Protein AF-0000000079760187 (afdb_homodimer)

Organism: Clostridium scindens (strain ATCC 35704 / DSM 5676 / VPI 13733 / 19) (NCBI:txid411468)

Foldseek 3Di:
DPDPPLLVVLLVVVVVCDVVCVQPAFRFDPDLVVSCVVSVDDSVSPVVSLVVCVVVQQWDDDPPDGIGGHQPAQAFAPADDDFPCVRLVVSVWHKFKDWDDKDKFFDDPVRCVQQVHDGRQIKIKTWMWMDTNRATWKIKIKIFRCVQPPPVVVDDVRVDTPVCCCCPVSVWAWDDKDKDKDKDWDDDPRCVVNVHDTGQIWIKMWTWTWTDDPNDIGTTMTMIMTGDCSRHHYDYDDDD/DPDPPLLVVLLVVVVVCDVVCVQPAFRFDPDLVVSCVVSVDDSVSPVVSLVVCVVVQQWDDDPPDGIGGHAPAQAFAPADDDFPCVRLVVSVWHKFKDWDDKDKFFDDPVRCVQQVHDHRQIKIKTWMWMDTNRATWKIKIKIFRCVQPPPVVVDDVRPDTPVCCCCPVSVWAWDDKDKDKDKDWDDDPRCVVNVHDTGQIWIKMWTWTWTDDPNDIGTTMTMIMTGDCSRHHYDYDDDD

Secondary structure (DSSP, 8-state):
-----HHHHHHHHHHHHHHTTSS-TTPBPPPHHHHHHHHT--HHHHHHHHHHHHHHTSEE--TTS--EE----EEEESSB---HHHHHHHTT--EEEEEEEEEEEEPPHHHHHHHTPPTT-EEEEEEEEEEETTEEEEEEEEEEEGGGSTTGGGS-TTTS-HHHHHHHTS--EEEEEEEEEEEEE--HHHHHHHT--TT-EEEEEEEEEEEEETTEEEEEEEEEEEE-TTTEEEEEEEE-/-----HHHHHHHHHHHHHHHTSS-TTPBPPPHHHHHHHHT--HHHHHHHHHHHHHHTSEE--TTS--EE----EEEESSB---HHHHHHHTT--EEEEEEEEEEEEPPHHHHHHHTPPTT-EEEEEEEEEEETTEEEEEEEEEEEGGGSTTGGGS-TTTS-HHHHHHHTS--EEEEEEEEEEEEE--HHHHHHHT--TT-EEEEEEEEEEEEETTEEEEEEEEEEEE-TTTEEEEEEEE-

Radius of gyration: 25.14 Å; Cα contacts (8 Å, |Δi|>4): 1011; chains: 2; bounding box: 59×64×70 Å

Structure (mmCIF, N/CA/C/O backbone):
data_AF-0000000079760187-model_v1
#
loop_
_entity.id
_entity.type
_entity.pdbx_description
1 polymer 'Putative HTH-type transcriptional regulator YurK'
#
loop_
_atom_site.group_PDB
_atom_site.id
_atom_site.type_symbol
_atom_site.label_atom_id
_atom_site.label_alt_id
_atom_site.label_comp_id
_atom_site.label_asym_id
_atom_site.label_entity_id
_atom_site.label_seq_id
_atom_site.pdbx_PDB_ins_code
_atom_site.Cartn_x
_atom_site.Cartn_y
_atom_site.Cartn_z
_atom_site.occupancy
_atom_site.B_iso_or_equiv
_atom_site.auth_seq_id
_atom_site.auth_comp_id
_atom_site.auth_asym_id
_atom_site.auth_atom_id
_atom_site.pdbx_PDB_model_num
ATOM 1 N N . MET A 1 1 ? -28.422 26.609 28.531 1 35.66 1 MET A N 1
ATOM 2 C CA . MET A 1 1 ? -27.844 25.422 27.938 1 35.66 1 MET A CA 1
ATOM 3 C C . MET A 1 1 ? -27.562 25.625 26.453 1 35.66 1 MET A C 1
ATOM 5 O O . MET A 1 1 ? -28.453 26 25.688 1 35.66 1 MET A O 1
ATOM 9 N N . LYS A 1 2 ? -26.453 26.109 26.062 1 49.69 2 LYS A N 1
ATOM 10 C CA . LYS A 1 2 ? -26.25 26.641 24.719 1 49.69 2 LYS A CA 1
ATOM 11 C C . LYS A 1 2 ? -26.812 25.703 23.656 1 49.69 2 LYS A C 1
ATOM 13 O O . LYS A 1 2 ? -26.625 24.484 23.75 1 49.69 2 LYS A O 1
ATOM 18 N N . LYS A 1 3 ? -27.656 26.109 22.797 1 60.69 3 LYS A N 1
ATOM 19 C CA . LYS A 1 3 ? -28.5 25.344 21.891 1 60.69 3 LYS A CA 1
ATOM 20 C C . LYS A 1 3 ? -27.656 24.641 20.828 1 60.69 3 LYS A C 1
ATOM 22 O O . LYS A 1 3 ? -26.859 25.266 20.141 1 60.69 3 LYS A O 1
ATOM 27 N N . THR A 1 4 ? -27.359 23.391 20.938 1 66.38 4 THR A N 1
ATOM 28 C CA . THR A 1 4 ? -26.578 22.609 19.969 1 66.38 4 THR A CA 1
ATOM 29 C C . THR A 1 4 ? -27.047 22.875 18.547 1 66.38 4 THR A C 1
ATOM 31 O O . THR A 1 4 ? -28.25 22.828 18.25 1 66.38 4 THR A O 1
ATOM 34 N N . PRO A 1 5 ? -26.219 23.531 17.766 1 77.06 5 PRO A N 1
ATOM 35 C CA . PRO A 1 5 ? -26.625 23.781 16.391 1 77.06 5 PRO A CA 1
ATOM 36 C C . PRO A 1 5 ? -27.328 22.594 15.742 1 77.06 5 PRO A C 1
ATOM 38 O O . PRO A 1 5 ? -27 21.438 16.062 1 77.06 5 PRO A O 1
ATOM 41 N N . LYS A 1 6 ? -28.391 22.922 14.969 1 81.75 6 LYS A N 1
ATOM 42 C CA . LYS A 1 6 ? -29.234 21.906 14.359 1 81.75 6 LYS A CA 1
ATOM 43 C C . LYS A 1 6 ? -28.391 20.875 13.602 1 81.75 6 LYS A C 1
ATOM 45 O O . LYS A 1 6 ? -28.703 19.688 13.625 1 81.75 6 LYS A O 1
ATOM 50 N N . TYR A 1 7 ? -27.328 21.328 12.891 1 85.88 7 TYR A N 1
ATOM 51 C CA . TYR A 1 7 ? -26.516 20.375 12.156 1 85.88 7 TYR A CA 1
ATOM 52 C C . TYR A 1 7 ? -25.828 19.391 13.102 1 85.88 7 TYR A C 1
ATOM 54 O O . TYR A 1 7 ? -25.688 18.203 12.781 1 85.88 7 TYR A O 1
ATOM 62 N N . ALA A 1 8 ? -25.391 19.781 14.188 1 82.69 8 ALA A N 1
ATOM 63 C CA . ALA A 1 8 ? -24.75 18.938 15.188 1 82.69 8 ALA A CA 1
ATOM 64 C C . ALA A 1 8 ? -25.719 17.906 15.758 1 82.69 8 ALA A C 1
ATOM 66 O O . ALA A 1 8 ? -25.328 16.781 16.078 1 82.69 8 ALA A O 1
ATOM 67 N N . GLN A 1 9 ? -26.953 18.344 15.891 1 85.75 9 GLN A N 1
ATOM 68 C CA . GLN A 1 9 ? -27.984 17.406 16.328 1 85.75 9 GLN A CA 1
ATOM 69 C C . GLN A 1 9 ? -28.156 16.266 15.32 1 85.75 9 GLN A C 1
ATOM 71 O O . GLN A 1 9 ? -28.25 15.102 15.703 1 85.75 9 GLN A O 1
ATOM 76 N N . ILE A 1 10 ? -28.281 16.688 14.055 1 88.62 10 ILE A N 1
ATOM 77 C CA . ILE A 1 10 ? -28.406 15.703 12.984 1 88.62 10 ILE A CA 1
ATOM 78 C C . ILE A 1 10 ? -27.203 14.766 13.008 1 88.62 10 ILE A C 1
ATOM 80 O O . ILE A 1 10 ? -27.344 13.547 12.938 1 88.62 10 ILE A O 1
ATOM 84 N N . GLU A 1 11 ? -26.078 15.359 13.086 1 86.38 11 GLU A N 1
ATOM 85 C CA . GLU A 1 11 ? -24.828 14.609 13.156 1 86.38 11 GLU A CA 1
ATOM 86 C C . GLU A 1 11 ? -24.859 13.594 14.297 1 86.38 11 GLU A C 1
ATOM 88 O O . GLU A 1 11 ? -24.562 12.414 14.094 1 86.38 11 GLU A O 1
ATOM 93 N N . ALA A 1 12 ? -25.141 14.031 15.461 1 83.81 12 ALA A N 1
ATOM 94 C CA . ALA A 1 12 ? -25.156 13.195 16.656 1 83.81 12 ALA A CA 1
ATOM 95 C C . ALA A 1 12 ? -26.141 12.039 16.5 1 83.81 12 ALA A C 1
ATOM 97 O O . ALA A 1 12 ? -25.859 10.914 16.906 1 83.81 12 ALA A O 1
ATOM 98 N N . GLU A 1 13 ? -27.25 12.344 16.016 1 86.81 13 GLU A N 1
ATOM 99 C CA . GLU A 1 13 ? -28.266 11.312 15.828 1 86.81 13 GLU A CA 1
ATOM 100 C C . GLU A 1 13 ? -27.812 10.273 14.797 1 86.81 13 GLU A C 1
ATOM 102 O O . GLU A 1 13 ? -28 9.07 15 1 86.81 13 GLU A O 1
ATOM 107 N N . LEU A 1 14 ? -27.266 10.758 13.711 1 87.5 14 LEU A N 1
ATOM 108 C CA . LEU A 1 14 ? -26.797 9.828 12.688 1 87.5 14 LEU A CA 1
ATOM 109 C C . LEU A 1 14 ? -25.641 8.977 13.219 1 87.5 14 LEU A C 1
ATOM 111 O O . LEU A 1 14 ? -25.578 7.777 12.953 1 87.5 14 LEU A O 1
ATOM 115 N N . ILE A 1 15 ? -24.828 9.57 13.992 1 81.25 15 ILE A N 1
ATOM 116 C CA . ILE A 1 15 ? -23.734 8.828 14.617 1 81.25 15 ILE A CA 1
ATOM 117 C C . ILE A 1 15 ? -24.312 7.758 15.547 1 81.25 15 ILE A C 1
ATOM 119 O O . ILE A 1 15 ? -23.859 6.609 15.539 1 81.25 15 ILE A O 1
ATOM 123 N N . ALA A 1 16 ? -25.234 8.133 16.328 1 81.38 16 ALA A N 1
ATOM 124 C CA . ALA A 1 16 ? -25.891 7.188 17.219 1 81.38 16 ALA A CA 1
ATOM 125 C C . ALA A 1 16 ? -26.484 6.02 16.438 1 81.38 16 ALA A C 1
ATOM 127 O O . ALA A 1 16 ? -26.375 4.863 16.859 1 81.38 16 ALA A O 1
ATOM 128 N N . GLN A 1 17 ? -27.094 6.316 15.305 1 84.31 17 GLN A N 1
ATOM 129 C CA . GLN A 1 17 ? -27.672 5.273 14.469 1 84.31 17 GLN A CA 1
ATOM 130 C C . GLN A 1 17 ? -26.594 4.383 13.867 1 84.31 17 GLN A C 1
ATOM 132 O O . GLN A 1 17 ? -26.766 3.166 13.766 1 84.31 17 GLN A O 1
ATOM 137 N N . ILE A 1 18 ? -25.531 5 13.539 1 80.81 18 ILE A N 1
ATOM 138 C CA . ILE A 1 18 ? -24.406 4.25 12.984 1 80.81 18 ILE A CA 1
ATOM 139 C C . ILE A 1 18 ? -23.797 3.361 14.062 1 80.81 18 ILE A C 1
ATOM 141 O O . ILE A 1 18 ? -23.562 2.172 13.844 1 80.81 18 ILE A O 1
ATOM 145 N N . GLU A 1 19 ? -23.641 3.891 15.195 1 70.31 19 GLU A N 1
ATOM 146 C CA . GLU A 1 19 ? -22.984 3.189 16.297 1 70.31 19 GLU A CA 1
ATOM 147 C C . GLU A 1 19 ? -23.875 2.102 16.875 1 70.31 19 GLU A C 1
ATOM 149 O O . GLU A 1 19 ? -23.391 1.066 17.328 1 70.31 19 GLU A O 1
ATOM 154 N N . SER A 1 20 ? -25.109 2.324 16.859 1 71.31 20 SER A N 1
ATOM 155 C CA . SER A 1 20 ? -26.062 1.352 17.375 1 71.31 20 SER A CA 1
ATOM 156 C C . SER A 1 20 ? -26.328 0.252 16.344 1 71.31 20 SER A C 1
ATOM 158 O O . SER A 1 20 ? -26.984 -0.75 16.656 1 71.31 20 SER A O 1
ATOM 160 N N . GLY A 1 21 ? -25.812 0.493 15.102 1 72.25 21 GLY A N 1
ATOM 161 C CA . GLY A 1 21 ? -26.016 -0.49 14.047 1 72.25 21 GLY A CA 1
ATOM 162 C C . GLY A 1 21 ? -27.312 -0.28 13.281 1 72.25 21 GLY A C 1
ATOM 163 O O . GLY A 1 21 ? -27.609 -1.004 12.328 1 72.25 21 GLY A O 1
ATOM 164 N N . LYS A 1 22 ? -28.203 0.601 13.672 1 79.25 22 LYS A N 1
ATOM 165 C CA . LYS A 1 22 ? -29.422 0.916 12.938 1 79.25 22 LYS A CA 1
ATOM 166 C C . LYS A 1 22 ? -29.109 1.333 11.5 1 79.25 22 LYS A C 1
ATOM 168 O O . LYS A 1 22 ? -29.844 0.989 10.57 1 79.25 22 LYS A O 1
ATOM 173 N N . LEU A 1 23 ? -28.062 2.121 11.336 1 80.06 23 LEU A N 1
ATOM 174 C CA . LEU A 1 23 ? -27.438 2.387 10.039 1 80.06 23 LEU A CA 1
ATOM 175 C C . LEU A 1 23 ? -26.172 1.562 9.867 1 80.06 23 LEU A C 1
ATOM 177 O O . LEU A 1 23 ? -25.125 1.916 10.406 1 80.06 23 LEU A O 1
ATOM 181 N N . ALA A 1 24 ? -26.328 0.465 9.234 1 72.19 24 ALA A N 1
ATOM 182 C CA . ALA A 1 24 ? -25.234 -0.491 9.102 1 72.19 24 ALA A CA 1
ATOM 183 C C . ALA A 1 24 ? -24.125 0.061 8.203 1 72.19 24 ALA A C 1
ATOM 185 O O . ALA A 1 24 ? -24.391 0.922 7.355 1 72.19 24 ALA A O 1
ATOM 186 N N . PRO A 1 25 ? -22.891 -0.369 8.539 1 69.69 25 PRO A N 1
ATOM 187 C CA . PRO A 1 25 ? -21.844 -0.004 7.578 1 69.69 25 PRO A CA 1
ATOM 188 C C . PRO A 1 25 ? -22.25 -0.303 6.133 1 69.69 25 PRO A C 1
ATOM 190 O O . PRO A 1 25 ? -22.844 -1.342 5.859 1 69.69 25 PRO A O 1
ATOM 193 N N . GLY A 1 26 ? -22.031 0.671 5.273 1 66.69 26 GLY A N 1
ATOM 194 C CA . GLY A 1 26 ? -22.391 0.523 3.875 1 66.69 26 GLY A CA 1
ATOM 195 C C . GLY A 1 26 ? -23.797 1.035 3.566 1 66.69 26 GLY A C 1
ATOM 196 O O . GLY A 1 26 ? -24.141 1.255 2.404 1 66.69 26 GLY A O 1
ATOM 197 N N . ALA A 1 27 ? -24.578 1.217 4.484 1 75 27 ALA A N 1
ATOM 198 C CA . ALA A 1 27 ? -25.969 1.667 4.285 1 75 27 ALA A CA 1
ATOM 199 C C . ALA A 1 27 ? -26 3.113 3.801 1 75 27 ALA A C 1
ATOM 201 O O . ALA A 1 27 ? -25.203 3.943 4.238 1 75 27 ALA A O 1
ATOM 202 N N . GLU A 1 28 ? -26.859 3.305 2.826 1 80.06 28 GLU A N 1
ATOM 203 C CA . GLU A 1 28 ? -27.078 4.684 2.4 1 80.06 28 GLU A CA 1
ATOM 204 C C . GLU A 1 28 ? -27.734 5.504 3.504 1 80.06 28 GLU A C 1
ATOM 206 O O . GLU A 1 28 ? -28.641 5.02 4.188 1 80.06 28 GLU A O 1
ATOM 211 N N . LEU A 1 29 ? -27.141 6.664 3.648 1 85.56 29 LEU A N 1
ATOM 212 C CA . LEU A 1 29 ? -27.844 7.59 4.523 1 85.56 29 LEU A CA 1
ATOM 213 C C . LEU A 1 29 ? -29.203 7.961 3.934 1 85.56 29 LEU A C 1
ATOM 215 O O . LEU A 1 29 ? -29.391 7.906 2.717 1 85.56 29 LEU A O 1
ATOM 219 N N . PRO A 1 30 ? -30.172 8.375 4.836 1 85.12 30 PRO A N 1
ATOM 220 C CA . PRO A 1 30 ? -31.391 9 4.289 1 85.12 30 PRO A CA 1
ATOM 221 C C . PRO A 1 30 ? -31.078 10.141 3.328 1 85.12 30 PRO A C 1
ATOM 223 O O . PRO A 1 30 ? -30.062 10.82 3.471 1 85.12 30 PRO A O 1
ATOM 226 N N . SER A 1 31 ? -31.875 10.188 2.314 1 85 31 SER A N 1
ATOM 227 C CA . SER A 1 31 ? -31.656 11.258 1.34 1 85 31 SER A CA 1
ATOM 228 C C . SER A 1 31 ? -31.641 12.625 2.014 1 85 31 SER A C 1
ATOM 230 O O . SER A 1 31 ? -32.156 12.781 3.117 1 85 31 SER A O 1
ATOM 232 N N . GLU A 1 32 ? -30.906 13.5 1.333 1 86 32 GLU A N 1
ATOM 233 C CA . GLU A 1 32 ? -30.906 14.867 1.849 1 86 32 GLU A CA 1
ATOM 234 C C . GLU A 1 32 ? -32.344 15.367 2.062 1 86 32 GLU A C 1
ATOM 236 O O . GLU A 1 32 ? -32.625 16.031 3.057 1 86 32 GLU A O 1
ATOM 241 N N . SER A 1 33 ? -33.219 15.031 1.069 1 87.81 33 SER A N 1
ATOM 242 C CA . SER A 1 33 ? -34.594 15.43 1.171 1 87.81 33 SER A CA 1
ATOM 243 C C . SER A 1 33 ? -35.281 14.812 2.398 1 87.81 33 SER A C 1
ATOM 245 O O . SER A 1 33 ? -36.031 15.477 3.098 1 87.81 33 SER A O 1
ATOM 247 N N . ASP A 1 34 ? -35 13.578 2.695 1 88.12 34 ASP A N 1
ATOM 248 C CA . ASP A 1 34 ? -35.531 12.898 3.863 1 88.12 34 ASP A CA 1
ATOM 249 C C . ASP A 1 34 ? -35.062 13.562 5.156 1 88.12 34 ASP A C 1
ATOM 251 O O . ASP A 1 34 ? -35.875 13.758 6.082 1 88.12 34 ASP A O 1
ATOM 255 N N . LEU A 1 35 ? -33.812 13.867 5.199 1 89.38 35 LEU A N 1
ATOM 256 C CA . LEU A 1 35 ? -33.219 14.461 6.398 1 89.38 35 LEU A CA 1
ATOM 257 C C . LEU A 1 35 ? -33.781 15.867 6.633 1 89.38 35 LEU A C 1
ATOM 259 O O . LEU A 1 35 ? -34 16.266 7.777 1 89.38 35 LEU A O 1
ATOM 263 N N . ILE A 1 36 ? -33.969 16.531 5.523 1 88.19 36 ILE A N 1
ATOM 264 C CA . ILE A 1 36 ? -34.562 17.875 5.598 1 88.19 36 ILE A CA 1
ATOM 265 C C . ILE A 1 36 ? -35.938 17.781 6.211 1 88.19 36 ILE A C 1
ATOM 267 O O . ILE A 1 36 ? -36.281 18.547 7.105 1 88.19 36 ILE A O 1
ATOM 271 N N . GLU A 1 37 ? -36.719 16.859 5.727 1 88.31 37 GLU A N 1
ATOM 272 C CA . GLU A 1 37 ? -38.094 16.656 6.199 1 88.31 37 GLU A CA 1
ATOM 273 C C . GLU A 1 37 ? -38.125 16.172 7.645 1 88.31 37 GLU A C 1
ATOM 275 O O . GLU A 1 37 ? -38.906 16.656 8.461 1 88.31 37 GLU A O 1
ATOM 280 N N . CYS A 1 38 ? -37.281 15.273 7.992 1 87.25 38 CYS A N 1
ATOM 281 C CA . CYS A 1 38 ? -37.25 14.633 9.297 1 87.25 38 CYS A CA 1
ATOM 282 C C . CYS A 1 38 ? -36.844 15.609 10.391 1 87.25 38 CYS A C 1
ATOM 284 O O . CYS A 1 38 ? -37.375 15.57 11.5 1 87.25 38 CYS A O 1
ATOM 286 N N . TYR A 1 39 ? -35.875 16.453 10.023 1 87.88 39 TYR A N 1
ATOM 287 C CA . TYR A 1 39 ? -35.281 17.297 11.062 1 87.88 39 TYR A CA 1
ATOM 288 C C . TYR A 1 39 ? -35.719 18.75 10.891 1 87.88 39 TYR A C 1
ATOM 290 O O . TYR A 1 39 ? -35.375 19.609 11.711 1 87.88 39 TYR A O 1
ATOM 298 N N . ASP A 1 40 ? -36.5 19 9.82 1 89.81 40 ASP A N 1
ATOM 299 C CA . ASP A 1 40 ? -37.031 20.344 9.547 1 89.81 40 ASP A CA 1
ATOM 300 C C . ASP A 1 40 ? -35.906 21.375 9.5 1 89.81 40 ASP A C 1
ATOM 302 O O . ASP A 1 40 ? -35.906 22.344 10.25 1 89.81 40 ASP A O 1
ATOM 306 N N . VAL A 1 41 ? -34.906 21.047 8.711 1 88.88 41 VAL A N 1
ATOM 307 C CA . VAL A 1 41 ? -33.75 21.922 8.562 1 88.88 41 VAL A CA 1
ATOM 308 C C . VAL A 1 41 ? -33.5 22.203 7.082 1 88.88 41 VAL A C 1
ATOM 310 O O . VAL A 1 41 ? -34.125 21.578 6.211 1 88.88 41 VAL A O 1
ATOM 313 N N . SER A 1 42 ? -32.656 23.219 6.773 1 88.31 42 SER A N 1
ATOM 314 C CA . SER A 1 42 ? -32.312 23.578 5.402 1 88.31 42 SER A CA 1
ATOM 315 C C . SER A 1 42 ? -31.359 22.578 4.785 1 88.31 42 SER A C 1
ATOM 317 O O . SER A 1 42 ? -30.734 21.797 5.496 1 88.31 42 SER A O 1
ATOM 319 N N . ARG A 1 43 ? -31.359 22.625 3.426 1 88.19 43 ARG A N 1
ATOM 320 C CA . ARG A 1 43 ? -30.406 21.797 2.678 1 88.19 43 ARG A CA 1
ATOM 321 C C . ARG A 1 43 ? -28.969 22.094 3.115 1 88.19 43 ARG A C 1
ATOM 323 O O . ARG A 1 43 ? -28.141 21.188 3.221 1 88.19 43 ARG A O 1
ATOM 330 N N . VAL A 1 44 ? -28.734 23.312 3.359 1 83.62 44 VAL A N 1
ATOM 331 C CA . VAL A 1 44 ? -27.391 23.734 3.762 1 83.62 44 VAL A CA 1
ATOM 332 C C . VAL A 1 44 ? -27.031 23.078 5.09 1 83.62 44 VAL A C 1
ATOM 334 O O . VAL A 1 44 ? -25.891 22.609 5.27 1 83.62 44 VAL A O 1
ATOM 337 N N . THR A 1 45 ? -27.891 23.016 6.008 1 84.94 45 THR A N 1
ATOM 338 C CA . THR A 1 45 ? -27.688 22.422 7.324 1 84.94 45 THR A CA 1
ATOM 339 C C . THR A 1 45 ? -27.438 20.922 7.207 1 84.94 45 THR A C 1
ATOM 341 O O . THR A 1 45 ? -26.547 20.391 7.859 1 84.94 45 THR A O 1
ATOM 344 N N . VAL A 1 46 ? -28.266 20.234 6.367 1 87.75 46 VAL A N 1
ATOM 345 C CA . VAL A 1 46 ? -28.109 18.797 6.16 1 87.75 46 VAL A CA 1
ATOM 346 C C . VAL A 1 46 ? -26.75 18.5 5.523 1 87.75 46 VAL A C 1
ATOM 348 O O . VAL A 1 46 ? -26.031 17.594 5.953 1 87.75 46 VAL A O 1
ATOM 351 N N . ARG A 1 47 ? -26.406 19.281 4.578 1 83.62 47 ARG A N 1
ATOM 352 C CA . ARG A 1 47 ? -25.141 19.078 3.891 1 83.62 47 ARG A CA 1
ATOM 353 C C . ARG A 1 47 ? -23.969 19.281 4.84 1 83.62 47 ARG A C 1
ATOM 355 O O . ARG A 1 47 ? -22.969 18.547 4.781 1 83.62 47 ARG A O 1
ATOM 362 N N . ARG A 1 48 ? -24.078 20.25 5.621 1 81.25 48 ARG A N 1
ATOM 363 C CA . ARG A 1 48 ? -23.047 20.469 6.621 1 81.25 48 ARG A CA 1
ATOM 364 C C . ARG A 1 48 ? -22.906 19.281 7.555 1 81.25 48 ARG A C 1
ATOM 366 O O . ARG A 1 48 ? -21.797 18.859 7.879 1 81.25 48 ARG A O 1
ATOM 373 N N . ALA A 1 49 ? -24.016 18.781 8 1 85.44 49 ALA A N 1
ATOM 374 C CA . ALA A 1 49 ? -24.016 17.594 8.867 1 85.44 49 ALA A CA 1
ATOM 375 C C . ALA A 1 49 ? -23.344 16.406 8.172 1 85.44 49 ALA A C 1
ATOM 377 O O . ALA A 1 49 ? -22.516 15.719 8.773 1 85.44 49 ALA A O 1
ATOM 378 N N . ILE A 1 50 ? -23.719 16.219 6.914 1 83.56 50 ILE A N 1
ATOM 379 C CA . ILE A 1 50 ? -23.172 15.094 6.148 1 83.56 50 ILE A CA 1
ATOM 380 C C . ILE A 1 50 ? -21.688 15.312 5.902 1 83.56 50 ILE A C 1
ATOM 382 O O . ILE A 1 50 ? -20.891 14.375 5.992 1 83.56 50 ILE A O 1
ATOM 386 N N . ASP A 1 51 ? -21.344 16.531 5.652 1 77.38 51 ASP A N 1
ATOM 387 C CA . ASP A 1 51 ? -19.938 16.875 5.465 1 77.38 51 ASP A CA 1
ATOM 388 C C . ASP A 1 51 ? -19.141 16.594 6.73 1 77.38 51 ASP A C 1
ATOM 390 O O . ASP A 1 51 ? -18.031 16.062 6.66 1 77.38 51 ASP A O 1
ATOM 394 N N . GLU A 1 52 ? -19.703 16.969 7.797 1 75.38 52 GLU A N 1
ATOM 395 C CA . GLU A 1 52 ? -19.031 16.703 9.07 1 75.38 52 GLU A CA 1
ATOM 396 C C . GLU A 1 52 ? -18.875 15.211 9.328 1 75.38 52 GLU A C 1
ATOM 398 O O . GLU A 1 52 ? -17.828 14.758 9.781 1 75.38 52 GLU A O 1
ATOM 403 N N . LEU A 1 53 ? -19.938 14.43 9.055 1 78.69 53 LEU A N 1
ATOM 404 C CA . LEU A 1 53 ? -19.875 12.977 9.18 1 78.69 53 LEU A CA 1
ATOM 405 C C . LEU A 1 53 ? -18.797 12.391 8.266 1 78.69 53 LEU A C 1
ATOM 407 O O . LEU A 1 53 ? -18.094 11.453 8.648 1 78.69 53 LEU A O 1
ATOM 411 N N . TYR A 1 54 ? -18.734 13.023 7.117 1 73.38 54 TYR A N 1
ATOM 412 C CA . TYR A 1 54 ? -17.719 12.609 6.152 1 73.38 54 TYR A CA 1
ATOM 413 C C . TYR A 1 54 ? -16.312 12.883 6.688 1 73.38 54 TYR A C 1
ATOM 415 O O . TYR A 1 54 ? -15.453 12 6.656 1 73.38 54 TYR A O 1
ATOM 423 N N . HIS A 1 55 ? -16.203 13.984 7.227 1 63.56 55 HIS A N 1
ATOM 424 C CA . HIS A 1 55 ? -14.906 14.398 7.754 1 63.56 55 HIS A CA 1
ATOM 425 C C . HIS A 1 55 ? -14.508 13.547 8.953 1 63.56 55 HIS A C 1
ATOM 427 O O . HIS A 1 55 ? -13.328 13.242 9.141 1 63.56 55 HIS A O 1
ATOM 433 N N . GLN A 1 56 ? -15.492 13.133 9.68 1 62.16 56 GLN A N 1
ATOM 434 C CA . GLN A 1 56 ? -15.258 12.328 10.875 1 62.16 56 GLN A CA 1
ATOM 435 C C . GLN A 1 56 ? -15.117 10.852 10.531 1 62.16 56 GLN A C 1
ATOM 437 O O . GLN A 1 56 ? -14.797 10.031 11.398 1 62.16 56 GLN A O 1
ATOM 442 N N . GLY A 1 57 ? -15.367 10.523 9.344 1 62.62 57 GLY A N 1
ATOM 443 C CA . GLY A 1 57 ? -15.133 9.18 8.852 1 62.62 57 GLY A CA 1
ATOM 444 C C . GLY A 1 57 ? -16.328 8.266 9.016 1 62.62 57 GLY A C 1
ATOM 445 O O . GLY A 1 57 ? -16.219 7.043 8.898 1 62.62 57 GLY A O 1
ATOM 446 N N . TYR A 1 58 ? -17.406 8.773 9.32 1 70.69 58 TYR A N 1
ATOM 447 C CA . TYR A 1 58 ? -18.578 7.953 9.539 1 70.69 58 TYR A CA 1
ATOM 448 C C . TYR A 1 58 ? -19.25 7.586 8.219 1 70.69 58 TYR A C 1
ATOM 450 O O . TYR A 1 58 ? -19.875 6.535 8.102 1 70.69 58 TYR A O 1
ATOM 458 N N . VAL A 1 59 ? -19.156 8.531 7.258 1 75.81 59 VAL A N 1
ATOM 459 C CA . VAL A 1 59 ? -19.859 8.273 5.996 1 75.81 59 VAL A CA 1
ATOM 460 C C . VAL A 1 59 ? -18.906 8.516 4.828 1 75.81 59 VAL A C 1
ATOM 462 O O . VAL A 1 59 ? -17.875 9.18 4.98 1 75.81 59 VAL A O 1
ATOM 465 N N . GLU A 1 60 ? -19.078 7.84 3.742 1 69 60 GLU A N 1
ATOM 466 C CA . GLU A 1 60 ? -18.391 8.078 2.479 1 69 60 GLU A CA 1
ATOM 467 C C . GLU A 1 60 ? -19.312 8.75 1.463 1 69 60 GLU A C 1
ATOM 469 O O . GLU A 1 60 ? -20.516 8.5 1.455 1 69 60 GLU A O 1
ATOM 474 N N . LYS A 1 61 ? -18.625 9.797 0.839 1 66.19 61 LYS A N 1
ATOM 475 C CA . LYS A 1 61 ? -19.375 10.523 -0.176 1 66.19 61 LYS A CA 1
ATOM 476 C C . LYS A 1 61 ? -18.891 10.188 -1.579 1 66.19 61 LYS A C 1
ATOM 478 O O . LYS A 1 61 ? -17.688 9.984 -1.788 1 66.19 61 LYS A O 1
ATOM 483 N N . MET A 1 62 ? -19.719 9.648 -2.422 1 51.25 62 MET A N 1
ATOM 484 C CA . MET A 1 62 ? -19.406 9.492 -3.842 1 51.25 62 MET A CA 1
ATOM 485 C C . MET A 1 62 ? -20.25 10.453 -4.684 1 51.25 62 MET A C 1
ATOM 487 O O . MET A 1 62 ? -21.391 10.758 -4.34 1 51.25 62 MET A O 1
ATOM 491 N N . GLN A 1 63 ? -19.609 11.102 -5.664 1 53.75 63 GLN A N 1
ATOM 492 C CA . GLN A 1 63 ? -20.359 12.023 -6.516 1 53.75 63 GLN A CA 1
ATOM 493 C C . GLN A 1 63 ? -21.609 11.367 -7.086 1 53.75 63 GLN A C 1
ATOM 495 O O . GLN A 1 63 ? -21.531 10.281 -7.664 1 53.75 63 GLN A O 1
ATOM 500 N N . GLY A 1 64 ? -22.766 12.078 -6.957 1 55.5 64 GLY A N 1
ATOM 501 C CA . GLY A 1 64 ? -24.031 11.672 -7.531 1 55.5 64 GLY A CA 1
ATOM 502 C C . GLY A 1 64 ? -24.75 10.625 -6.699 1 55.5 64 GLY A C 1
ATOM 503 O O . GLY A 1 64 ? -25.859 10.203 -7.051 1 55.5 64 GLY A O 1
ATOM 504 N N . LYS A 1 65 ? -24.031 10.102 -5.695 1 59.41 65 LYS A N 1
ATOM 505 C CA . LYS A 1 65 ? -24.719 9.117 -4.871 1 59.41 65 LYS A CA 1
ATOM 506 C C . LYS A 1 65 ? -24.906 9.625 -3.443 1 59.41 65 LYS A C 1
ATOM 508 O O . LYS A 1 65 ? -24.234 10.57 -3.027 1 59.41 65 LYS A O 1
ATOM 513 N N . ARG A 1 66 ? -25.859 8.977 -2.811 1 72.56 66 ARG A N 1
ATOM 514 C CA . ARG A 1 66 ? -26.125 9.234 -1.401 1 72.56 66 ARG A CA 1
ATOM 515 C C . ARG A 1 66 ? -24.922 8.875 -0.538 1 72.56 66 ARG A C 1
ATOM 517 O O . ARG A 1 66 ? -24.188 7.934 -0.852 1 72.56 66 ARG A O 1
ATOM 524 N N . ALA A 1 67 ? -24.656 9.672 0.372 1 76.56 67 ALA A N 1
ATOM 525 C CA . ALA A 1 67 ? -23.609 9.336 1.348 1 76.56 67 ALA A CA 1
ATOM 526 C C . ALA A 1 67 ? -23.906 8 2.027 1 76.56 67 ALA A C 1
ATOM 528 O O . ALA A 1 67 ? -25.062 7.695 2.332 1 76.56 67 ALA A O 1
ATOM 529 N N . CYS A 1 68 ? -22.969 7.156 2.137 1 78.81 68 CYS A N 1
ATOM 530 C CA . CYS A 1 68 ? -23.125 5.859 2.787 1 78.81 68 CYS A CA 1
ATOM 531 C C . CYS A 1 68 ? -22.281 5.77 4.047 1 78.81 68 CYS A C 1
ATOM 533 O O . CYS A 1 68 ? -21.234 6.422 4.148 1 78.81 68 CYS A O 1
ATOM 535 N N . VAL A 1 69 ? -22.906 5.02 5.078 1 74.69 69 VAL A N 1
ATOM 536 C CA . VAL A 1 69 ? -22.156 4.773 6.301 1 74.69 69 VAL A CA 1
ATOM 537 C C . VAL A 1 69 ? -20.859 4.047 5.965 1 74.69 69 VAL A C 1
ATOM 539 O O . VAL A 1 69 ? -20.859 3.045 5.242 1 74.69 69 VAL A O 1
ATOM 542 N N . LYS A 1 70 ? -19.844 4.715 6.418 1 61.72 70 LYS A N 1
ATOM 543 C CA . LYS A 1 70 ? -18.516 4.145 6.145 1 61.72 70 LYS A CA 1
ATOM 544 C C . LYS A 1 70 ? -18.375 2.76 6.766 1 61.72 70 LYS A C 1
ATOM 546 O O . LYS A 1 70 ? -18.797 2.539 7.902 1 61.72 70 LYS A O 1
ATOM 551 N N . GLU A 1 71 ? -18.203 1.852 6.008 1 53.69 71 GLU A N 1
ATOM 552 C CA . GLU A 1 71 ? -17.906 0.527 6.547 1 53.69 71 GLU A CA 1
ATOM 553 C C . GLU A 1 71 ? -16.625 0.542 7.375 1 53.69 71 GLU A C 1
ATOM 555 O O . GLU A 1 71 ? -15.672 1.251 7.043 1 53.69 71 GLU A O 1
ATOM 560 N N . LYS A 1 72 ? -16.828 0.34 8.68 1 47.44 72 LYS A N 1
ATOM 561 C CA . LYS A 1 72 ? -15.625 0.235 9.508 1 47.44 72 LYS A CA 1
ATOM 562 C C . LYS A 1 72 ? -14.531 -0.56 8.797 1 47.44 72 LYS A C 1
ATOM 564 O O . LYS A 1 72 ? -14.766 -1.686 8.352 1 47.44 72 LYS A O 1
ATOM 569 N N . VAL A 1 73 ? -13.797 0.202 8.125 1 47.28 73 VAL A N 1
ATOM 570 C CA . VAL A 1 73 ? -12.688 -0.453 7.441 1 47.28 73 VAL A CA 1
ATOM 571 C C . VAL A 1 73 ? -11.812 -1.191 8.453 1 47.28 73 VAL A C 1
ATOM 573 O O . VAL A 1 73 ? -11.461 -0.638 9.492 1 47.28 73 VAL A O 1
ATOM 576 N N . LYS A 1 74 ? -11.953 -2.473 8.484 1 48.81 74 LYS A N 1
ATOM 577 C CA . LYS A 1 74 ? -11.062 -3.271 9.32 1 48.81 74 LYS A CA 1
ATOM 578 C C . LYS A 1 74 ? -9.617 -3.184 8.828 1 48.81 74 LYS A C 1
ATOM 580 O O . LYS A 1 74 ? -9.375 -3.082 7.625 1 48.81 74 LYS A O 1
ATOM 585 N N . LEU A 1 75 ? -8.68 -2.924 9.742 1 45.78 75 LEU A N 1
ATOM 586 C CA . LEU A 1 75 ? -7.273 -2.672 9.453 1 45.78 75 LEU A CA 1
ATOM 587 C C . LEU A 1 75 ? -6.492 -3.979 9.375 1 45.78 75 LEU A C 1
ATOM 589 O O . LEU A 1 75 ? -6.602 -4.824 10.266 1 45.78 75 LEU A O 1
ATOM 593 N N . GLN A 1 76 ? -5.957 -4.266 8.195 1 52.62 76 GLN A N 1
ATOM 594 C CA . GLN A 1 76 ? -5.02 -5.371 8.039 1 52.62 76 GLN A CA 1
ATOM 595 C C . GLN A 1 76 ? -3.576 -4.887 8.164 1 52.62 76 GLN A C 1
ATOM 597 O O . GLN A 1 76 ? -3.197 -3.883 7.555 1 52.62 76 GLN A O 1
ATOM 602 N N . GLU A 1 77 ? -2.84 -5.547 9.031 1 57.56 77 GLU A N 1
ATOM 603 C CA . GLU A 1 77 ? -1.43 -5.203 9.195 1 57.56 77 GLU A CA 1
ATOM 604 C C . GLU A 1 77 ? -0.6 -5.719 8.023 1 57.56 77 GLU A C 1
ATOM 606 O O . GLU A 1 77 ? -0.645 -6.91 7.699 1 57.56 77 GLU A O 1
ATOM 611 N N . LEU A 1 78 ? 0.102 -4.883 7.336 1 66.94 78 LEU A N 1
ATOM 612 C CA . LEU A 1 78 ? 0.848 -5.215 6.129 1 66.94 78 LEU A CA 1
ATOM 613 C C . LEU A 1 78 ? 2.232 -5.75 6.473 1 66.94 78 LEU A C 1
ATOM 615 O O . LEU A 1 78 ? 2.945 -6.25 5.602 1 66.94 78 LEU A O 1
ATOM 619 N N . THR A 1 79 ? 2.662 -5.883 7.723 1 61.59 79 THR A N 1
ATOM 620 C CA . THR A 1 79 ? 4.051 -6.199 8.031 1 61.59 79 THR A CA 1
ATOM 621 C C . THR A 1 79 ? 4.211 -7.688 8.336 1 61.59 79 THR A C 1
ATOM 623 O O . THR A 1 79 ? 5.332 -8.188 8.438 1 61.59 79 THR A O 1
ATOM 626 N N . SER A 1 80 ? 3.18 -8.406 8.445 1 68.81 80 SER A N 1
ATOM 627 C CA . SER A 1 80 ? 3.27 -9.828 8.781 1 68.81 80 SER A CA 1
ATOM 628 C C . SER A 1 80 ? 2.816 -10.695 7.617 1 68.81 80 SER A C 1
ATOM 630 O O . SER A 1 80 ? 1.887 -10.336 6.891 1 68.81 80 SER A O 1
ATOM 632 N N . VAL A 1 81 ? 3.641 -11.742 7.52 1 71.44 81 VAL A N 1
ATOM 633 C CA . VAL A 1 81 ? 3.197 -12.742 6.551 1 71.44 81 VAL A CA 1
ATOM 634 C C . VAL A 1 81 ? 2.006 -13.516 7.113 1 71.44 81 VAL A C 1
ATOM 636 O O . VAL A 1 81 ? 2.131 -14.203 8.133 1 71.44 81 VAL A O 1
ATOM 639 N N . SER A 1 82 ? 0.917 -13.273 6.578 1 73.88 82 SER A N 1
ATOM 640 C CA . SER A 1 82 ? -0.287 -14 6.965 1 73.88 82 SER A CA 1
ATOM 641 C C . SER A 1 82 ? -1.138 -14.352 5.75 1 73.88 82 SER A C 1
ATOM 643 O O . SER A 1 82 ? -1.004 -13.734 4.691 1 73.88 82 SER A O 1
ATOM 645 N N . SER A 1 83 ? -1.879 -15.438 5.961 1 75.62 83 SER A N 1
ATOM 646 C CA . SER A 1 83 ? -2.844 -15.75 4.914 1 75.62 83 SER A CA 1
ATOM 647 C C . SER A 1 83 ? -4.008 -14.766 4.914 1 75.62 83 SER A C 1
ATOM 649 O O . SER A 1 83 ? -4.246 -14.086 5.91 1 75.62 83 SER A O 1
ATOM 651 N N . TYR A 1 84 ? -4.582 -14.633 3.836 1 78.62 84 TYR A N 1
ATOM 652 C CA . TYR A 1 84 ? -5.762 -13.781 3.754 1 78.62 84 TYR A CA 1
ATOM 653 C C . TYR A 1 84 ? -6.844 -14.25 4.719 1 78.62 84 TYR A C 1
ATOM 655 O O . TYR A 1 84 ? -7.527 -13.43 5.34 1 78.62 84 TYR A O 1
ATOM 663 N N . THR A 1 85 ? -6.859 -15.562 4.832 1 72.88 85 THR A N 1
ATOM 664 C CA . THR A 1 85 ? -7.832 -16.125 5.762 1 72.88 85 THR A CA 1
ATOM 665 C C . THR A 1 85 ? -7.57 -15.641 7.184 1 72.88 85 THR A C 1
ATOM 667 O O . THR A 1 85 ? -8.492 -15.188 7.871 1 72.88 85 THR A O 1
ATOM 670 N N . GLU A 1 86 ? -6.383 -15.773 7.582 1 74.25 86 GLU A N 1
ATOM 671 C CA . GLU A 1 86 ? -5.988 -15.328 8.914 1 74.25 86 GLU A CA 1
ATOM 672 C C . GLU A 1 86 ? -6.312 -13.852 9.117 1 74.25 86 GLU A C 1
ATOM 674 O O . GLU A 1 86 ? -6.793 -13.453 10.188 1 74.25 86 GLU A O 1
ATOM 679 N N . GLU A 1 87 ? -6.086 -13.117 8.141 1 74.56 87 GLU A N 1
ATOM 680 C CA . GLU A 1 87 ? -6.285 -11.672 8.242 1 74.56 87 GLU A CA 1
ATOM 681 C C . GLU A 1 87 ? -7.77 -11.328 8.336 1 74.56 87 GLU A C 1
ATOM 683 O O . GLU A 1 87 ? -8.164 -10.492 9.156 1 74.56 87 GLU A O 1
ATOM 688 N N . ILE A 1 88 ? -8.609 -11.953 7.57 1 77.06 88 ILE A N 1
ATOM 689 C CA . ILE A 1 88 ? -10.047 -11.719 7.57 1 77.06 88 ILE A CA 1
ATOM 690 C C . ILE A 1 88 ? -10.633 -12.094 8.93 1 77.06 88 ILE A C 1
ATOM 692 O O . ILE A 1 88 ? -11.43 -11.336 9.5 1 77.06 88 ILE A O 1
ATOM 696 N N . ILE A 1 89 ? -10.164 -13.195 9.469 1 73.38 89 ILE A N 1
ATOM 697 C CA . ILE A 1 89 ? -10.633 -13.672 10.766 1 73.38 89 ILE A CA 1
ATOM 698 C C . ILE A 1 89 ? -10.188 -12.695 11.859 1 73.38 89 ILE A C 1
ATOM 700 O O . ILE A 1 89 ? -10.977 -12.336 12.734 1 73.38 89 ILE A O 1
ATOM 704 N N . ARG A 1 90 ? -8.961 -12.328 11.828 1 70.69 90 ARG A N 1
ATOM 705 C CA . ARG A 1 90 ? -8.414 -11.391 12.805 1 70.69 90 ARG A CA 1
ATOM 706 C C . ARG A 1 90 ? -9.242 -10.109 12.852 1 70.69 90 ARG A C 1
ATOM 708 O O . ARG A 1 90 ? -9.352 -9.477 13.906 1 70.69 90 ARG A O 1
ATOM 715 N N . GLN A 1 91 ? -9.805 -9.758 11.75 1 72.06 91 GLN A N 1
ATOM 716 C CA . GLN A 1 91 ? -10.602 -8.539 11.664 1 72.06 91 GLN A CA 1
ATOM 717 C C . GLN A 1 91 ? -12.047 -8.797 12.078 1 72.06 91 GLN A C 1
ATOM 719 O O . GLN A 1 91 ? -12.898 -7.906 12 1 72.06 91 GLN A O 1
ATOM 724 N N . GLY A 1 92 ? -12.289 -10.016 12.477 1 73.25 92 GLY A N 1
ATOM 725 C CA . GLY A 1 92 ? -13.594 -10.375 12.992 1 73.25 92 GLY A CA 1
ATOM 726 C C . GLY A 1 92 ? -14.609 -10.68 11.906 1 73.25 92 GLY A C 1
ATOM 727 O O . GLY A 1 92 ? -15.82 -10.578 12.125 1 73.25 92 GLY A O 1
ATOM 728 N N . MET A 1 93 ? -14.156 -10.953 10.758 1 80.94 93 MET A N 1
ATOM 729 C CA . MET A 1 93 ? -15.039 -11.266 9.633 1 80.94 93 MET A CA 1
ATOM 730 C C . MET A 1 93 ? -14.984 -12.75 9.305 1 80.94 93 MET A C 1
ATOM 732 O O . MET A 1 93 ? -14.148 -13.484 9.836 1 80.94 93 MET A O 1
ATOM 736 N N . THR A 1 94 ? -15.945 -13.219 8.469 1 85.62 94 THR A N 1
ATOM 737 C CA . THR A 1 94 ? -15.984 -14.609 8.039 1 85.62 94 THR A CA 1
ATOM 738 C C . THR A 1 94 ? -15.336 -14.766 6.664 1 85.62 94 THR A C 1
ATOM 740 O O . THR A 1 94 ? -15.812 -14.203 5.68 1 85.62 94 THR A O 1
ATOM 743 N N . PRO A 1 95 ? -14.352 -15.516 6.645 1 87.5 95 PRO A N 1
ATOM 744 C CA . PRO A 1 95 ? -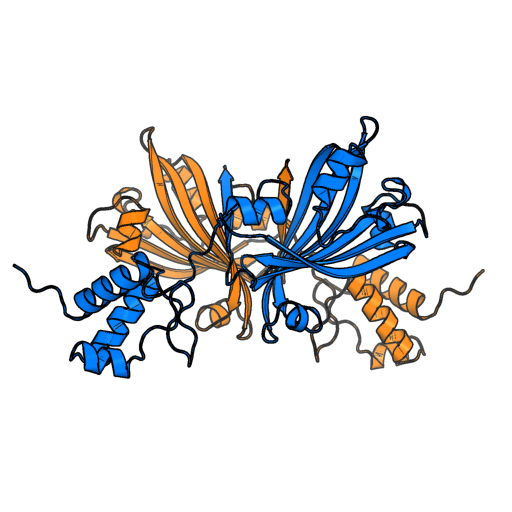13.672 -15.688 5.359 1 87.5 95 PRO A CA 1
ATOM 745 C C . PRO A 1 95 ? -14.328 -16.75 4.48 1 87.5 95 PRO A C 1
ATOM 747 O O . PRO A 1 95 ? -14.914 -17.703 4.992 1 87.5 95 PRO A O 1
ATOM 750 N N . SER A 1 96 ? -14.359 -16.578 3.209 1 91.62 96 SER A N 1
ATOM 751 C CA . SER A 1 96 ? -14.664 -17.578 2.191 1 91.62 96 SER A CA 1
ATOM 752 C C . SER A 1 96 ? -13.844 -17.344 0.926 1 91.62 96 SER A C 1
ATOM 754 O O . SER A 1 96 ? -13.164 -16.328 0.8 1 91.62 96 SER A O 1
ATOM 756 N N . ARG A 1 97 ? -13.828 -18.406 0.106 1 93.88 97 ARG A N 1
ATOM 757 C CA . ARG A 1 97 ? -13 -18.328 -1.095 1 93.88 97 ARG A CA 1
ATOM 758 C C . ARG A 1 97 ? -13.68 -19.016 -2.273 1 93.88 97 ARG A C 1
ATOM 760 O O . ARG A 1 97 ? -14.477 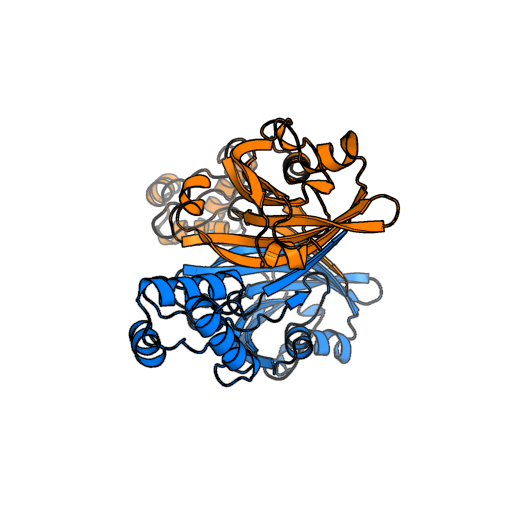-19.938 -2.086 1 93.88 97 ARG A O 1
ATOM 767 N N . GLU A 1 98 ? -13.453 -18.562 -3.396 1 95.44 98 GLU A N 1
ATOM 768 C CA . GLU A 1 98 ? -13.836 -19.203 -4.652 1 95.44 98 GLU A CA 1
ATOM 769 C C . GLU A 1 98 ? -12.625 -19.469 -5.531 1 95.44 98 GLU A C 1
ATOM 771 O O . GLU A 1 98 ? -11.805 -18.578 -5.766 1 95.44 98 GLU A O 1
ATOM 776 N N . LEU A 1 99 ? -12.477 -20.703 -5.922 1 96.69 99 LEU A N 1
ATOM 777 C CA . LEU A 1 99 ? -11.414 -21.078 -6.848 1 96.69 99 LEU A CA 1
ATOM 778 C C . LEU A 1 99 ? -11.82 -20.797 -8.289 1 96.69 99 LEU A C 1
ATOM 780 O O . LEU A 1 99 ? -12.805 -21.359 -8.789 1 96.69 99 LEU A O 1
ATOM 784 N N . LEU A 1 100 ? -11.117 -19.969 -8.953 1 95.56 100 LEU A N 1
ATOM 785 C CA . LEU A 1 100 ? -11.438 -19.578 -10.32 1 95.56 100 LEU A CA 1
ATOM 786 C C . LEU A 1 100 ? -10.742 -20.5 -11.32 1 95.56 100 LEU A C 1
ATOM 788 O O . LEU A 1 100 ? -11.336 -20.875 -12.336 1 95.56 100 LEU A O 1
ATOM 792 N N . SER A 1 101 ? -9.492 -20.719 -11.102 1 95.69 101 SER A N 1
ATOM 793 C CA . SER A 1 101 ? -8.68 -21.578 -11.969 1 95.69 101 SER A CA 1
ATOM 794 C C . SER A 1 101 ? -7.496 -22.156 -11.203 1 95.69 101 SER A C 1
ATOM 796 O O . SER A 1 101 ? -6.992 -21.547 -10.266 1 95.69 101 SER A O 1
ATOM 798 N N . SER A 1 102 ? -7.125 -23.375 -11.586 1 96.94 102 SER A N 1
ATOM 799 C CA . SER A 1 102 ? -5.914 -24 -11.062 1 96.94 102 SER A CA 1
ATOM 800 C C . SER A 1 102 ? -5.422 -25.109 -11.977 1 96.94 102 SER A C 1
ATOM 802 O O . SER A 1 102 ? -6.168 -25.609 -12.828 1 96.94 102 SER A O 1
ATOM 804 N N . GLY A 1 103 ? -4.156 -25.391 -11.82 1 97.12 103 GLY A N 1
ATOM 805 C CA . GLY A 1 103 ? -3.633 -26.5 -12.602 1 97.12 103 GLY A CA 1
ATOM 806 C C . GLY A 1 103 ? -2.117 -26.547 -12.625 1 97.12 103 GLY A C 1
ATOM 807 O O . GLY A 1 103 ? -1.455 -25.766 -11.953 1 97.12 103 GLY A O 1
ATOM 808 N N . LEU A 1 104 ? -1.71 -27.609 -13.336 1 97.75 104 LEU A N 1
ATOM 809 C CA . LEU A 1 104 ? -0.278 -27.766 -13.562 1 97.75 104 LEU A CA 1
ATOM 810 C C . LEU A 1 104 ? 0.117 -27.25 -14.938 1 97.75 104 LEU A C 1
ATOM 812 O O . LEU A 1 104 ? -0.616 -27.438 -15.914 1 97.75 104 LEU A O 1
ATOM 816 N N . ARG A 1 105 ? 1.214 -26.578 -14.938 1 97.19 105 ARG A N 1
ATOM 817 C CA . ARG A 1 105 ? 1.783 -26.094 -16.188 1 97.19 105 ARG A CA 1
ATOM 818 C C . ARG A 1 105 ? 3.293 -25.922 -16.078 1 97.19 105 ARG A C 1
ATOM 820 O O . ARG A 1 105 ? 3.861 -26.078 -14.992 1 97.19 105 ARG A O 1
ATOM 827 N N . VAL A 1 106 ? 3.945 -25.719 -17.234 1 96.94 106 VAL A N 1
ATOM 828 C CA . VAL A 1 106 ? 5.367 -25.391 -17.203 1 96.94 106 VAL A CA 1
ATOM 829 C C . VAL A 1 106 ? 5.555 -23.922 -16.812 1 96.94 106 VAL A C 1
ATOM 831 O O . VAL A 1 106 ? 4.711 -23.078 -17.125 1 96.94 106 VAL A O 1
ATOM 834 N N . CYS A 1 107 ? 6.703 -23.688 -16.172 1 96.06 107 CYS A N 1
ATOM 835 C CA . CYS A 1 107 ? 6.965 -22.328 -15.719 1 96.06 107 CYS A CA 1
ATOM 836 C C . CYS A 1 107 ? 7.359 -21.438 -16.891 1 96.06 107 CYS A C 1
ATOM 838 O O . CYS A 1 107 ? 7.895 -21.906 -17.891 1 96.06 107 CYS A O 1
ATOM 840 N N . THR A 1 108 ? 7.027 -20.172 -16.734 1 92.44 108 THR A N 1
ATOM 841 C CA . THR A 1 108 ? 7.547 -19.172 -17.672 1 92.44 108 THR A CA 1
ATOM 842 C C . THR A 1 108 ? 9.008 -18.859 -17.359 1 92.44 108 THR A C 1
ATOM 844 O O . THR A 1 108 ? 9.539 -19.266 -16.328 1 92.44 108 THR A O 1
ATOM 847 N N . LYS A 1 109 ? 9.648 -18.156 -18.297 1 89.88 109 LYS A N 1
ATOM 848 C CA . LYS A 1 109 ? 11.031 -17.75 -18.078 1 89.88 109 LYS A CA 1
ATOM 849 C C . LYS A 1 109 ? 11.164 -16.906 -16.812 1 89.88 109 LYS A C 1
ATOM 851 O O . LYS A 1 109 ? 12.07 -17.125 -16.016 1 89.88 109 LYS A O 1
ATOM 856 N N . GLU A 1 110 ? 10.258 -16.016 -16.594 1 88.44 110 GLU A N 1
ATOM 857 C CA . GLU A 1 110 ? 10.273 -15.133 -15.438 1 88.44 110 GLU A CA 1
ATOM 858 C C . GLU A 1 110 ? 10.062 -15.914 -14.141 1 88.44 110 GLU A C 1
ATOM 860 O O . GLU A 1 110 ? 10.758 -15.695 -13.156 1 88.44 110 GLU A O 1
ATOM 865 N N . GLU A 1 111 ? 9.156 -16.766 -14.203 1 93.56 111 GLU A N 1
ATOM 866 C CA . GLU A 1 111 ? 8.883 -17.594 -13.039 1 93.56 111 GLU A CA 1
ATOM 867 C C . GLU A 1 111 ? 10.094 -18.453 -12.68 1 93.56 111 GLU A C 1
ATOM 869 O O . GLU A 1 111 ? 10.43 -18.594 -11.5 1 93.56 111 GLU A O 1
ATOM 874 N N . ALA A 1 112 ? 10.719 -19.016 -13.688 1 94.12 112 ALA A N 1
ATOM 875 C CA . ALA A 1 112 ? 11.906 -19.844 -13.461 1 94.12 112 ALA A CA 1
ATOM 876 C C . ALA A 1 112 ? 13.016 -19.047 -12.781 1 94.12 112 ALA A C 1
ATOM 878 O O . ALA A 1 112 ? 13.625 -19.516 -11.82 1 94.12 112 ALA A O 1
ATOM 879 N N . GLU A 1 113 ? 13.227 -17.922 -13.227 1 91.25 113 GLU A N 1
ATOM 880 C CA . GLU A 1 113 ? 14.258 -17.047 -12.68 1 91.25 113 GLU A CA 1
ATOM 881 C C . GLU A 1 113 ? 13.945 -16.672 -11.227 1 91.25 113 GLU A C 1
ATOM 883 O O . GLU A 1 113 ? 14.828 -16.719 -10.367 1 91.25 113 GLU A O 1
ATOM 888 N N . GLN A 1 114 ? 12.719 -16.359 -10.93 1 92.62 114 GLN A N 1
ATOM 889 C CA . GLN A 1 114 ? 12.328 -15.852 -9.617 1 92.62 114 GLN A CA 1
ATOM 890 C C . GLN A 1 114 ? 12.234 -16.984 -8.602 1 92.62 114 GLN A C 1
ATOM 892 O O . GLN A 1 114 ? 12.562 -16.797 -7.426 1 92.62 114 GLN A O 1
ATOM 897 N N . LEU A 1 115 ? 11.844 -18.141 -9.094 1 96.5 115 LEU A N 1
ATOM 898 C CA . LEU A 1 115 ? 11.625 -19.266 -8.18 1 96.5 115 LEU A CA 1
ATOM 899 C C . LEU A 1 115 ? 12.844 -20.172 -8.148 1 96.5 115 LEU A C 1
ATOM 901 O O . LEU A 1 115 ? 12.867 -21.156 -7.398 1 96.5 115 LEU A O 1
ATOM 905 N N . GLY A 1 116 ? 13.82 -19.859 -8.891 1 93.5 116 GLY A N 1
ATOM 906 C CA . GLY A 1 116 ? 15.023 -20.688 -8.938 1 93.5 116 GLY A CA 1
ATOM 907 C C . GLY A 1 116 ? 14.797 -22.031 -9.586 1 93.5 116 GLY A C 1
ATOM 908 O O . GLY A 1 116 ? 15.297 -23.047 -9.102 1 93.5 116 GLY A O 1
ATOM 909 N N . LEU A 1 117 ? 14 -22.031 -10.625 1 95.94 117 LEU A N 1
ATOM 910 C CA . LEU A 1 117 ? 13.664 -23.266 -11.32 1 95.94 117 LEU A CA 1
ATOM 911 C C . LEU A 1 117 ? 14.445 -23.391 -12.625 1 95.94 117 LEU A C 1
ATOM 913 O O . LEU A 1 117 ? 15.016 -22.406 -13.102 1 95.94 117 LEU A O 1
ATOM 917 N N . LYS A 1 118 ? 14.461 -24.641 -13.133 1 94.12 118 LYS A N 1
ATOM 918 C CA . LYS A 1 118 ? 15 -24.875 -14.469 1 94.12 118 LYS A CA 1
ATOM 919 C C . LYS A 1 118 ? 13.953 -24.578 -15.539 1 94.12 118 LYS A C 1
ATOM 921 O O . LYS A 1 118 ? 12.758 -24.531 -15.242 1 94.12 118 LYS A O 1
ATOM 926 N N . LYS A 1 119 ? 14.5 -24.484 -16.719 1 92.56 119 LYS A N 1
ATOM 927 C CA . LYS A 1 119 ? 13.617 -24.266 -17.859 1 92.56 119 LYS A CA 1
ATOM 928 C C . LYS A 1 119 ? 12.562 -25.359 -17.969 1 92.56 119 LYS A C 1
ATOM 930 O O . LYS A 1 119 ? 12.875 -26.547 -17.844 1 92.56 119 LYS A O 1
ATOM 935 N N . ALA A 1 120 ? 11.297 -24.969 -18.062 1 93.12 120 ALA A N 1
ATOM 936 C CA . ALA A 1 120 ? 10.141 -25.828 -18.312 1 93.12 120 ALA A CA 1
ATOM 937 C C . ALA A 1 120 ? 9.844 -26.703 -17.094 1 93.12 120 ALA A C 1
ATOM 939 O O . ALA A 1 120 ? 9.109 -27.688 -17.188 1 93.12 120 ALA A O 1
ATOM 940 N N . ASP A 1 121 ? 10.359 -26.406 -15.961 1 96.75 121 ASP A N 1
ATOM 941 C CA . ASP A 1 121 ? 9.945 -27.094 -14.742 1 96.75 121 ASP A CA 1
ATOM 942 C C . ASP A 1 121 ? 8.453 -26.891 -14.477 1 96.75 121 ASP A C 1
ATOM 944 O O . ASP A 1 121 ? 7.906 -25.828 -14.75 1 96.75 121 ASP A O 1
ATOM 948 N N . PRO A 1 122 ? 7.832 -27.922 -13.93 1 97.94 122 PRO A N 1
ATOM 949 C CA . PRO A 1 122 ? 6.402 -27.797 -13.641 1 97.94 122 PRO A CA 1
ATOM 950 C C . PRO A 1 122 ? 6.125 -26.891 -12.438 1 97.94 122 PRO A C 1
ATOM 952 O O . PRO A 1 122 ? 6.883 -26.906 -11.469 1 97.94 122 PRO A O 1
ATOM 955 N N . VAL A 1 123 ? 5.086 -26.156 -12.531 1 98.44 123 VAL A N 1
ATOM 956 C CA . VAL A 1 123 ? 4.57 -25.344 -11.43 1 98.44 123 VAL A CA 1
ATOM 957 C C . VAL A 1 123 ? 3.076 -25.594 -11.258 1 98.44 123 VAL A C 1
ATOM 959 O O . VAL A 1 123 ? 2.408 -26.062 -12.188 1 98.44 123 VAL A O 1
ATOM 962 N N . PHE A 1 124 ? 2.621 -25.422 -10.055 1 98.56 124 PHE A N 1
ATOM 963 C CA . PHE A 1 124 ? 1.192 -25.359 -9.773 1 98.56 124 PHE A CA 1
ATOM 964 C C . PHE A 1 124 ? 0.711 -23.922 -9.742 1 98.56 124 PHE A C 1
ATOM 966 O O . PHE A 1 124 ? 1.335 -23.062 -9.109 1 98.56 124 PHE A O 1
ATOM 973 N N . PHE A 1 125 ? -0.299 -23.625 -10.492 1 98.25 125 PHE A N 1
ATOM 974 C CA . PHE A 1 125 ? -0.865 -22.281 -10.484 1 98.25 125 PHE A CA 1
ATOM 975 C C . PHE A 1 125 ? -2.295 -22.297 -9.953 1 98.25 125 PHE A C 1
ATOM 977 O O . PHE A 1 125 ? -3 -23.297 -10.094 1 98.25 125 PHE A O 1
ATOM 984 N N . MET A 1 126 ? -2.652 -21.172 -9.32 1 97.38 126 MET A N 1
ATOM 985 C CA . MET A 1 126 ? -3.994 -21.062 -8.758 1 97.38 126 MET A CA 1
ATOM 986 C C . MET A 1 126 ? -4.445 -19.609 -8.719 1 97.38 126 MET A C 1
ATOM 988 O O . MET A 1 126 ? -3.662 -18.719 -8.383 1 97.38 126 MET A O 1
ATOM 992 N N . GLU A 1 127 ? -5.719 -19.391 -9.094 1 96.62 127 GLU A N 1
ATOM 993 C CA . GLU A 1 127 ? -6.391 -18.094 -8.969 1 96.62 127 GLU A CA 1
ATOM 994 C C . GLU A 1 127 ? -7.645 -18.203 -8.102 1 96.62 127 GLU A C 1
ATOM 996 O O . GLU A 1 127 ? -8.469 -19.109 -8.305 1 96.62 127 GLU A O 1
ATOM 1001 N N . ARG A 1 128 ? -7.746 -17.312 -7.223 1 96.56 128 ARG A N 1
ATOM 1002 C CA . ARG A 1 128 ? -8.859 -17.359 -6.281 1 96.56 128 ARG A CA 1
ATOM 1003 C C . ARG A 1 128 ? -9.391 -15.953 -6 1 96.56 128 ARG A C 1
ATOM 1005 O O . ARG A 1 128 ? -8.688 -14.961 -6.199 1 96.56 128 ARG A O 1
ATOM 1012 N N . ILE A 1 129 ? -10.602 -15.977 -5.578 1 96.25 129 ILE A N 1
ATOM 1013 C CA . ILE A 1 129 ? -11.203 -14.781 -5 1 96.25 129 ILE A CA 1
ATOM 1014 C C . ILE A 1 129 ? -11.5 -15.016 -3.521 1 96.25 129 ILE A C 1
ATOM 1016 O O . ILE A 1 129 ? -12.07 -16.047 -3.152 1 96.25 129 ILE A O 1
ATOM 1020 N N . TYR A 1 130 ? -11.086 -14.094 -2.754 1 93.12 130 TYR A N 1
ATOM 1021 C CA . TYR A 1 130 ? -11.398 -14.117 -1.329 1 93.12 130 TYR A CA 1
ATOM 1022 C C . TYR A 1 130 ? -12.586 -13.219 -1.018 1 93.12 130 TYR A C 1
ATOM 1024 O O . TYR A 1 130 ? -12.711 -12.125 -1.58 1 93.12 130 TYR A O 1
ATOM 1032 N N . PHE A 1 131 ? -13.344 -13.742 -0.076 1 91.44 131 PHE A N 1
ATOM 1033 C CA . PHE A 1 131 ? -14.516 -13.008 0.384 1 91.44 131 PHE A CA 1
ATOM 1034 C C . PHE A 1 131 ? -14.445 -12.758 1.886 1 91.44 131 PHE A C 1
ATOM 1036 O O . PHE A 1 131 ? -13.938 -13.594 2.635 1 91.44 131 PHE A O 1
ATOM 1043 N N . ALA A 1 132 ? -14.828 -11.617 2.279 1 86.06 132 ALA A N 1
ATOM 1044 C CA . ALA A 1 132 ? -15.086 -11.297 3.684 1 86.06 132 ALA A CA 1
ATOM 1045 C C . ALA A 1 132 ? -16.562 -10.969 3.91 1 86.06 132 ALA A C 1
ATOM 1047 O O . ALA A 1 132 ? -17.094 -10.023 3.326 1 86.06 132 ALA A O 1
ATOM 1048 N N . ASP A 1 133 ? -17.188 -11.742 4.727 1 84.62 133 ASP A N 1
ATOM 1049 C CA . ASP A 1 133 ? -18.625 -11.586 5 1 84.62 133 ASP A CA 1
ATOM 1050 C C . ASP A 1 133 ? -19.422 -11.578 3.707 1 84.62 133 ASP A C 1
ATOM 1052 O O . ASP A 1 133 ? -20.297 -10.719 3.518 1 84.62 133 ASP A O 1
ATOM 1056 N N . GLY A 1 134 ? -18.984 -12.391 2.789 1 88.25 134 GLY A N 1
ATOM 1057 C CA . GLY A 1 134 ? -19.75 -12.594 1.564 1 88.25 134 GLY A CA 1
ATOM 1058 C C . GLY A 1 134 ? -19.406 -11.586 0.481 1 88.25 134 GLY A C 1
ATOM 1059 O O . GLY A 1 134 ? -19.891 -11.711 -0.65 1 88.25 134 GLY A O 1
ATOM 1060 N N . SER A 1 135 ? -18.656 -10.602 0.763 1 88.94 135 SER A N 1
ATOM 1061 C CA . SER A 1 135 ? -18.266 -9.594 -0.224 1 88.94 135 SER A CA 1
ATOM 1062 C C . SER A 1 135 ? -16.844 -9.852 -0.741 1 88.94 135 SER A C 1
ATOM 1064 O O . SER A 1 135 ? -15.945 -10.148 0.038 1 88.94 135 SER A O 1
ATOM 1066 N N . PRO A 1 136 ? -16.75 -9.703 -2.09 1 93.31 136 PRO A N 1
ATOM 1067 C CA . PRO A 1 136 ? -15.391 -9.898 -2.623 1 93.31 136 PRO A CA 1
ATOM 1068 C C . PRO A 1 136 ? -14.383 -8.914 -2.049 1 93.31 136 PRO A C 1
ATOM 1070 O O . PRO A 1 136 ? -14.703 -7.738 -1.846 1 93.31 136 PRO A O 1
ATOM 1073 N N . LEU A 1 137 ? -13.211 -9.453 -1.819 1 91.06 137 LEU A N 1
ATOM 1074 C CA . LEU A 1 137 ? -12.188 -8.641 -1.17 1 91.06 137 LEU A CA 1
ATOM 1075 C C . LEU A 1 137 ? -10.914 -8.602 -2.004 1 91.06 137 LEU A C 1
ATOM 1077 O O . LEU A 1 137 ? -10.289 -7.551 -2.146 1 91.06 137 LEU A O 1
ATOM 1081 N N . CYS A 1 138 ? -10.586 -9.727 -2.533 1 94 138 CYS A N 1
ATOM 1082 C CA . CYS A 1 138 ? -9.258 -9.828 -3.131 1 94 138 CYS A CA 1
ATOM 1083 C C . CYS A 1 138 ? -9.219 -10.922 -4.191 1 94 138 CYS A C 1
ATOM 1085 O O . CYS A 1 138 ? -9.758 -12.008 -3.99 1 94 138 CYS A O 1
ATOM 1087 N N . PHE A 1 139 ? -8.672 -10.617 -5.324 1 95.44 139 PHE A N 1
ATOM 1088 C CA . PHE A 1 139 ? -8.273 -11.602 -6.324 1 95.44 139 PHE A CA 1
ATOM 1089 C C . PHE A 1 139 ? -6.812 -11.992 -6.148 1 95.44 139 PHE A C 1
ATOM 1091 O O . PHE A 1 139 ? -5.941 -11.133 -6.06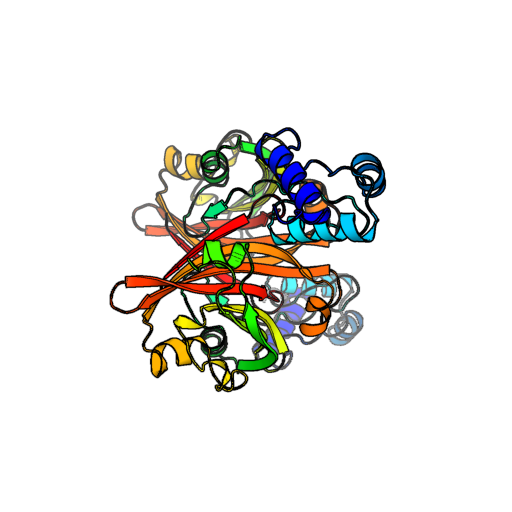2 1 95.44 139 PHE A O 1
ATOM 1098 N N . THR A 1 140 ? -6.527 -13.289 -6.105 1 95.56 140 THR A N 1
ATOM 1099 C CA . THR A 1 140 ? -5.156 -13.742 -5.922 1 95.56 140 THR A CA 1
ATOM 1100 C C . THR A 1 140 ? -4.75 -14.703 -7.035 1 95.56 140 THR A C 1
ATOM 1102 O O . THR A 1 140 ? -5.566 -15.508 -7.496 1 95.56 140 THR A O 1
ATOM 1105 N N . SER A 1 141 ? -3.572 -14.523 -7.445 1 96.12 141 SER A N 1
ATOM 1106 C CA . SER A 1 141 ? -2.9 -15.477 -8.32 1 96.12 141 SER A CA 1
ATOM 1107 C C . SER A 1 141 ? -1.599 -15.977 -7.703 1 96.12 141 SER A C 1
ATOM 1109 O O . SER A 1 141 ? -0.783 -15.18 -7.234 1 96.12 141 SER A O 1
ATOM 1111 N N . THR A 1 142 ? -1.419 -17.266 -7.734 1 97.12 142 THR A N 1
ATOM 1112 C CA . THR A 1 142 ? -0.226 -17.828 -7.109 1 97.12 142 THR A CA 1
ATOM 1113 C C . THR A 1 142 ? 0.399 -18.906 -7.996 1 97.12 142 THR A C 1
ATOM 1115 O O . THR A 1 142 ? -0.31 -19.609 -8.711 1 97.12 142 THR A O 1
ATOM 1118 N N . VAL A 1 143 ? 1.675 -18.969 -7.91 1 98.19 143 VAL A N 1
ATOM 1119 C CA . VAL A 1 143 ? 2.475 -19.984 -8.586 1 98.19 143 VAL A CA 1
ATOM 1120 C C . VAL A 1 143 ? 3.426 -20.641 -7.586 1 98.19 143 VAL A C 1
ATOM 1122 O O . VAL A 1 143 ? 4.148 -19.953 -6.859 1 98.19 143 VAL A O 1
ATOM 1125 N N . LEU A 1 144 ? 3.377 -21.953 -7.559 1 98.44 144 LEU A N 1
ATOM 1126 C CA . LEU A 1 144 ? 4.211 -22.719 -6.648 1 98.44 144 LEU A CA 1
ATOM 1127 C C . LEU A 1 144 ? 5.098 -23.703 -7.418 1 98.44 144 LEU A C 1
ATOM 1129 O O . LEU A 1 144 ? 4.645 -24.328 -8.375 1 98.44 144 LEU A O 1
ATOM 1133 N N . PRO A 1 145 ? 6.359 -23.797 -6.949 1 98.25 145 PRO A N 1
ATOM 1134 C CA . PRO A 1 145 ? 7.168 -24.875 -7.531 1 98.25 145 PRO A CA 1
ATOM 1135 C C . PRO A 1 145 ? 6.602 -26.266 -7.246 1 98.25 145 PRO A C 1
ATOM 1137 O O . PRO A 1 145 ? 6.562 -26.688 -6.09 1 98.25 145 PRO A O 1
ATOM 1140 N N . TYR A 1 146 ? 6.336 -26.969 -8.32 1 97.88 146 TYR A N 1
ATOM 1141 C CA . TYR A 1 146 ? 5.664 -28.25 -8.117 1 97.88 146 TYR A CA 1
ATOM 1142 C C . TYR A 1 146 ? 6.59 -29.234 -7.43 1 97.88 146 TYR A C 1
ATOM 1144 O O . TYR A 1 146 ? 6.133 -30.094 -6.66 1 97.88 146 TYR A O 1
ATOM 1152 N N . GLN A 1 147 ? 7.832 -29.203 -7.652 1 95.81 147 GLN A N 1
ATOM 1153 C CA . GLN A 1 147 ? 8.797 -30.125 -7.066 1 95.81 147 GLN A CA 1
ATOM 1154 C C . GLN A 1 147 ? 8.781 -30.047 -5.543 1 95.81 147 GLN A C 1
ATOM 1156 O O . GLN A 1 147 ? 9.023 -31.031 -4.863 1 95.81 147 GLN A O 1
ATOM 1161 N N . LEU A 1 148 ? 8.438 -28.906 -4.996 1 95.94 148 LEU A N 1
ATOM 1162 C CA . LEU A 1 148 ? 8.391 -28.734 -3.547 1 95.94 148 LEU A CA 1
ATOM 1163 C C . LEU A 1 148 ? 7.062 -29.219 -2.979 1 95.94 148 LEU A C 1
ATOM 1165 O O . LEU A 1 148 ? 6.973 -29.547 -1.793 1 95.94 148 LEU A O 1
ATOM 1169 N N . PHE A 1 149 ? 6.062 -29.203 -3.832 1 97.44 149 PHE A N 1
ATOM 1170 C CA . PHE A 1 149 ? 4.715 -29.438 -3.34 1 97.44 149 PHE A CA 1
ATOM 1171 C C . PHE A 1 149 ? 3.988 -30.453 -4.223 1 97.44 149 PHE A C 1
ATOM 1173 O O . PHE A 1 149 ? 2.924 -30.156 -4.766 1 97.44 149 PHE A O 1
ATOM 1180 N N . ARG A 1 150 ? 4.516 -31.594 -4.277 1 96.75 150 ARG A N 1
ATOM 1181 C CA . ARG A 1 150 ? 3.936 -32.656 -5.102 1 96.75 150 ARG A CA 1
ATOM 1182 C C . ARG A 1 150 ? 2.535 -33.031 -4.621 1 96.75 150 ARG A C 1
ATOM 1184 O O . ARG A 1 150 ? 2.291 -33.094 -3.416 1 96.75 150 ARG A O 1
ATOM 1191 N N . GLU A 1 151 ? 1.616 -33.125 -5.59 1 97.31 151 GLU A N 1
ATOM 1192 C CA . GLU A 1 151 ? 0.237 -33.562 -5.352 1 97.31 151 GLU A CA 1
ATOM 1193 C C . GLU A 1 151 ? -0.565 -32.438 -4.684 1 97.31 151 GLU A C 1
ATOM 1195 O O . GLU A 1 151 ? -1.646 -32.688 -4.145 1 97.31 151 GLU A O 1
ATOM 1200 N N . ILE A 1 152 ? -0.083 -31.266 -4.695 1 97.44 152 ILE A N 1
ATOM 1201 C CA . ILE A 1 152 ? -0.761 -30.141 -4.066 1 97.44 152 ILE A CA 1
ATOM 1202 C C . ILE A 1 152 ? -2.119 -29.922 -4.727 1 97.44 152 ILE A C 1
ATOM 1204 O O . ILE A 1 152 ? -3.055 -29.422 -4.09 1 97.44 152 ILE A O 1
ATOM 1208 N N . GLU A 1 153 ? -2.244 -30.281 -5.992 1 96.06 153 GLU A N 1
ATOM 1209 C CA . GLU A 1 153 ? -3.473 -30.078 -6.754 1 96.06 153 GLU A CA 1
ATOM 1210 C C . GLU A 1 153 ? -4.613 -30.922 -6.188 1 96.06 153 GLU A C 1
ATOM 1212 O O . GLU A 1 153 ? -5.777 -30.703 -6.523 1 96.06 153 GLU A O 1
ATOM 1217 N N . THR A 1 154 ? -4.363 -31.844 -5.367 1 96.19 154 THR A N 1
ATOM 1218 C CA . THR A 1 154 ? -5.371 -32.719 -4.812 1 96.19 154 THR A CA 1
ATOM 1219 C C . THR A 1 154 ? -6.102 -32.062 -3.646 1 96.19 154 THR A C 1
ATOM 1221 O O . THR A 1 154 ? -7.156 -32.531 -3.217 1 96.19 154 THR A O 1
ATOM 1224 N N . TYR A 1 155 ? -5.609 -31.047 -3.15 1 95.69 155 TYR A N 1
ATOM 1225 C CA . TYR A 1 155 ? -6.242 -30.359 -2.031 1 95.69 155 TYR A CA 1
ATOM 1226 C C . TYR A 1 155 ? -7.34 -29.422 -2.52 1 95.69 155 TYR A C 1
ATOM 1228 O O . TYR A 1 155 ? -7.25 -28.875 -3.617 1 95.69 155 TYR A O 1
ATOM 1236 N N . ASP A 1 156 ? -8.359 -29.234 -1.651 1 95.12 156 ASP A N 1
ATOM 1237 C CA . ASP A 1 156 ? -9.453 -28.312 -1.935 1 95.12 156 ASP A CA 1
ATOM 1238 C C . ASP A 1 156 ? -9.141 -26.906 -1.424 1 95.12 156 ASP A C 1
ATOM 1240 O O . ASP A 1 156 ? -9.344 -26.609 -0.244 1 95.12 156 ASP A O 1
ATOM 1244 N N . PHE A 1 157 ? -8.766 -26.078 -2.309 1 93.81 157 PHE A N 1
ATOM 1245 C CA . PHE A 1 157 ? -8.305 -24.75 -1.907 1 93.81 157 PHE A CA 1
ATOM 1246 C C . PHE A 1 157 ? -9.469 -23.766 -1.826 1 93.81 157 PHE A C 1
ATOM 1248 O O . PHE A 1 157 ? -9.273 -22.578 -1.572 1 93.81 157 PHE A O 1
ATOM 1255 N N . GLU A 1 158 ? -10.68 -24.203 -2.014 1 91.94 158 GLU A N 1
ATOM 1256 C CA . GLU A 1 158 ? -11.852 -23.406 -1.652 1 91.94 158 GLU A CA 1
ATOM 1257 C C . GLU A 1 158 ? -12.133 -23.5 -0.155 1 91.94 158 GLU A C 1
ATOM 1259 O O . GLU A 1 158 ? -12.766 -22.594 0.415 1 91.94 158 GLU A O 1
ATOM 1264 N N . GLN A 1 159 ? -11.594 -24.547 0.377 1 88.19 159 GLN A N 1
ATOM 1265 C CA . GLN A 1 159 ? -11.922 -24.781 1.777 1 88.19 159 GLN A CA 1
ATOM 1266 C C . GLN A 1 159 ? -10.68 -24.688 2.656 1 88.19 159 GLN A C 1
ATOM 1268 O O . GLN A 1 159 ? -10.781 -24.578 3.879 1 88.19 159 GLN A O 1
ATOM 1273 N N . ASN A 1 160 ? -9.547 -24.703 2.035 1 87.5 160 ASN A N 1
ATOM 1274 C CA . ASN A 1 160 ? -8.32 -24.719 2.826 1 87.5 160 ASN A CA 1
ATOM 1275 C C . ASN A 1 160 ? -7.434 -23.531 2.504 1 87.5 160 ASN A C 1
ATOM 1277 O O . ASN A 1 160 ? -7.402 -23.062 1.364 1 87.5 160 ASN A O 1
ATOM 1281 N N . SER A 1 161 ? -6.738 -23.141 3.559 1 88.12 161 SER A N 1
ATOM 1282 C CA . SER A 1 161 ? -5.711 -22.125 3.416 1 88.12 161 SER A CA 1
ATOM 1283 C C . SER A 1 161 ? -4.441 -22.688 2.785 1 88.12 161 SER A C 1
ATOM 1285 O O . SER A 1 161 ? -3.949 -23.734 3.207 1 88.12 161 SER A O 1
ATOM 1287 N N . LEU A 1 162 ? -3.986 -22 1.775 1 93.31 162 LEU A N 1
ATOM 1288 C CA . LEU A 1 162 ? -2.742 -22.438 1.147 1 93.31 162 LEU A CA 1
ATOM 1289 C C . LEU A 1 162 ? -1.618 -22.531 2.174 1 93.31 162 LEU A C 1
ATOM 1291 O O . LEU A 1 162 ? -0.93 -23.547 2.262 1 93.31 162 LEU A O 1
ATOM 1295 N N . TYR A 1 163 ? -1.503 -21.516 2.967 1 91.75 163 TYR A N 1
ATOM 1296 C CA . TYR A 1 163 ? -0.394 -21.453 3.914 1 91.75 163 TYR A CA 1
ATOM 1297 C C . TYR A 1 163 ? -0.534 -22.516 4.988 1 91.75 163 TYR A C 1
ATOM 1299 O O . TYR A 1 163 ? 0.461 -23.094 5.434 1 91.75 163 TYR A O 1
ATOM 1307 N N . GLN A 1 164 ? -1.695 -22.797 5.375 1 87.69 164 GLN A N 1
ATOM 1308 C CA . GLN A 1 164 ? -1.909 -23.891 6.332 1 87.69 164 GLN A CA 1
ATOM 1309 C C . GLN A 1 164 ? -1.46 -25.219 5.758 1 87.69 164 GLN A C 1
ATOM 1311 O O . GLN A 1 164 ? -0.807 -26.016 6.445 1 87.69 164 GLN A O 1
ATOM 1316 N N . ILE A 1 165 ? -1.823 -25.484 4.547 1 94.19 165 ILE A N 1
ATOM 1317 C CA . ILE A 1 165 ? -1.453 -26.734 3.889 1 94.19 165 ILE A CA 1
ATOM 1318 C C . ILE A 1 165 ? 0.065 -26.812 3.742 1 94.19 165 ILE A C 1
ATOM 1320 O O . ILE A 1 165 ? 0.671 -27.844 4.031 1 94.19 165 ILE A O 1
ATOM 1324 N N . LEU A 1 166 ? 0.713 -25.672 3.312 1 94.88 166 LEU A N 1
ATOM 1325 C CA . LEU A 1 166 ? 2.162 -25.672 3.141 1 94.88 166 LEU A CA 1
ATOM 1326 C C . LEU A 1 166 ? 2.867 -25.969 4.457 1 94.88 166 LEU A C 1
ATOM 1328 O O . LEU A 1 166 ? 3.828 -26.75 4.484 1 94.88 166 LEU A O 1
ATOM 1332 N N . GLU A 1 167 ? 2.359 -25.422 5.492 1 90.81 167 GLU A N 1
ATOM 1333 C CA . GLU A 1 167 ? 3.006 -25.562 6.793 1 90.81 167 GLU A CA 1
ATOM 1334 C C . GLU A 1 167 ? 2.68 -26.922 7.422 1 90.81 167 GLU A C 1
ATOM 1336 O O . GLU A 1 167 ? 3.568 -27.594 7.941 1 90.81 167 GLU A O 1
ATOM 1341 N N . GLU A 1 168 ? 1.495 -27.375 7.336 1 91.12 168 GLU A N 1
ATOM 1342 C CA . GLU A 1 168 ? 1.044 -28.547 8.078 1 91.12 168 GLU A CA 1
ATOM 1343 C C . GLU A 1 168 ? 1.299 -29.828 7.297 1 91.12 168 GLU A C 1
ATOM 1345 O O . GLU A 1 168 ? 1.636 -30.875 7.883 1 91.12 168 GLU A O 1
ATOM 1350 N N . ARG A 1 169 ? 1.139 -29.812 6.023 1 94 169 ARG A N 1
ATOM 1351 C CA . ARG A 1 169 ? 1.221 -31.031 5.223 1 94 169 ARG A CA 1
ATOM 1352 C C . ARG A 1 169 ? 2.59 -31.156 4.566 1 94 169 ARG A C 1
ATOM 1354 O O . ARG A 1 169 ? 3.117 -32.281 4.441 1 94 169 ARG A O 1
ATOM 1361 N N . TYR A 1 170 ? 3.15 -30.062 4.207 1 95.88 170 TYR A N 1
ATOM 1362 C CA . TYR A 1 170 ? 4.438 -30.125 3.525 1 95.88 170 TYR A CA 1
ATOM 1363 C C . TYR A 1 170 ? 5.57 -29.703 4.461 1 95.88 170 TYR A C 1
ATOM 1365 O O . TYR A 1 170 ? 6.742 -29.734 4.078 1 95.88 170 TYR A O 1
ATOM 1373 N N . HIS A 1 171 ? 5.223 -29.234 5.613 1 93.19 171 HIS A N 1
ATOM 1374 C CA . HIS A 1 171 ? 6.164 -28.922 6.684 1 93.19 171 HIS A CA 1
ATOM 1375 C C . HIS A 1 171 ? 7.133 -27.828 6.266 1 93.19 171 HIS A C 1
ATOM 1377 O O . HIS A 1 171 ? 8.336 -27.922 6.527 1 93.19 171 HIS A O 1
ATOM 1383 N N . ILE A 1 172 ? 6.598 -26.875 5.555 1 94.19 172 ILE A N 1
ATOM 1384 C CA . ILE A 1 172 ? 7.359 -25.688 5.215 1 94.19 172 ILE A CA 1
ATOM 1385 C C . ILE A 1 172 ? 7.199 -24.641 6.316 1 94.19 172 ILE A C 1
ATOM 1387 O O . ILE A 1 172 ? 6.086 -24.391 6.789 1 94.19 172 ILE A O 1
ATOM 1391 N N . GLN A 1 173 ? 8.297 -24.141 6.793 1 89.81 173 GLN A N 1
ATOM 1392 C CA . GLN A 1 173 ? 8.242 -22.953 7.648 1 89.81 173 GLN A CA 1
ATOM 1393 C C . GLN A 1 173 ? 8.289 -21.672 6.82 1 89.81 173 GLN A C 1
ATOM 1395 O O . GLN A 1 173 ? 9.352 -21.297 6.324 1 89.81 173 GLN A O 1
ATOM 1400 N N . ILE A 1 174 ? 7.207 -21.047 6.66 1 91.69 174 ILE A N 1
ATOM 1401 C CA . ILE A 1 174 ? 7.168 -19.797 5.918 1 91.69 174 ILE A CA 1
ATOM 1402 C C . ILE A 1 174 ? 7.934 -18.719 6.684 1 91.69 174 ILE A C 1
ATOM 1404 O O . ILE A 1 174 ? 7.766 -18.578 7.898 1 91.69 174 ILE A O 1
ATOM 1408 N N . THR A 1 175 ? 8.773 -17.953 6.016 1 84.25 175 THR A N 1
ATOM 1409 C CA . THR A 1 175 ? 9.672 -17.031 6.715 1 84.25 175 THR A CA 1
ATOM 1410 C C . THR A 1 175 ? 9.414 -15.594 6.285 1 84.25 175 THR A C 1
ATOM 1412 O O . THR A 1 175 ? 8.844 -14.805 7.043 1 84.25 175 THR A O 1
ATOM 1415 N N . THR A 1 176 ? 9.664 -15.359 5.027 1 84 176 THR A N 1
ATOM 1416 C CA . THR A 1 176 ? 9.672 -13.977 4.586 1 84 176 THR A CA 1
ATOM 1417 C C . THR A 1 176 ? 8.93 -13.82 3.262 1 84 176 THR A C 1
ATOM 1419 O O . THR A 1 176 ? 8.859 -14.766 2.471 1 84 176 THR A O 1
ATOM 1422 N N . THR A 1 177 ? 8.32 -12.719 3.098 1 89.12 177 THR A N 1
ATOM 1423 C CA . THR A 1 177 ? 7.746 -12.297 1.825 1 89.12 177 THR A CA 1
ATOM 1424 C C . THR A 1 177 ? 8.312 -10.945 1.396 1 89.12 177 THR A C 1
ATOM 1426 O O . THR A 1 177 ? 8.344 -10.008 2.191 1 89.12 177 THR A O 1
ATOM 1429 N N . SER A 1 178 ? 8.852 -10.922 0.276 1 86.88 178 SER A N 1
ATOM 1430 C CA . SER A 1 178 ? 9.242 -9.664 -0.36 1 86.88 178 SER A CA 1
ATOM 1431 C C . SER A 1 178 ? 8.227 -9.234 -1.405 1 86.88 178 SER A C 1
ATOM 1433 O O . SER A 1 178 ? 7.914 -9.984 -2.33 1 86.88 178 SER A O 1
ATOM 1435 N N . LEU A 1 179 ? 7.68 -8.031 -1.214 1 88.06 179 LEU A N 1
ATOM 1436 C CA . LEU A 1 179 ? 6.621 -7.648 -2.145 1 88.06 179 LEU A CA 1
ATOM 1437 C C . LEU A 1 179 ? 6.695 -6.16 -2.471 1 88.06 179 LEU A C 1
ATOM 1439 O O . LEU A 1 179 ? 7.406 -5.406 -1.8 1 88.06 179 LEU A O 1
ATOM 1443 N N . LYS A 1 180 ? 6.078 -5.836 -3.521 1 87.38 180 LYS A N 1
ATOM 1444 C CA . LYS A 1 180 ? 5.875 -4.453 -3.951 1 87.38 180 LYS A CA 1
ATOM 1445 C C . LYS A 1 180 ? 4.387 -4.109 -4.012 1 87.38 180 LYS A C 1
ATOM 1447 O O . LYS A 1 180 ? 3.553 -4.992 -4.227 1 87.38 180 LYS A O 1
ATOM 1452 N N . LEU A 1 181 ? 4.117 -2.803 -3.809 1 90.12 181 LEU A N 1
ATOM 1453 C CA . LEU A 1 181 ? 2.742 -2.32 -3.783 1 90.12 181 LEU A CA 1
ATOM 1454 C C . LEU A 1 181 ? 2.557 -1.153 -4.746 1 90.12 181 LEU A C 1
ATOM 1456 O O . LEU A 1 181 ? 3.439 -0.302 -4.875 1 90.12 181 LEU A O 1
ATOM 1460 N N . LYS A 1 182 ? 1.438 -1.175 -5.328 1 91.25 182 LYS A N 1
ATOM 1461 C CA . LYS A 1 182 ? 1.029 -0.025 -6.133 1 91.25 182 LYS A CA 1
ATOM 1462 C C . LYS A 1 182 ? -0.488 0.031 -6.281 1 91.25 182 LYS A C 1
ATOM 1464 O O . LYS A 1 182 ? -1.179 -0.958 -6.023 1 91.25 182 LYS A O 1
ATOM 1469 N N . ALA A 1 183 ? -0.902 1.238 -6.602 1 93.81 183 ALA A N 1
ATOM 1470 C CA . ALA A 1 183 ? -2.312 1.395 -6.945 1 93.81 183 ALA A CA 1
ATOM 1471 C C . ALA A 1 183 ? -2.545 1.149 -8.43 1 93.81 183 ALA A C 1
ATOM 1473 O O . ALA A 1 183 ? -1.77 1.612 -9.273 1 93.81 183 ALA A O 1
ATOM 1474 N N . VAL A 1 184 ? -3.596 0.378 -8.703 1 92.88 184 VAL A N 1
ATOM 1475 C CA . VAL A 1 184 ? -3.939 0.091 -10.094 1 92.88 184 VAL A CA 1
ATOM 1476 C 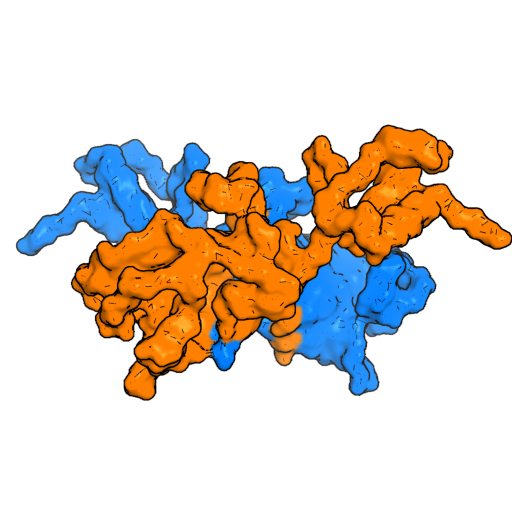C . VAL A 1 184 ? -5.449 0.22 -10.289 1 92.88 184 VAL A C 1
ATOM 1478 O O . VAL A 1 184 ? -6.203 0.268 -9.312 1 92.88 184 VAL A O 1
ATOM 1481 N N . SER A 1 185 ? -5.855 0.278 -11.586 1 91.62 185 SER A N 1
ATOM 1482 C CA . SER A 1 185 ? -7.273 0.258 -11.922 1 91.62 185 SER A CA 1
ATOM 1483 C C . SER A 1 185 ? -7.754 -1.161 -12.211 1 91.62 185 SER A C 1
ATOM 1485 O O . SER A 1 185 ? -7.051 -1.943 -12.852 1 91.62 185 SER A O 1
ATOM 1487 N N . ALA A 1 186 ? -9 -1.383 -11.68 1 91.75 186 ALA A N 1
ATOM 1488 C CA . ALA A 1 186 ? -9.625 -2.65 -12.039 1 91.75 186 ALA A CA 1
ATOM 1489 C C . ALA A 1 186 ? -9.914 -2.715 -13.539 1 91.75 186 ALA A C 1
ATOM 1491 O O . ALA A 1 186 ? -10.359 -1.733 -14.133 1 91.75 186 ALA A O 1
ATOM 1492 N N . TYR A 1 187 ? -9.617 -3.906 -14.055 1 85.38 187 TYR A N 1
ATOM 1493 C CA . TYR A 1 187 ? -9.875 -4.059 -15.484 1 85.38 187 TYR A CA 1
ATOM 1494 C C . TYR A 1 187 ? -10.148 -5.516 -15.836 1 85.38 187 TYR A C 1
ATOM 1496 O O . TYR A 1 187 ? -9.75 -6.422 -15.102 1 85.38 187 TYR A O 1
ATOM 1504 N N . GLY A 1 188 ? -10.914 -5.688 -16.891 1 90.5 188 GLY A N 1
ATOM 1505 C CA . GLY A 1 188 ? -11.133 -7.008 -17.453 1 90.5 188 GLY A CA 1
ATOM 1506 C C . GLY A 1 188 ? -11.68 -8.008 -16.453 1 90.5 188 GLY A C 1
ATOM 1507 O O . GLY A 1 188 ? -12.68 -7.73 -15.789 1 90.5 188 GLY A O 1
ATOM 1508 N N . ASN A 1 189 ? -10.961 -9.133 -16.422 1 88.62 189 ASN A N 1
ATOM 1509 C CA . ASN A 1 189 ? -11.422 -10.234 -15.578 1 88.62 189 ASN A CA 1
ATOM 1510 C C . ASN A 1 189 ? -11.344 -9.883 -14.094 1 88.62 189 ASN A C 1
ATOM 1512 O O . ASN A 1 189 ? -12.141 -10.367 -13.289 1 88.62 189 ASN A O 1
ATOM 1516 N N . ILE A 1 190 ? -10.477 -9 -13.805 1 91.94 190 ILE A N 1
ATOM 1517 C CA . ILE A 1 190 ? -10.312 -8.609 -12.406 1 91.94 190 ILE A CA 1
ATOM 1518 C C . ILE A 1 190 ? -11.547 -7.84 -11.945 1 91.94 190 ILE A C 1
ATOM 1520 O O . ILE A 1 190 ? -12.102 -8.125 -10.883 1 91.94 190 ILE A O 1
ATOM 1524 N N . SER A 1 191 ? -11.977 -6.902 -12.75 1 93.38 191 SER A N 1
ATOM 1525 C CA . SER A 1 191 ? -13.164 -6.121 -12.406 1 93.38 191 SER A CA 1
ATOM 1526 C C . SER A 1 191 ? -14.391 -7.016 -12.273 1 93.38 191 SER A C 1
ATOM 1528 O O . SER A 1 191 ? -15.188 -6.855 -11.352 1 93.38 191 SER A O 1
ATOM 1530 N N . LYS A 1 192 ? -14.531 -7.938 -13.164 1 92.88 192 LYS A N 1
ATOM 1531 C CA . LYS A 1 192 ? -15.664 -8.859 -13.164 1 92.88 192 LYS A CA 1
ATOM 1532 C C . LYS A 1 192 ? -15.633 -9.766 -11.93 1 92.88 192 LYS A C 1
ATOM 1534 O O . LYS A 1 192 ? -16.641 -9.93 -11.25 1 92.88 192 LYS A O 1
ATOM 1539 N N . SER A 1 193 ? -14.484 -10.289 -11.648 1 92.62 193 SER A N 1
ATOM 1540 C CA . SER A 1 193 ? -14.32 -11.227 -10.547 1 92.62 193 SER A CA 1
ATOM 1541 C C . SER A 1 193 ? -14.586 -10.547 -9.203 1 92.62 193 SER A C 1
ATOM 1543 O O . SER A 1 193 ? -15.148 -11.156 -8.297 1 92.62 193 SER A O 1
ATOM 1545 N N . LEU A 1 194 ? -14.203 -9.312 -9.094 1 94.19 194 LEU A N 1
ATOM 1546 C CA . LEU A 1 194 ? -14.375 -8.57 -7.848 1 94.19 194 LEU A CA 1
ATOM 1547 C C . LEU A 1 194 ? -15.727 -7.875 -7.809 1 94.19 194 LEU A C 1
ATOM 1549 O O . LEU A 1 194 ? -16.078 -7.242 -6.812 1 94.19 194 LEU A O 1
ATOM 1553 N N . ASN A 1 195 ? -16.438 -7.965 -8.883 1 92.88 195 ASN A N 1
ATOM 1554 C CA . ASN A 1 195 ? -17.766 -7.363 -9.008 1 92.88 195 ASN A CA 1
ATOM 1555 C C . ASN A 1 195 ? -17.719 -5.855 -8.789 1 92.88 195 ASN A C 1
ATOM 1557 O O . ASN A 1 195 ? -18.469 -5.316 -7.973 1 92.88 195 ASN A O 1
ATOM 1561 N N . VAL A 1 196 ? -16.828 -5.242 -9.445 1 92.44 196 VAL A N 1
ATOM 1562 C CA . VAL A 1 196 ? -16.688 -3.791 -9.383 1 92.44 196 VAL A CA 1
ATOM 1563 C C . VAL A 1 196 ? -16.656 -3.211 -10.797 1 92.44 196 VAL A C 1
ATOM 1565 O O . VAL A 1 196 ? -16.453 -3.941 -11.766 1 92.44 196 VAL A O 1
ATOM 1568 N N . GLU A 1 197 ? -16.922 -1.898 -10.875 1 91.06 197 GLU A N 1
ATOM 1569 C CA . GLU A 1 197 ? -16.859 -1.211 -12.164 1 91.06 197 GLU A CA 1
ATOM 1570 C C . GLU A 1 197 ? -15.414 -1.144 -12.664 1 91.06 197 GLU A C 1
ATOM 1572 O O . GLU A 1 197 ? -14.469 -1.156 -11.875 1 91.06 197 GLU A O 1
ATOM 1577 N N . GLU A 1 198 ? -15.344 -1.022 -13.938 1 90.62 198 GLU A N 1
ATOM 1578 C CA . GLU A 1 198 ? -14.031 -0.762 -14.523 1 90.62 198 GLU A CA 1
ATOM 1579 C C . GLU A 1 198 ? -13.43 0.529 -13.984 1 90.62 198 GLU A C 1
ATOM 1581 O O . GLU A 1 198 ? -14.156 1.484 -13.688 1 90.62 198 GLU A O 1
ATOM 1586 N N . ASP A 1 199 ? -12.117 0.477 -13.711 1 88.81 199 ASP A N 1
ATOM 1587 C CA . ASP A 1 199 ? -11.328 1.631 -13.305 1 88.81 199 ASP A CA 1
ATOM 1588 C C . ASP A 1 199 ? -11.445 1.871 -11.797 1 88.81 199 ASP A C 1
ATOM 1590 O O . ASP A 1 199 ? -10.859 2.82 -11.266 1 88.81 199 ASP A O 1
ATOM 1594 N N . THR A 1 200 ? -12.188 0.992 -11.117 1 91.94 200 THR A N 1
ATOM 1595 C CA . THR A 1 200 ? -12.141 1.035 -9.664 1 91.94 200 THR A CA 1
ATOM 1596 C C . THR A 1 200 ? -10.711 0.892 -9.156 1 91.94 200 THR A C 1
ATOM 1598 O O . THR A 1 200 ? -9.969 0.021 -9.617 1 91.94 200 THR A O 1
ATOM 1601 N N . PRO A 1 201 ? -10.32 1.784 -8.297 1 93.81 201 PRO A N 1
ATOM 1602 C CA . PRO A 1 201 ? -8.953 1.662 -7.785 1 93.81 201 PRO A CA 1
ATOM 1603 C C . PRO A 1 201 ? -8.758 0.41 -6.934 1 93.81 201 PRO A C 1
ATOM 1605 O O . PRO A 1 201 ? -9.617 0.074 -6.113 1 93.81 201 PRO A O 1
ATOM 1608 N N . LEU A 1 202 ? -7.648 -0.244 -7.152 1 94.75 202 LEU A N 1
ATOM 1609 C CA . LEU A 1 202 ? -7.25 -1.436 -6.41 1 94.75 202 LEU A CA 1
ATOM 1610 C C . LEU A 1 202 ? -5.824 -1.298 -5.883 1 94.75 202 LEU A C 1
ATOM 1612 O O . LEU A 1 202 ? -4.984 -0.657 -6.516 1 94.75 202 LEU A O 1
ATOM 1616 N N . LEU A 1 203 ? -5.59 -1.875 -4.773 1 93.94 203 LEU A N 1
ATOM 1617 C CA . LEU A 1 203 ? -4.215 -2.072 -4.316 1 93.94 203 LEU A CA 1
ATOM 1618 C C . LEU A 1 203 ? -3.641 -3.369 -4.879 1 93.94 203 LEU A C 1
ATOM 1620 O O . LEU A 1 203 ? -4.199 -4.445 -4.66 1 93.94 203 LEU A O 1
ATOM 1624 N N . TYR A 1 204 ? -2.643 -3.164 -5.613 1 94 204 TYR A N 1
ATOM 1625 C CA . TYR A 1 204 ? -1.984 -4.305 -6.242 1 94 204 TYR A CA 1
ATOM 1626 C C . TYR A 1 204 ? -0.673 -4.633 -5.539 1 94 204 TYR A C 1
ATOM 1628 O O . TYR A 1 204 ? 0.11 -3.734 -5.223 1 94 204 TYR A O 1
ATOM 1636 N N . SER A 1 205 ? -0.493 -5.902 -5.25 1 92.19 205 SER A N 1
ATOM 1637 C CA . SER A 1 205 ? 0.792 -6.359 -4.73 1 92.19 205 SER A CA 1
ATOM 1638 C C . SER A 1 205 ? 1.278 -7.598 -5.469 1 92.19 205 SER A C 1
ATOM 1640 O O . SER A 1 205 ? 0.478 -8.461 -5.84 1 92.19 205 SER A O 1
ATOM 1642 N N . ASP A 1 206 ? 2.496 -7.672 -5.695 1 93.06 206 ASP A N 1
ATOM 1643 C CA . ASP A 1 206 ? 3.131 -8.891 -6.195 1 93.06 206 ASP A CA 1
ATOM 1644 C C . ASP A 1 206 ? 4.469 -9.133 -5.5 1 93.06 206 ASP A C 1
ATOM 1646 O O . ASP A 1 206 ? 5.105 -8.195 -5.016 1 93.06 206 ASP A O 1
ATOM 1650 N N . GLY A 1 207 ? 4.754 -10.367 -5.348 1 93.75 207 GLY A N 1
ATOM 1651 C CA . GLY A 1 207 ? 5.98 -10.648 -4.617 1 93.75 207 GLY A CA 1
ATOM 1652 C C . GLY A 1 207 ? 6.297 -12.133 -4.535 1 93.75 207 GLY A C 1
ATOM 1653 O O . GLY A 1 207 ? 5.703 -12.945 -5.246 1 93.75 207 GLY A O 1
ATOM 1654 N N . ILE A 1 208 ? 7.348 -12.352 -3.75 1 93.94 208 ILE A N 1
ATOM 1655 C CA . ILE A 1 208 ? 7.875 -13.695 -3.561 1 93.94 208 ILE A CA 1
ATOM 1656 C C . ILE A 1 208 ? 7.883 -14.047 -2.074 1 93.94 208 ILE A C 1
ATOM 1658 O O . ILE A 1 208 ? 8.32 -13.242 -1.245 1 93.94 208 ILE A O 1
ATOM 1662 N N . THR A 1 209 ? 7.312 -15.203 -1.807 1 94.56 209 THR A N 1
ATOM 1663 C CA . THR A 1 209 ? 7.363 -15.727 -0.447 1 94.56 209 THR A CA 1
ATOM 1664 C C . THR A 1 209 ? 8.422 -16.812 -0.328 1 94.56 209 THR A C 1
ATOM 1666 O O . THR A 1 209 ? 8.57 -17.641 -1.226 1 94.56 209 THR A O 1
ATOM 1669 N N . TYR A 1 210 ? 9.109 -16.781 0.794 1 92.25 210 TYR A N 1
ATOM 1670 C CA . TYR A 1 210 ? 10.164 -17.75 1.067 1 92.25 210 TYR A CA 1
ATOM 1671 C C . TYR A 1 210 ? 9.781 -18.641 2.24 1 92.25 210 TYR A C 1
ATOM 1673 O O . TYR A 1 210 ? 8.969 -18.266 3.084 1 92.25 210 TYR A O 1
ATOM 1681 N N . GLY A 1 211 ? 10.344 -19.812 2.217 1 91.44 211 GLY A N 1
ATOM 1682 C CA . GLY A 1 211 ? 10.188 -20.766 3.299 1 91.44 211 GLY A CA 1
ATOM 1683 C C . GLY A 1 211 ? 11.391 -21.672 3.471 1 91.44 211 GLY A C 1
ATOM 1684 O O . GLY A 1 211 ? 12.266 -21.719 2.604 1 91.44 211 GLY A O 1
ATOM 1685 N N . ILE A 1 212 ? 11.422 -22.281 4.652 1 88.12 212 ILE A N 1
ATOM 1686 C CA . ILE A 1 212 ? 12.523 -23.188 4.957 1 88.12 212 ILE A CA 1
ATOM 1687 C C . ILE A 1 212 ? 12.148 -24.609 4.566 1 88.12 212 ILE A C 1
ATOM 1689 O O . ILE A 1 212 ? 11.109 -25.125 4.996 1 88.12 212 ILE A O 1
ATOM 1693 N N . GLN A 1 213 ? 12.906 -25.109 3.666 1 86.81 213 GLN A N 1
ATOM 1694 C CA . GLN A 1 213 ? 12.852 -26.531 3.32 1 86.81 213 GLN A CA 1
ATOM 1695 C C . GLN A 1 213 ? 14.211 -27.188 3.492 1 86.81 213 GLN A C 1
ATOM 1697 O O . GLN A 1 213 ? 15.203 -26.75 2.908 1 86.81 213 GLN A O 1
ATOM 1702 N N . LYS A 1 214 ? 14.258 -28.281 4.254 1 86.19 214 LYS A N 1
ATOM 1703 C CA . LYS A 1 214 ? 15.508 -28.984 4.535 1 86.19 214 LYS A CA 1
ATOM 1704 C C . LYS A 1 214 ? 16.594 -28.016 4.98 1 86.19 214 LYS A C 1
ATOM 1706 O O . LYS A 1 214 ? 17.688 -28 4.414 1 86.19 214 LYS A O 1
ATOM 1711 N N . ASP A 1 215 ? 16.297 -27.094 5.824 1 81.94 215 ASP A N 1
ATOM 1712 C CA . ASP A 1 215 ? 17.172 -26.156 6.531 1 81.94 215 ASP A CA 1
ATOM 1713 C C . ASP A 1 215 ? 17.703 -25.078 5.594 1 81.94 215 ASP A C 1
ATOM 1715 O O . ASP A 1 215 ? 18.703 -24.422 5.895 1 81.94 215 ASP A O 1
ATOM 1719 N N . GLN A 1 216 ? 17.141 -25.031 4.477 1 88.19 216 GLN A N 1
ATOM 1720 C CA . GLN A 1 216 ? 17.5 -23.969 3.539 1 88.19 216 GLN A CA 1
ATOM 1721 C C . GLN A 1 216 ? 16.281 -23.094 3.203 1 88.19 216 GLN A C 1
ATOM 1723 O O . GLN A 1 216 ? 15.18 -23.609 3.039 1 88.19 216 GLN A O 1
ATOM 1728 N N . GLU A 1 217 ? 16.562 -21.844 3.143 1 91.31 217 GLU A N 1
ATOM 1729 C CA . GLU A 1 217 ? 15.484 -20.953 2.717 1 91.31 217 GLU A CA 1
ATOM 1730 C C . GLU A 1 217 ? 15.367 -20.922 1.196 1 91.31 217 GLU A C 1
ATOM 1732 O O . GLU A 1 217 ? 16.359 -20.688 0.5 1 91.31 217 GLU A O 1
ATOM 1737 N N . VAL A 1 218 ? 14.219 -21.188 0.702 1 92.75 218 VAL A N 1
ATOM 1738 C CA . VAL A 1 218 ? 14.008 -21.219 -0.74 1 92.75 218 VAL A CA 1
ATOM 1739 C C . VAL A 1 218 ? 12.734 -20.453 -1.097 1 92.75 218 VAL A C 1
ATOM 1741 O O . VAL A 1 218 ? 11.836 -20.312 -0.266 1 92.75 218 VAL A O 1
ATOM 1744 N N . PRO A 1 219 ? 12.695 -19.938 -2.322 1 96.5 219 PRO A N 1
ATOM 1745 C CA . PRO A 1 219 ? 11.422 -19.359 -2.76 1 96.5 219 PRO A CA 1
ATOM 1746 C C . PRO A 1 219 ? 10.32 -20.406 -2.914 1 96.5 219 PRO A C 1
ATOM 1748 O O . PRO A 1 219 ? 10.547 -21.453 -3.521 1 96.5 219 PRO A O 1
ATOM 1751 N N . ILE A 1 220 ? 9.18 -20.109 -2.432 1 96.94 220 ILE A N 1
ATOM 1752 C CA . ILE A 1 220 ? 8.164 -21.156 -2.428 1 96.94 220 ILE A CA 1
ATOM 1753 C C . ILE A 1 220 ? 6.918 -20.672 -3.17 1 96.94 220 ILE A C 1
ATOM 1755 O O . ILE A 1 220 ? 6.055 -21.469 -3.535 1 96.94 220 ILE A O 1
ATOM 1759 N N . GLU A 1 221 ? 6.762 -19.406 -3.348 1 97.5 221 GLU A N 1
ATOM 1760 C CA . GLU A 1 221 ? 5.535 -18.875 -3.932 1 97.5 221 GLU A CA 1
ATOM 1761 C C . GLU A 1 221 ? 5.793 -17.562 -4.652 1 97.5 221 GLU A C 1
ATOM 1763 O O . GLU A 1 221 ? 6.461 -16.672 -4.113 1 97.5 221 GLU A O 1
ATOM 1768 N N . LEU A 1 222 ? 5.324 -17.484 -5.82 1 97.44 222 LEU A N 1
ATOM 1769 C CA . LEU A 1 222 ? 5.098 -16.203 -6.492 1 97.44 222 LEU A CA 1
ATOM 1770 C C . LEU A 1 222 ? 3.621 -15.836 -6.473 1 97.44 222 LEU A C 1
ATOM 1772 O O . LEU A 1 222 ? 2.758 -16.688 -6.699 1 97.44 222 LEU A O 1
ATOM 1776 N N . PHE A 1 223 ? 3.396 -14.547 -6.172 1 95.75 223 PHE A N 1
ATOM 1777 C CA . PHE A 1 223 ? 1.98 -14.211 -6.086 1 95.75 223 PHE A CA 1
ATOM 1778 C C . PHE A 1 223 ? 1.72 -12.828 -6.668 1 95.75 223 PHE A C 1
ATOM 1780 O O . PHE A 1 223 ? 2.643 -12.016 -6.801 1 95.75 223 PHE A O 1
ATOM 1787 N N . GLN A 1 224 ? 0.495 -12.648 -7.066 1 95.12 224 GLN A N 1
ATOM 1788 C CA . GLN A 1 224 ? -0.117 -11.367 -7.414 1 95.12 224 GLN A CA 1
ATOM 1789 C C . GLN A 1 224 ? -1.479 -11.211 -6.746 1 95.12 224 GLN A C 1
ATOM 1791 O O . GLN A 1 224 ? -2.307 -12.117 -6.785 1 95.12 224 GLN A O 1
ATOM 1796 N N . ASN A 1 225 ? -1.619 -10.047 -6.137 1 94.12 225 ASN A N 1
ATOM 1797 C CA . ASN A 1 225 ? -2.877 -9.781 -5.445 1 94.12 225 ASN A CA 1
ATOM 1798 C C . ASN A 1 225 ? -3.482 -8.445 -5.871 1 94.12 225 ASN A C 1
ATOM 1800 O O . ASN A 1 225 ? -2.764 -7.465 -6.047 1 94.12 225 ASN A O 1
ATOM 1804 N N . TYR A 1 226 ? -4.781 -8.484 -6.086 1 94.5 226 TYR A N 1
ATOM 1805 C CA . TYR A 1 226 ? -5.582 -7.289 -6.301 1 94.5 226 TYR A CA 1
ATOM 1806 C C . TYR A 1 226 ? -6.602 -7.109 -5.18 1 94.5 226 TYR A C 1
ATOM 1808 O O . TYR A 1 226 ? -7.562 -7.875 -5.078 1 94.5 226 TYR A O 1
ATOM 1816 N N . TYR A 1 227 ? -6.434 -6.02 -4.457 1 92.12 227 TYR A N 1
ATOM 1817 C CA . TYR A 1 227 ? -7.262 -5.816 -3.275 1 92.12 227 TYR A CA 1
ATOM 1818 C C . TYR A 1 227 ? -8.25 -4.676 -3.488 1 92.12 227 TYR A C 1
ATOM 1820 O O . TYR A 1 227 ? -7.875 -3.611 -3.992 1 92.12 227 TYR A O 1
ATOM 1828 N N . LEU A 1 228 ? -9.422 -5.031 -3.051 1 90.75 228 LEU A N 1
ATOM 1829 C CA . LEU A 1 228 ? -10.406 -3.961 -2.926 1 90.75 228 LEU A CA 1
ATOM 1830 C C . LEU A 1 228 ? -10.258 -3.24 -1.59 1 90.75 228 LEU A C 1
ATOM 1832 O O . LEU A 1 228 ? -10.641 -3.77 -0.546 1 90.75 228 LEU A O 1
ATOM 1836 N N . THR A 1 229 ? -9.719 -1.996 -1.655 1 86.81 229 THR A N 1
ATOM 1837 C CA . THR A 1 229 ? -9.391 -1.332 -0.397 1 86.81 229 THR A CA 1
ATOM 1838 C C . THR A 1 229 ? -10.477 -0.324 -0.023 1 86.81 229 THR A C 1
ATOM 1840 O O . THR A 1 229 ? -10.32 0.438 0.933 1 86.81 229 THR A O 1
ATOM 1843 N N . SER A 1 230 ? -11.461 -0.298 -0.829 1 79.06 230 SER A N 1
ATOM 1844 C CA . SER A 1 230 ? -12.602 0.536 -0.456 1 79.06 230 SER A CA 1
ATOM 1845 C C . SER A 1 230 ? -13.305 -0.01 0.782 1 79.06 230 SER A C 1
ATOM 1847 O O . SER A 1 230 ? -13.953 0.739 1.516 1 79.06 230 SER A O 1
ATOM 1849 N N . ARG A 1 231 ? -13.086 -1.316 1.035 1 68.56 231 ARG A N 1
ATOM 1850 C CA . ARG A 1 231 ? -13.766 -1.972 2.145 1 68.56 231 ARG A CA 1
ATOM 1851 C C . ARG A 1 231 ? -12.781 -2.373 3.236 1 68.56 231 ARG A C 1
ATOM 1853 O O . ARG A 1 231 ? -13.172 -2.592 4.387 1 68.56 231 ARG A O 1
ATOM 1860 N N . PHE A 1 232 ? -11.586 -2.447 2.803 1 72.44 232 PHE A N 1
ATOM 1861 C CA . PHE A 1 232 ? -10.516 -2.879 3.697 1 72.44 232 PHE A CA 1
ATOM 1862 C C . PHE A 1 232 ? -9.25 -2.055 3.471 1 72.44 232 PHE A C 1
ATOM 1864 O O . PHE A 1 232 ? -8.797 -1.907 2.336 1 72.44 232 PHE A O 1
ATOM 1871 N N . GLU A 1 233 ? -8.836 -1.539 4.621 1 79.5 233 GLU A N 1
ATOM 1872 C CA . GLU A 1 233 ? -7.586 -0.798 4.516 1 79.5 233 GLU A CA 1
ATOM 1873 C C . GLU A 1 233 ? -6.438 -1.561 5.168 1 79.5 233 GLU A C 1
ATOM 1875 O O . GLU A 1 233 ? -6.66 -2.41 6.035 1 79.5 233 GLU A O 1
ATOM 1880 N N . TYR A 1 234 ? -5.348 -1.229 4.629 1 81.88 234 TYR A N 1
ATOM 1881 C CA . TYR A 1 234 ? -4.156 -1.841 5.207 1 81.88 234 TYR A CA 1
ATOM 1882 C C . TYR A 1 234 ? -3.496 -0.908 6.215 1 81.88 234 TYR A C 1
ATOM 1884 O O . TYR A 1 234 ? -3.449 0.307 6.004 1 81.88 234 TYR A O 1
ATOM 1892 N N . SER A 1 235 ? -3.098 -1.515 7.285 1 81.12 235 SER A N 1
ATOM 1893 C CA . SER A 1 235 ? -2.416 -0.718 8.297 1 81.12 235 SER A CA 1
ATOM 1894 C C . SER A 1 235 ? -0.952 -1.121 8.43 1 81.12 235 SER A C 1
ATOM 1896 O O . SER A 1 235 ? -0.593 -2.271 8.164 1 81.12 235 SER A O 1
ATOM 1898 N N . LEU A 1 236 ? -0.205 -0.095 8.82 1 78.88 236 LEU A N 1
ATOM 1899 C CA . LEU A 1 236 ? 1.23 -0.31 8.969 1 78.88 236 LEU A CA 1
ATOM 1900 C C . LEU A 1 236 ? 1.806 0.584 10.062 1 78.88 236 LEU A C 1
ATOM 1902 O O . LEU A 1 236 ? 1.368 1.725 10.227 1 78.88 236 LEU A O 1
ATOM 1906 N N . ILE A 1 237 ? 2.703 -0.056 10.82 1 74.38 237 ILE A N 1
ATOM 1907 C CA . ILE A 1 237 ? 3.516 0.723 11.742 1 74.38 237 ILE A CA 1
ATOM 1908 C C . ILE A 1 237 ? 4.945 0.832 11.219 1 74.38 237 ILE A C 1
ATOM 1910 O O . ILE A 1 237 ? 5.574 -0.18 10.898 1 74.38 237 ILE A O 1
ATOM 1914 N N . GLN A 1 238 ? 5.301 2.045 10.984 1 74.25 238 GLN A N 1
ATOM 1915 C CA . GLN A 1 238 ? 6.68 2.309 10.578 1 74.25 238 GLN A CA 1
ATOM 1916 C C . GLN A 1 238 ? 7.523 2.77 11.758 1 74.25 238 GLN A C 1
ATOM 1918 O O . GLN A 1 238 ? 7.023 3.441 12.664 1 74.25 238 GLN A O 1
ATOM 1923 N N . ARG A 1 239 ? 8.719 2.283 11.766 1 71 239 ARG A N 1
ATOM 1924 C CA . ARG A 1 239 ? 9.648 2.672 12.82 1 71 239 ARG A CA 1
ATOM 1925 C C . ARG A 1 239 ? 10.898 3.32 12.242 1 71 239 ARG A C 1
ATOM 1927 O O . ARG A 1 239 ? 11.375 2.924 11.172 1 71 239 ARG A O 1
ATOM 1934 N N . ARG A 1 240 ? 11.398 4.426 12.875 1 73.88 240 ARG A N 1
ATOM 1935 C CA . ARG A 1 240 ? 12.578 5.152 12.414 1 73.88 240 ARG A CA 1
ATOM 1936 C C . ARG A 1 240 ? 13.852 4.457 12.867 1 73.88 240 ARG A C 1
ATOM 1938 O O . ARG A 1 240 ? 13.945 4.004 14.008 1 73.88 240 ARG A O 1
ATOM 1945 N N . MET B 1 1 ? 20.172 -24.953 -36.031 1 36.03 1 MET B N 1
ATOM 1946 C CA . MET B 1 1 ? 20.047 -23.906 -35.031 1 36.03 1 MET B CA 1
ATOM 1947 C C . MET B 1 1 ? 18.594 -23.469 -34.875 1 36.03 1 MET B C 1
ATOM 1949 O O . MET B 1 1 ? 17.953 -23.078 -35.844 1 36.03 1 MET B O 1
ATOM 1953 N N . LYS B 1 2 ? 17.797 -24.047 -34.062 1 50.25 2 LYS B N 1
ATOM 1954 C CA . LYS B 1 2 ? 16.344 -23.891 -34.125 1 50.25 2 LYS B CA 1
ATOM 1955 C C . LYS B 1 2 ? 15.945 -22.422 -34.219 1 50.25 2 LYS B C 1
ATOM 1957 O O . LYS B 1 2 ? 16.5 -21.562 -33.531 1 50.25 2 LYS B O 1
ATOM 1962 N N . LYS B 1 3 ? 15.203 -22.031 -35.188 1 61 3 LYS B N 1
ATOM 1963 C CA . LYS B 1 3 ? 14.93 -20.672 -35.656 1 61 3 LYS B CA 1
ATOM 1964 C C . LYS B 1 3 ? 14.133 -19.891 -34.625 1 61 3 LYS B C 1
ATOM 1966 O O . LYS B 1 3 ? 13.078 -20.344 -34.156 1 61 3 LYS B O 1
ATOM 1971 N N . THR B 1 4 ? 14.711 -19.078 -33.844 1 66.94 4 THR B N 1
ATOM 1972 C CA . THR B 1 4 ? 14.047 -18.266 -32.812 1 66.94 4 THR B CA 1
ATOM 1973 C C . THR B 1 4 ? 12.789 -17.625 -33.406 1 66.94 4 THR B C 1
ATOM 1975 O O . THR B 1 4 ? 12.828 -17.016 -34.469 1 66.94 4 THR B O 1
ATOM 1978 N N . PRO B 1 5 ? 11.664 -18.031 -32.906 1 77.5 5 PRO B N 1
ATOM 1979 C CA . PRO B 1 5 ? 10.438 -17.406 -33.438 1 77.5 5 PRO B CA 1
ATOM 1980 C C . PRO B 1 5 ? 10.562 -15.891 -33.562 1 77.5 5 PRO B C 1
ATOM 1982 O O . PRO B 1 5 ? 11.273 -15.25 -32.812 1 77.5 5 PRO B O 1
ATOM 1985 N N . LYS B 1 6 ? 10 -15.422 -34.688 1 82.31 6 LYS B N 1
ATOM 1986 C CA . LYS B 1 6 ? 10.102 -14.008 -35.031 1 82.31 6 LYS B CA 1
ATOM 1987 C C . LYS B 1 6 ? 9.711 -13.109 -33.875 1 82.31 6 LYS B C 1
ATOM 1989 O O . LYS B 1 6 ? 10.32 -12.062 -33.656 1 82.31 6 LYS B O 1
ATOM 1994 N N . TYR B 1 7 ? 8.672 -13.492 -33.125 1 86.38 7 TYR B N 1
ATOM 1995 C CA . TYR B 1 7 ? 8.258 -12.656 -32 1 86.38 7 TYR B CA 1
ATOM 1996 C C . TYR B 1 7 ? 9.359 -12.562 -30.953 1 86.38 7 TYR B C 1
ATOM 1998 O O . TYR B 1 7 ? 9.562 -11.516 -30.344 1 86.38 7 TYR B O 1
ATOM 2006 N N . ALA B 1 8 ? 10.039 -13.547 -30.719 1 83.31 8 ALA B N 1
ATOM 2007 C CA . ALA B 1 8 ? 11.133 -13.586 -29.734 1 83.31 8 ALA B CA 1
ATOM 2008 C C . ALA B 1 8 ? 12.297 -12.711 -30.188 1 83.31 8 ALA B C 1
ATOM 2010 O O . ALA B 1 8 ? 12.977 -12.102 -29.344 1 83.31 8 ALA B O 1
ATOM 2011 N N . GLN B 1 9 ? 12.5 -12.688 -31.469 1 86.38 9 GLN B N 1
ATOM 2012 C CA . GLN B 1 9 ? 13.523 -11.797 -32 1 86.38 9 GLN B CA 1
ATOM 2013 C C . GLN B 1 9 ? 13.18 -10.336 -31.734 1 86.38 9 GLN B C 1
ATOM 2015 O O . GLN B 1 9 ? 14.047 -9.555 -31.328 1 86.38 9 GLN B O 1
ATOM 2020 N N . ILE B 1 10 ? 11.922 -10.016 -32.062 1 89.19 10 ILE B N 1
ATOM 2021 C CA . ILE B 1 10 ? 11.445 -8.664 -31.781 1 89.19 10 ILE B CA 1
ATOM 2022 C C . ILE B 1 10 ? 11.609 -8.344 -30.297 1 89.19 10 ILE B C 1
ATOM 2024 O O . ILE B 1 10 ? 12.117 -7.281 -29.938 1 89.19 10 ILE B O 1
ATOM 2028 N N . GLU B 1 11 ? 11.195 -9.258 -29.516 1 86.94 11 GLU B N 1
ATOM 2029 C CA . GLU B 1 11 ? 11.305 -9.117 -28.078 1 86.94 11 GLU B CA 1
ATOM 2030 C C . GLU B 1 11 ? 12.75 -8.859 -27.656 1 86.94 11 GLU B C 1
ATOM 2032 O O . GLU B 1 11 ? 13.023 -7.918 -26.906 1 86.94 11 GLU B O 1
ATOM 2037 N N . ALA B 1 12 ? 13.625 -9.656 -28.047 1 84.06 12 ALA B N 1
ATOM 2038 C CA . ALA B 1 12 ? 15.039 -9.57 -27.688 1 84.06 12 ALA B CA 1
ATOM 2039 C C . ALA B 1 12 ? 15.633 -8.234 -28.109 1 84.06 12 ALA B C 1
ATOM 2041 O O . ALA B 1 12 ? 16.406 -7.625 -27.359 1 84.06 12 ALA B O 1
ATOM 2042 N N . GLU B 1 13 ? 15.312 -7.848 -29.234 1 87.56 13 GLU B N 1
ATOM 2043 C CA . GLU B 1 13 ? 15.828 -6.578 -29.75 1 87.56 13 GLU B CA 1
ATOM 2044 C C . GLU B 1 13 ? 15.289 -5.402 -28.938 1 87.56 13 GLU B C 1
ATOM 2046 O O . GLU B 1 13 ? 16.031 -4.484 -28.594 1 87.56 13 GLU B O 1
ATOM 2051 N N . LEU B 1 14 ? 14.016 -5.457 -28.656 1 88.12 14 LEU B N 1
ATOM 2052 C CA . LEU B 1 14 ? 13.43 -4.379 -27.875 1 88.12 14 LEU B CA 1
ATOM 2053 C C . LEU B 1 14 ? 14 -4.359 -26.469 1 88.12 14 LEU B C 1
ATOM 2055 O O . LEU B 1 14 ? 14.289 -3.289 -25.922 1 88.12 14 LEU B O 1
ATOM 2059 N N . ILE B 1 15 ? 14.242 -5.484 -25.938 1 82.56 15 ILE B N 1
ATOM 2060 C CA . ILE B 1 15 ? 14.867 -5.578 -24.625 1 82.56 15 ILE B CA 1
ATOM 2061 C C . ILE B 1 15 ? 16.266 -4.984 -24.672 1 82.56 15 ILE B C 1
ATOM 2063 O O . ILE B 1 15 ? 16.656 -4.223 -23.781 1 82.56 15 ILE B O 1
ATOM 2067 N N . ALA B 1 16 ? 16.984 -5.348 -25.656 1 82.06 16 ALA B N 1
ATOM 2068 C CA . ALA B 1 16 ? 18.328 -4.805 -25.828 1 82.06 16 ALA B CA 1
ATOM 2069 C C . ALA B 1 16 ? 18.297 -3.279 -25.906 1 82.06 16 ALA B C 1
ATOM 2071 O O . ALA B 1 16 ? 19.156 -2.604 -25.328 1 82.06 16 ALA B O 1
ATOM 2072 N N . GLN B 1 17 ? 17.312 -2.744 -26.609 1 84.81 17 GLN B N 1
ATOM 2073 C CA . GLN B 1 17 ? 17.172 -1.297 -26.719 1 84.81 17 GLN B CA 1
ATOM 2074 C C . GLN B 1 17 ? 16.797 -0.669 -25.391 1 84.81 17 GLN B C 1
ATOM 2076 O O . GLN B 1 17 ? 17.281 0.413 -25.047 1 84.81 17 GLN B O 1
ATOM 2081 N N . ILE B 1 18 ? 16.016 -1.387 -24.672 1 81.56 18 ILE B N 1
ATOM 2082 C CA . ILE B 1 18 ? 15.602 -0.907 -23.359 1 81.56 18 ILE B CA 1
ATOM 2083 C C . ILE B 1 18 ? 16.797 -0.941 -22.406 1 81.56 18 ILE B C 1
ATOM 2085 O O . ILE B 1 18 ? 17.062 0.039 -21.703 1 81.56 18 ILE B O 1
ATOM 2089 N N . GLU B 1 19 ? 17.5 -1.962 -22.469 1 71.62 19 GLU B N 1
ATOM 2090 C CA . GLU B 1 19 ? 18.609 -2.17 -21.547 1 71.62 19 GLU B CA 1
ATOM 2091 C C . GLU B 1 19 ? 19.797 -1.269 -21.906 1 71.62 19 GLU B C 1
ATOM 2093 O O . GLU B 1 19 ? 20.547 -0.84 -21.016 1 71.62 19 GLU B O 1
ATOM 2098 N N . SER B 1 20 ? 19.938 -1.013 -23.125 1 72.12 20 SER B N 1
ATOM 2099 C CA . SER B 1 20 ? 21.031 -0.15 -23.578 1 72.12 20 SER B CA 1
ATOM 2100 C C . SER B 1 20 ? 20.688 1.322 -23.391 1 72.12 20 SER B C 1
ATOM 2102 O O . SER B 1 20 ? 21.531 2.193 -23.547 1 72.12 20 SER B O 1
ATOM 2104 N N . GLY B 1 21 ? 19.391 1.555 -23.047 1 73.12 21 GLY B N 1
ATOM 2105 C CA . GLY B 1 21 ? 18.953 2.928 -22.859 1 73.12 21 GLY B CA 1
ATOM 2106 C C . GLY B 1 21 ? 18.484 3.594 -24.141 1 73.12 21 GLY B C 1
ATOM 2107 O O . GLY B 1 21 ? 18.031 4.738 -24.125 1 73.12 21 GLY B O 1
ATOM 2108 N N . LYS B 1 22 ? 18.656 3.006 -25.281 1 79.56 22 LYS B N 1
ATOM 2109 C CA . LYS B 1 22 ? 18.156 3.547 -26.547 1 79.56 22 LYS B CA 1
ATOM 2110 C C . LYS B 1 22 ? 16.656 3.805 -26.469 1 79.56 22 LYS B C 1
ATOM 2112 O O . LYS B 1 22 ? 16.156 4.793 -27.016 1 79.56 22 LYS B O 1
ATOM 2117 N N . LEU B 1 23 ? 15.93 2.891 -25.844 1 80.38 23 LEU B N 1
ATOM 2118 C CA . LEU B 1 23 ? 14.547 3.094 -25.422 1 80.38 23 LEU B CA 1
ATOM 2119 C C . LEU B 1 23 ? 14.469 3.393 -23.922 1 80.38 23 LEU B C 1
ATOM 2121 O O . LEU B 1 23 ? 14.539 2.479 -23.109 1 80.38 23 LEU B O 1
ATOM 2125 N N . ALA B 1 24 ? 14.422 4.637 -23.641 1 72.81 24 ALA B N 1
ATOM 2126 C CA . ALA B 1 24 ? 14.469 5.078 -22.25 1 72.81 24 ALA B CA 1
ATOM 2127 C C . ALA B 1 24 ? 13.195 4.699 -21.5 1 72.81 24 ALA B C 1
ATOM 2129 O O . ALA B 1 24 ? 12.141 4.512 -22.125 1 72.81 24 ALA B O 1
ATOM 2130 N N . PRO B 1 25 ? 13.398 4.453 -20.188 1 71 25 PRO B N 1
ATOM 2131 C CA . PRO B 1 25 ? 12.164 4.27 -19.422 1 71 25 PRO B CA 1
ATOM 2132 C C . PRO B 1 25 ? 11.125 5.352 -19.703 1 71 25 PRO B C 1
ATOM 2134 O O . PRO B 1 25 ? 11.477 6.527 -19.844 1 71 25 PRO B O 1
ATOM 2137 N N . GLY B 1 26 ? 9.906 4.906 -19.953 1 67.69 26 GLY B N 1
ATOM 2138 C CA . GLY B 1 26 ? 8.836 5.836 -20.281 1 67.69 26 GLY B CA 1
ATOM 2139 C C . GLY B 1 26 ? 8.664 6.062 -21.766 1 67.69 26 GLY B C 1
ATOM 2140 O O . GLY B 1 26 ? 7.629 6.566 -22.203 1 67.69 26 GLY B O 1
ATOM 2141 N N . ALA B 1 27 ? 9.57 5.742 -22.547 1 75.75 27 ALA B N 1
ATOM 2142 C CA . ALA B 1 27 ? 9.508 5.957 -23.984 1 75.75 27 ALA B CA 1
ATOM 2143 C C . ALA B 1 27 ? 8.461 5.055 -24.641 1 75.75 27 ALA B C 1
ATOM 2145 O O . ALA B 1 27 ? 8.305 3.896 -24.25 1 75.75 27 ALA B O 1
ATOM 2146 N N . GLU B 1 28 ? 7.73 5.68 -25.531 1 80.56 28 GLU B N 1
ATOM 2147 C CA . GLU B 1 28 ? 6.805 4.859 -26.312 1 80.56 28 GLU B CA 1
ATOM 2148 C C . GLU B 1 28 ? 7.559 3.893 -27.234 1 80.56 28 GLU B C 1
ATOM 2150 O O . GLU B 1 28 ? 8.57 4.258 -27.828 1 80.56 28 GLU B O 1
ATOM 2155 N N . LEU B 1 29 ? 7.027 2.686 -27.156 1 85.88 29 LEU B N 1
ATOM 2156 C CA . LEU B 1 29 ? 7.547 1.761 -28.156 1 85.88 29 LEU B CA 1
ATOM 2157 C C . LEU B 1 29 ? 7.176 2.223 -29.562 1 85.88 29 LEU B C 1
ATOM 2159 O O . LEU B 1 29 ? 6.188 2.936 -29.75 1 85.88 29 LEU B O 1
ATOM 2163 N N . PRO B 1 30 ? 7.988 1.784 -30.609 1 85.38 30 PRO B N 1
ATOM 2164 C CA . PRO B 1 30 ? 7.52 1.978 -31.969 1 85.38 30 PRO B CA 1
ATOM 2165 C C . PRO B 1 30 ? 6.113 1.428 -32.188 1 85.38 30 PRO B C 1
ATOM 2167 O O . PRO B 1 30 ? 5.711 0.462 -31.547 1 85.38 30 PRO B O 1
ATOM 2170 N N . SER B 1 31 ? 5.387 2.146 -32.969 1 85.25 31 SER B N 1
ATOM 2171 C CA . SER B 1 31 ? 4.023 1.701 -33.25 1 85.25 31 SER B CA 1
ATOM 2172 C C . SER B 1 31 ? 4.008 0.271 -33.781 1 85.25 31 SER B C 1
ATOM 2174 O O . SER B 1 31 ? 5.016 -0.216 -34.312 1 85.25 31 SER B O 1
ATOM 2176 N N . GLU B 1 32 ? 2.848 -0.348 -33.5 1 86.06 32 GLU B N 1
ATOM 2177 C CA . GLU B 1 32 ? 2.701 -1.688 -34.062 1 86.06 32 GLU B CA 1
ATOM 2178 C C . GLU B 1 32 ? 2.99 -1.696 -35.562 1 86.06 32 GLU B C 1
ATOM 2180 O O . GLU B 1 32 ? 3.625 -2.621 -36.062 1 86.06 32 GLU B O 1
ATOM 2185 N N . SER B 1 33 ? 2.48 -0.63 -36.25 1 88.06 33 SER B N 1
ATOM 2186 C CA . SER B 1 33 ? 2.707 -0.511 -37.688 1 88.06 33 SER B CA 1
ATOM 2187 C C . SER B 1 33 ? 4.195 -0.391 -38 1 88.06 33 SER B C 1
ATOM 2189 O O . SER B 1 33 ? 4.684 -0.999 -38.938 1 88.06 33 SER B O 1
ATOM 2191 N N . ASP B 1 34 ? 4.918 0.36 -37.219 1 88.56 34 ASP B N 1
ATOM 2192 C CA . ASP B 1 34 ? 6.355 0.521 -37.406 1 88.56 34 ASP B CA 1
ATOM 2193 C C . ASP B 1 34 ? 7.086 -0.808 -37.219 1 88.56 34 ASP B C 1
ATOM 2195 O O . ASP B 1 34 ? 7.98 -1.146 -38 1 88.56 34 ASP B O 1
ATOM 2199 N N . LEU B 1 35 ? 6.695 -1.514 -36.188 1 89.69 35 LEU B N 1
ATOM 2200 C CA . LEU B 1 35 ? 7.348 -2.779 -35.875 1 89.69 35 LEU B CA 1
ATOM 2201 C C . LEU B 1 35 ? 7.059 -3.824 -36.938 1 89.69 35 LEU B C 1
ATOM 2203 O O . LEU B 1 35 ? 7.934 -4.621 -37.281 1 89.69 35 LEU B O 1
ATOM 2207 N N . ILE B 1 36 ? 5.852 -3.766 -37.438 1 88.44 36 ILE B N 1
ATOM 2208 C CA . ILE B 1 36 ? 5.465 -4.656 -38.531 1 88.44 36 ILE B CA 1
ATOM 2209 C C . ILE B 1 36 ? 6.352 -4.398 -39.75 1 88.44 36 ILE B C 1
ATOM 2211 O O . ILE B 1 36 ? 6.863 -5.336 -40.344 1 88.44 36 ILE B O 1
ATOM 2215 N N . GLU B 1 37 ? 6.512 -3.154 -40.062 1 88.75 37 GLU B N 1
ATOM 2216 C CA . GLU B 1 37 ? 7.312 -2.754 -41.219 1 88.75 37 GLU B CA 1
ATOM 2217 C C . GLU B 1 37 ? 8.789 -3.064 -41 1 88.75 37 GLU B C 1
ATOM 2219 O O . GLU B 1 37 ? 9.461 -3.578 -41.906 1 88.75 37 GLU B O 1
ATOM 2224 N N . CYS B 1 38 ? 9.281 -2.805 -39.844 1 87.62 38 CYS B N 1
ATOM 2225 C CA . CYS B 1 38 ? 10.695 -2.936 -39.531 1 87.62 38 CYS B CA 1
ATOM 2226 C C . CYS B 1 38 ? 11.117 -4.398 -39.531 1 87.62 38 CYS B C 1
ATOM 2228 O O . CYS B 1 38 ? 12.219 -4.738 -39.969 1 87.62 38 CYS B O 1
ATOM 2230 N N . TYR B 1 39 ? 10.211 -5.234 -39 1 88.25 39 TYR B N 1
ATOM 2231 C CA . TYR B 1 39 ? 10.609 -6.621 -38.781 1 88.25 39 TYR B CA 1
ATOM 2232 C C . TYR B 1 39 ? 9.93 -7.543 -39.812 1 88.25 39 TYR B C 1
ATOM 2234 O O . TYR B 1 39 ? 10.188 -8.75 -39.812 1 88.25 39 TYR B O 1
ATOM 2242 N N . ASP B 1 40 ? 9.062 -6.969 -40.625 1 90.06 40 ASP B N 1
ATOM 2243 C CA . ASP B 1 40 ? 8.352 -7.723 -41.656 1 90.06 40 ASP B CA 1
ATOM 2244 C C . ASP B 1 40 ? 7.605 -8.906 -41.062 1 90.06 40 ASP B C 1
ATOM 2246 O O . ASP B 1 40 ? 7.836 -10.055 -41.438 1 90.06 40 ASP B O 1
ATOM 2250 N N . VAL B 1 41 ? 6.836 -8.594 -40.062 1 89.38 41 VAL B N 1
ATOM 2251 C CA . VAL B 1 41 ? 6.062 -9.625 -39.375 1 89.38 41 VAL B CA 1
ATOM 2252 C C . VAL B 1 41 ? 4.598 -9.203 -39.281 1 89.38 41 VAL B C 1
ATOM 2254 O O . VAL B 1 41 ? 4.254 -8.062 -39.625 1 89.38 41 VAL B O 1
ATOM 2257 N N . SER B 1 42 ? 3.709 -10.156 -38.938 1 88.31 42 SER B N 1
ATOM 2258 C CA . SER B 1 42 ? 2.279 -9.891 -38.812 1 88.31 42 SER B CA 1
ATOM 2259 C C . SER B 1 42 ? 1.969 -9.125 -37.562 1 88.31 42 SER B C 1
ATOM 2261 O O . SER B 1 42 ? 2.795 -9.062 -36.625 1 88.31 42 SER B O 1
ATOM 2263 N N . ARG B 1 43 ? 0.76 -8.5 -37.594 1 88 43 ARG B N 1
ATOM 2264 C CA . ARG B 1 43 ? 0.255 -7.812 -36.406 1 88 43 ARG B CA 1
ATOM 2265 C C . ARG B 1 43 ? 0.19 -8.758 -35.188 1 88 43 ARG B C 1
ATOM 2267 O O . ARG B 1 43 ? 0.501 -8.359 -34.062 1 88 43 ARG B O 1
ATOM 2274 N N . VAL B 1 44 ? -0.172 -9.922 -35.5 1 83.81 44 VAL B N 1
ATOM 2275 C CA . VAL B 1 44 ? -0.306 -10.922 -34.438 1 83.81 44 VAL B CA 1
ATOM 2276 C C . VAL B 1 44 ? 1.056 -11.18 -33.781 1 83.81 44 VAL B C 1
ATOM 2278 O O . VAL B 1 44 ? 1.162 -11.297 -32.562 1 83.81 44 VAL B O 1
ATOM 2281 N N . THR B 1 45 ? 2.07 -11.273 -34.531 1 86.12 45 THR B N 1
ATOM 2282 C CA . THR B 1 45 ? 3.434 -11.516 -34.094 1 86.12 45 THR B CA 1
ATOM 2283 C C . THR B 1 45 ? 3.934 -10.352 -33.219 1 86.12 45 THR B C 1
ATOM 2285 O O . THR B 1 45 ? 4.535 -10.555 -32.188 1 86.12 45 THR B O 1
ATOM 2288 N N . VAL B 1 46 ? 3.68 -9.109 -33.688 1 88.38 46 VAL B N 1
ATOM 2289 C CA . VAL B 1 46 ? 4.094 -7.914 -32.969 1 88.38 46 VAL B CA 1
ATOM 2290 C C . VAL B 1 46 ? 3.367 -7.844 -31.625 1 88.38 46 VAL B C 1
ATOM 2292 O O . VAL B 1 46 ? 3.982 -7.582 -30.594 1 88.38 46 VAL B O 1
ATOM 2295 N N . ARG B 1 47 ? 2.137 -8.133 -31.656 1 83.62 47 ARG B N 1
ATOM 2296 C CA . ARG B 1 47 ? 1.342 -8.07 -30.438 1 83.62 47 ARG B CA 1
ATOM 2297 C C . ARG B 1 47 ? 1.817 -9.109 -29.422 1 83.62 47 ARG B C 1
ATOM 2299 O O . ARG B 1 47 ? 1.865 -8.836 -28.234 1 83.62 47 ARG B O 1
ATOM 2306 N N . ARG B 1 48 ? 2.094 -10.203 -29.922 1 81.5 48 ARG B N 1
ATOM 2307 C CA . ARG B 1 48 ? 2.633 -11.242 -29.047 1 81.5 48 ARG B CA 1
ATOM 2308 C C . ARG B 1 48 ? 3.939 -10.789 -28.406 1 81.5 48 ARG B C 1
ATOM 2310 O O . ARG B 1 48 ? 4.156 -11 -27.203 1 81.5 48 ARG B O 1
ATOM 2317 N N . ALA B 1 49 ? 4.801 -10.227 -29.188 1 86.56 49 ALA B N 1
ATOM 2318 C CA . ALA B 1 49 ? 6.066 -9.711 -28.672 1 86.56 49 ALA B CA 1
ATOM 2319 C C . ALA B 1 49 ? 5.836 -8.656 -27.594 1 86.56 49 ALA B C 1
ATOM 2321 O O . ALA B 1 49 ? 6.477 -8.688 -26.531 1 86.56 49 ALA B O 1
ATOM 2322 N N . ILE B 1 50 ? 4.906 -7.773 -27.875 1 84 50 ILE B N 1
ATOM 2323 C CA . ILE B 1 50 ? 4.609 -6.691 -26.938 1 84 50 ILE B CA 1
ATOM 2324 C C . ILE B 1 50 ? 3.963 -7.262 -25.688 1 84 50 ILE B C 1
ATOM 2326 O O . ILE B 1 50 ? 4.273 -6.836 -24.562 1 84 50 ILE B O 1
ATOM 2330 N N . ASP B 1 51 ? 3.148 -8.227 -25.891 1 77.62 51 ASP B N 1
ATOM 2331 C CA . ASP B 1 51 ? 2.516 -8.906 -24.766 1 77.62 51 ASP B CA 1
ATOM 2332 C C . ASP B 1 51 ? 3.557 -9.578 -23.859 1 77.62 51 ASP B C 1
ATOM 2334 O O . ASP B 1 51 ? 3.473 -9.508 -22.641 1 77.62 51 ASP B O 1
ATOM 2338 N N . GLU B 1 52 ? 4.449 -10.172 -24.5 1 75.44 52 GLU B N 1
ATOM 2339 C CA . GLU B 1 52 ? 5.52 -10.828 -23.75 1 75.44 52 GLU B CA 1
ATOM 2340 C C . GLU B 1 52 ? 6.359 -9.812 -22.984 1 75.44 52 GLU B C 1
ATOM 2342 O O . GLU B 1 52 ? 6.711 -10.039 -21.828 1 75.44 52 GLU B O 1
ATOM 2347 N N . LEU B 1 53 ? 6.711 -8.703 -23.625 1 79.56 53 LEU B N 1
ATOM 2348 C CA . LEU B 1 53 ? 7.434 -7.621 -22.969 1 79.56 53 LEU B CA 1
ATOM 2349 C C . LEU B 1 53 ? 6.648 -7.086 -21.766 1 79.56 53 LEU B C 1
ATOM 2351 O O . LEU B 1 53 ? 7.23 -6.762 -20.734 1 79.56 53 LEU B O 1
ATOM 2355 N N . TYR B 1 54 ? 5.367 -7.066 -22 1 73.38 54 TYR B N 1
ATOM 2356 C CA . TYR B 1 54 ? 4.477 -6.621 -20.922 1 73.38 54 TYR B CA 1
ATOM 2357 C C . TYR B 1 54 ? 4.516 -7.586 -19.75 1 73.38 54 TYR B C 1
ATOM 2359 O O . TYR B 1 54 ? 4.676 -7.164 -18.5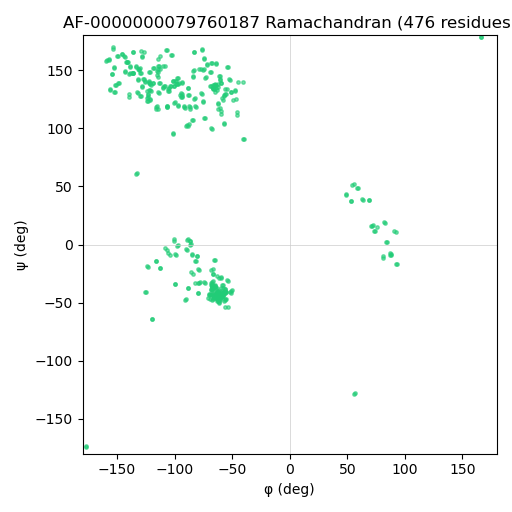94 1 73.38 54 TYR B O 1
ATOM 2367 N N . HIS B 1 55 ? 4.457 -8.742 -20.109 1 63.31 55 HIS B N 1
ATOM 2368 C CA . HIS B 1 55 ? 4.445 -9.781 -19.078 1 63.31 55 HIS B CA 1
ATOM 2369 C C . HIS B 1 55 ? 5.773 -9.82 -18.328 1 63.31 55 HIS B C 1
ATOM 2371 O O . HIS B 1 55 ? 5.801 -10.078 -17.125 1 63.31 55 HIS B O 1
ATOM 2377 N N . GLN B 1 56 ? 6.812 -9.484 -19.047 1 62.72 56 GLN B N 1
ATOM 2378 C CA . GLN B 1 56 ? 8.148 -9.508 -18.453 1 62.72 56 GLN B CA 1
ATOM 2379 C C . GLN B 1 56 ? 8.453 -8.211 -17.719 1 62.72 56 GLN B C 1
ATOM 2381 O O . GLN B 1 56 ? 9.492 -8.094 -17.062 1 62.72 56 GLN B O 1
ATOM 2386 N N . GLY B 1 57 ? 7.637 -7.289 -17.875 1 62.66 57 GLY B N 1
ATOM 2387 C CA . GLY B 1 57 ? 7.738 -6.055 -17.109 1 62.66 57 GLY B CA 1
ATOM 2388 C C . GLY B 1 57 ? 8.555 -4.984 -17.812 1 62.66 57 GLY B C 1
ATOM 2389 O O . GLY B 1 57 ? 8.961 -4 -17.188 1 62.66 57 GLY B O 1
ATOM 2390 N N . TYR B 1 58 ? 8.859 -5.184 -18.984 1 71.56 58 TYR B N 1
ATOM 2391 C CA . TYR B 1 58 ? 9.68 -4.219 -19.703 1 71.56 58 TYR B CA 1
ATOM 2392 C C . TYR B 1 58 ? 8.844 -3.043 -20.188 1 71.56 58 TYR B C 1
ATOM 2394 O O . TYR B 1 58 ? 9.352 -1.927 -20.328 1 71.56 58 TYR B O 1
ATOM 2402 N N . VAL B 1 59 ? 7.566 -3.369 -20.516 1 75.81 59 VAL B N 1
ATOM 2403 C CA . VAL B 1 59 ? 6.742 -2.303 -21.078 1 75.81 59 VAL B CA 1
ATOM 2404 C C . VAL B 1 59 ? 5.398 -2.254 -20.359 1 75.81 59 VAL B C 1
ATOM 2406 O O . VAL B 1 59 ? 5.008 -3.219 -19.703 1 75.81 59 VAL B O 1
ATOM 2409 N N . GLU B 1 60 ? 4.785 -1.134 -20.281 1 69.56 60 GLU B N 1
ATOM 2410 C CA . GLU B 1 60 ? 3.422 -0.947 -19.797 1 69.56 60 GLU B CA 1
ATOM 2411 C C . GLU B 1 60 ? 2.455 -0.664 -20.938 1 69.56 60 GLU B C 1
ATOM 2413 O O . GLU B 1 60 ? 2.832 -0.043 -21.938 1 69.56 60 GLU B O 1
ATOM 2418 N N . LYS B 1 61 ? 1.306 -1.431 -20.797 1 66.19 61 LYS B N 1
ATOM 2419 C CA . LYS B 1 61 ? 0.279 -1.261 -21.828 1 66.19 61 LYS B CA 1
ATOM 2420 C C . LYS B 1 61 ? -0.912 -0.474 -21.281 1 66.19 61 LYS B C 1
ATOM 2422 O O . LYS B 1 61 ? -1.281 -0.619 -20.109 1 66.19 61 LYS B O 1
ATOM 2427 N N . MET B 1 62 ? -1.209 0.655 -21.844 1 50.56 62 MET B N 1
ATOM 2428 C CA . MET B 1 62 ? -2.451 1.364 -21.547 1 50.56 62 MET B CA 1
ATOM 2429 C C . MET B 1 62 ? -3.406 1.294 -22.734 1 50.56 62 MET B C 1
ATOM 2431 O O . MET B 1 62 ? -2.973 1.277 -23.891 1 50.56 62 MET B O 1
ATOM 2435 N N . GLN B 1 63 ? -4.691 1.027 -22.469 1 53.34 63 GLN B N 1
ATOM 2436 C CA . GLN B 1 63 ? -5.66 0.957 -23.562 1 53.34 63 GLN B CA 1
ATOM 2437 C C . GLN B 1 63 ? -5.586 2.199 -24.453 1 53.34 63 GLN B C 1
ATOM 2439 O O . GLN B 1 63 ? -5.652 3.326 -23.953 1 53.34 63 GLN B O 1
ATOM 2444 N N . GLY B 1 64 ? -5.516 1.966 -25.797 1 55.5 64 GLY B N 1
ATOM 2445 C CA . GLY B 1 64 ? -5.555 3.014 -26.797 1 55.5 64 GLY B CA 1
ATOM 2446 C C . GLY B 1 64 ? -4.223 3.707 -27 1 55.5 64 GLY B C 1
ATOM 2447 O O . GLY B 1 64 ? -4.102 4.609 -27.828 1 55.5 64 GLY B O 1
ATOM 2448 N N . LYS B 1 65 ? -3.291 3.408 -26.062 1 59.47 65 LYS B N 1
ATOM 2449 C CA . LYS B 1 65 ? -1.987 4.039 -26.266 1 59.47 65 LYS B CA 1
ATOM 2450 C C . LYS B 1 65 ? -0.917 3 -26.594 1 59.47 65 LYS B C 1
ATOM 2452 O O . LYS B 1 65 ? -1.115 1.805 -26.359 1 59.47 65 LYS B O 1
ATOM 2457 N N . ARG B 1 66 ? 0.151 3.537 -27.141 1 73.19 66 ARG B N 1
ATOM 2458 C CA . ARG B 1 66 ? 1.33 2.732 -27.453 1 73.19 66 ARG B CA 1
ATOM 2459 C C . ARG B 1 66 ? 1.964 2.184 -26.172 1 73.19 66 ARG B C 1
ATOM 2461 O O . ARG B 1 66 ? 1.932 2.836 -25.125 1 73.19 66 ARG B O 1
ATOM 2468 N N . ALA B 1 67 ? 2.33 1.012 -26.234 1 76.94 67 ALA B N 1
ATOM 2469 C CA . ALA B 1 67 ? 3.09 0.439 -25.125 1 76.94 67 ALA B CA 1
ATOM 2470 C C . ALA B 1 67 ? 4.328 1.276 -24.812 1 76.94 67 ALA B C 1
ATOM 2472 O O . ALA B 1 67 ? 4.988 1.777 -25.734 1 76.94 67 ALA B O 1
ATOM 2473 N N . CYS B 1 68 ? 4.586 1.571 -23.594 1 79.5 68 CYS B N 1
ATOM 2474 C CA . CYS B 1 68 ? 5.746 2.352 -23.188 1 79.5 68 CYS B CA 1
ATOM 2475 C C . CYS B 1 68 ? 6.691 1.512 -22.328 1 79.5 68 CYS B C 1
ATOM 2477 O O . CYS B 1 68 ? 6.262 0.574 -21.656 1 79.5 68 CYS B O 1
ATOM 2479 N N . VAL B 1 69 ? 8.062 1.864 -22.547 1 75.19 69 VAL B N 1
ATOM 2480 C CA . VAL B 1 69 ? 9.07 1.202 -21.719 1 75.19 69 VAL B CA 1
ATOM 2481 C C . VAL B 1 69 ? 8.797 1.496 -20.234 1 75.19 69 VAL B C 1
ATOM 2483 O O . VAL B 1 69 ? 8.594 2.65 -19.859 1 75.19 69 VAL B O 1
ATOM 2486 N N . LYS B 1 70 ? 8.719 0.403 -19.562 1 62.59 70 LYS B N 1
ATOM 2487 C CA . LYS B 1 70 ? 8.422 0.53 -18.141 1 62.59 70 LYS B CA 1
ATOM 2488 C C . LYS B 1 70 ? 9.523 1.297 -17.406 1 62.59 70 LYS B C 1
ATOM 2490 O O . LYS B 1 70 ? 10.711 1.07 -17.656 1 62.59 70 LYS B O 1
ATOM 2495 N N . GLU B 1 71 ? 9.219 2.35 -16.891 1 55.19 71 GLU B N 1
ATOM 2496 C CA . GLU B 1 71 ? 10.18 3.057 -16.047 1 55.19 71 GLU B CA 1
ATOM 2497 C C . GLU B 1 71 ? 10.602 2.201 -14.852 1 55.19 71 GLU B C 1
ATOM 2499 O O . GLU B 1 71 ? 9.797 1.443 -14.305 1 55.19 71 GLU B O 1
ATOM 2504 N N . LYS B 1 72 ? 11.891 1.851 -14.867 1 48.81 72 LYS B N 1
ATOM 2505 C CA . LYS B 1 72 ? 12.367 1.125 -13.695 1 48.81 72 LYS B CA 1
ATOM 2506 C C . LYS B 1 72 ? 11.781 1.707 -12.406 1 48.81 72 LYS B C 1
ATOM 2508 O O . LYS B 1 72 ? 11.898 2.908 -12.156 1 48.81 72 LYS B O 1
ATOM 2513 N N . VAL B 1 73 ? 10.719 1.152 -12.094 1 48.66 73 VAL B N 1
ATOM 2514 C CA . VAL B 1 73 ? 10.07 1.597 -10.867 1 48.66 73 VAL B CA 1
ATOM 2515 C C . VAL B 1 73 ? 11.023 1.438 -9.688 1 48.66 73 VAL B C 1
ATOM 2517 O O . VAL B 1 73 ? 11.656 0.389 -9.523 1 48.66 73 VAL B O 1
ATOM 2520 N N . LYS B 1 74 ? 11.547 2.566 -9.258 1 51.84 74 LYS B N 1
ATOM 2521 C CA . LYS B 1 74 ? 12.359 2.533 -8.047 1 51.84 74 LYS B CA 1
ATOM 2522 C C . LYS B 1 74 ? 11.531 2.131 -6.832 1 51.84 74 LYS B C 1
ATOM 2524 O O . LYS B 1 74 ? 10.344 2.445 -6.754 1 51.84 74 LYS B O 1
ATOM 2529 N N . LEU B 1 75 ? 12.055 1.237 -6.004 1 47.31 75 LEU B N 1
ATOM 2530 C CA . LEU B 1 75 ? 11.359 0.633 -4.871 1 47.31 75 LEU B CA 1
ATOM 2531 C C . LEU B 1 75 ? 11.586 1.444 -3.6 1 47.31 75 LEU B C 1
ATOM 2533 O O . LEU B 1 75 ? 12.727 1.789 -3.271 1 47.31 75 LEU B O 1
ATOM 2537 N N . GLN B 1 76 ? 10.5 1.981 -3.055 1 55.28 76 GLN B N 1
ATOM 2538 C CA . GLN B 1 76 ? 10.547 2.613 -1.74 1 55.28 76 GLN B CA 1
ATOM 2539 C C . GLN B 1 76 ? 10.125 1.639 -0.645 1 55.28 76 GLN B C 1
ATOM 2541 O O . GLN B 1 76 ? 9.125 0.939 -0.784 1 55.28 76 GLN B O 1
ATOM 2546 N N . GLU B 1 77 ? 10.953 1.546 0.363 1 59.66 77 GLU B N 1
ATOM 2547 C CA . GLU B 1 77 ? 10.625 0.68 1.49 1 59.66 77 GLU B CA 1
ATOM 2548 C C . GLU B 1 77 ? 9.562 1.313 2.379 1 59.66 77 GLU B C 1
ATOM 2550 O O . GLU B 1 77 ? 9.719 2.449 2.834 1 59.66 77 GLU B O 1
ATOM 2555 N N . LEU B 1 78 ? 8.461 0.655 2.609 1 67.69 78 LEU B N 1
ATOM 2556 C CA . LEU B 1 78 ? 7.312 1.182 3.332 1 67.69 78 LEU B CA 1
ATOM 2557 C C . LEU B 1 78 ? 7.465 0.965 4.836 1 67.69 78 LEU B C 1
ATOM 2559 O O . LEU B 1 78 ? 6.691 1.508 5.625 1 67.69 78 LEU B O 1
ATOM 2563 N N . THR B 1 79 ? 8.531 0.355 5.375 1 62.25 79 THR B N 1
ATOM 2564 C CA . THR B 1 79 ? 8.578 -0.025 6.781 1 62.25 79 THR B CA 1
ATOM 2565 C C . THR B 1 79 ? 9.352 1.006 7.594 1 62.25 79 THR B C 1
ATOM 2567 O O . THR B 1 79 ? 9.344 0.97 8.828 1 62.25 79 THR B O 1
ATOM 2570 N N . SER B 1 80 ? 9.977 1.924 6.984 1 68.94 80 SER B N 1
ATOM 2571 C CA . SER B 1 80 ? 10.781 2.906 7.703 1 68.94 80 SER B CA 1
ATOM 2572 C C . SER B 1 80 ? 10.164 4.301 7.605 1 68.94 80 SER B C 1
ATOM 2574 O O . SER B 1 80 ? 9.617 4.668 6.566 1 68.94 80 SER B O 1
ATOM 2576 N N . VAL B 1 81 ? 10.266 4.891 8.797 1 71.75 81 VAL B N 1
ATOM 2577 C CA . VAL B 1 81 ? 9.875 6.293 8.773 1 71.75 81 VAL B CA 1
ATOM 2578 C C . VAL B 1 81 ? 10.961 7.125 8.094 1 71.75 81 VAL B C 1
ATOM 2580 O O . VAL B 1 81 ? 12.086 7.203 8.586 1 71.75 81 VAL B O 1
ATOM 2583 N N . SER B 1 82 ? 10.664 7.559 6.969 1 73.75 82 SER B N 1
ATOM 2584 C CA . SER B 1 82 ? 11.578 8.43 6.238 1 73.75 82 SER B CA 1
ATOM 2585 C C . SER B 1 82 ? 10.836 9.562 5.547 1 73.75 82 SER B C 1
ATOM 2587 O O . SER B 1 82 ? 9.625 9.469 5.309 1 73.75 82 SER B O 1
ATOM 2589 N N . SER B 1 83 ? 11.602 10.633 5.391 1 75.62 83 SER B N 1
ATOM 2590 C CA . SER B 1 83 ? 11.023 11.703 4.598 1 75.62 83 SER B CA 1
ATOM 2591 C C . SER B 1 83 ? 10.961 11.336 3.119 1 75.62 83 SER B C 1
ATOM 2593 O O . SER B 1 83 ? 11.664 10.43 2.674 1 75.62 83 SER B O 1
ATOM 2595 N N . TYR B 1 84 ? 10.102 11.93 2.467 1 78.81 84 TYR B N 1
ATOM 2596 C CA . TYR B 1 84 ? 10.016 11.711 1.026 1 78.81 84 TYR B CA 1
ATOM 2597 C C . TYR B 1 84 ? 11.328 12.07 0.341 1 78.81 84 TYR B C 1
ATOM 2599 O O . TYR B 1 84 ? 11.766 11.391 -0.586 1 78.81 84 TYR B O 1
ATOM 2607 N N . THR B 1 85 ? 11.914 13.094 0.916 1 73.12 85 THR B N 1
ATOM 2608 C CA . THR B 1 85 ? 13.203 13.516 0.366 1 73.12 85 THR B CA 1
ATOM 2609 C C . THR B 1 85 ? 14.234 12.398 0.486 1 73.12 85 THR B C 1
ATOM 2611 O O . THR B 1 85 ? 14.914 12.07 -0.487 1 73.12 85 THR B O 1
ATOM 2614 N N . GLU B 1 86 ? 14.32 11.875 1.636 1 74.94 86 GLU B N 1
ATOM 2615 C CA . GLU B 1 86 ? 15.258 10.781 1.883 1 74.94 86 GLU B CA 1
ATOM 2616 C C . GLU B 1 86 ? 14.984 9.609 0.95 1 74.94 86 GLU B C 1
ATOM 2618 O O . GLU B 1 86 ? 15.922 9 0.423 1 74.94 86 GLU B O 1
ATOM 2623 N N . GLU B 1 87 ? 13.781 9.344 0.761 1 75 87 GLU B N 1
ATOM 2624 C CA . GLU B 1 87 ? 13.391 8.195 -0.05 1 75 87 GLU B CA 1
ATOM 2625 C C . GLU B 1 87 ? 13.734 8.422 -1.521 1 75 87 GLU B C 1
ATOM 2627 O O . GLU B 1 87 ? 14.266 7.523 -2.184 1 75 87 GLU B O 1
ATOM 2632 N N . ILE B 1 88 ? 13.484 9.594 -2.053 1 77.25 88 ILE B N 1
ATOM 2633 C CA . ILE B 1 88 ? 13.758 9.938 -3.445 1 77.25 88 ILE B CA 1
ATOM 2634 C C . ILE B 1 88 ? 15.258 9.867 -3.707 1 77.25 88 ILE B C 1
ATOM 2636 O O . ILE B 1 88 ? 15.695 9.297 -4.711 1 77.25 88 ILE B O 1
ATOM 2640 N N . ILE B 1 89 ? 16.031 10.359 -2.75 1 73.88 89 ILE B N 1
ATOM 2641 C CA . ILE B 1 89 ? 17.484 10.352 -2.867 1 73.88 89 ILE B CA 1
ATOM 2642 C C . ILE B 1 89 ? 18 8.914 -2.832 1 73.88 89 ILE B C 1
ATOM 2644 O O . ILE B 1 89 ? 18.859 8.539 -3.635 1 73.88 89 ILE B O 1
ATOM 2648 N N . ARG B 1 90 ? 17.531 8.156 -1.909 1 71.44 90 ARG B N 1
ATOM 2649 C CA . ARG B 1 90 ? 17.922 6.762 -1.766 1 71.44 90 ARG B CA 1
ATOM 2650 C C . ARG B 1 90 ? 17.703 5.996 -3.066 1 71.44 90 ARG B C 1
ATOM 2652 O O . ARG B 1 90 ? 18.453 5.062 -3.373 1 71.44 90 ARG B O 1
ATOM 2659 N N . GLN B 1 91 ? 16.719 6.414 -3.801 1 72.94 91 GLN B N 1
ATOM 2660 C CA . GLN B 1 91 ? 16.406 5.75 -5.062 1 72.94 91 GLN B CA 1
ATOM 2661 C C . GLN B 1 91 ? 17.234 6.32 -6.207 1 72.94 91 GLN B C 1
ATOM 2663 O O . GLN B 1 91 ? 17.047 5.941 -7.367 1 72.94 91 GLN B O 1
ATOM 2668 N N . GLY B 1 92 ? 18.094 7.23 -5.855 1 73.62 92 GLY B N 1
ATOM 2669 C CA . GLY B 1 92 ? 19.016 7.777 -6.832 1 73.62 92 GLY B CA 1
ATOM 2670 C C . GLY B 1 92 ? 18.406 8.883 -7.676 1 73.62 92 GLY B C 1
ATOM 2671 O O . GLY B 1 92 ? 18.875 9.156 -8.781 1 73.62 92 GLY B O 1
ATOM 2672 N N . MET B 1 93 ? 17.359 9.445 -7.23 1 81.31 93 MET B N 1
ATOM 2673 C CA . MET B 1 93 ? 16.688 10.523 -7.957 1 81.31 93 MET B CA 1
ATOM 2674 C C . MET B 1 93 ? 16.922 11.867 -7.273 1 81.31 93 MET B C 1
ATOM 2676 O O . MET B 1 93 ? 17.453 11.922 -6.164 1 81.31 93 MET B O 1
ATOM 2680 N N . THR B 1 94 ? 16.578 12.961 -7.992 1 85.62 94 THR B N 1
ATOM 2681 C CA . THR B 1 94 ? 16.703 14.305 -7.438 1 85.62 94 THR B CA 1
ATOM 2682 C C . THR B 1 94 ? 15.367 14.789 -6.887 1 85.62 94 THR B C 1
ATOM 2684 O O . THR B 1 94 ? 14.398 14.938 -7.637 1 85.62 94 THR B O 1
ATOM 2687 N N . PRO B 1 95 ? 15.375 15.055 -5.676 1 87.81 95 PRO B N 1
ATOM 2688 C CA . PRO B 1 95 ? 14.109 15.5 -5.082 1 87.81 95 PRO B CA 1
ATOM 2689 C C . PRO B 1 95 ? 13.875 17 -5.266 1 87.81 95 PRO B C 1
ATOM 2691 O O . PRO B 1 95 ? 14.828 17.781 -5.32 1 87.81 95 PRO B O 1
ATOM 2694 N N . SER B 1 96 ? 12.68 17.422 -5.453 1 91.75 96 SER B N 1
ATOM 2695 C CA . SER B 1 96 ? 12.211 18.797 -5.355 1 91.75 96 SER B CA 1
ATOM 2696 C C . SER B 1 96 ? 10.781 18.859 -4.816 1 91.75 96 SER B C 1
ATOM 2698 O O . SER B 1 96 ? 10.125 17.828 -4.668 1 91.75 96 SER B O 1
ATOM 2700 N N . ARG B 1 97 ? 10.438 20.078 -4.402 1 94 97 ARG B N 1
ATOM 2701 C CA . ARG B 1 97 ? 9.125 20.234 -3.787 1 94 97 ARG B CA 1
ATOM 2702 C C . ARG B 1 97 ? 8.492 21.562 -4.172 1 94 97 ARG B C 1
ATOM 2704 O O . ARG B 1 97 ? 9.195 22.531 -4.465 1 94 97 ARG B O 1
ATOM 2711 N N . GLU B 1 98 ? 7.262 21.609 -4.238 1 95.44 98 GLU B N 1
ATOM 2712 C CA . GLU B 1 98 ? 6.465 22.812 -4.391 1 95.44 98 GLU B CA 1
ATOM 2713 C C . GLU B 1 98 ? 5.477 22.984 -3.238 1 95.44 98 GLU B C 1
ATOM 2715 O O . GLU B 1 98 ? 4.734 22.047 -2.916 1 95.44 98 GLU B O 1
ATOM 2720 N N . LEU B 1 99 ? 5.547 24.094 -2.602 1 96.69 99 LEU B N 1
ATOM 2721 C CA . LEU B 1 99 ? 4.594 24.422 -1.547 1 96.69 99 LEU B CA 1
ATOM 2722 C C . LEU B 1 99 ? 3.295 24.953 -2.137 1 96.69 99 LEU B C 1
ATOM 2724 O O . LEU B 1 99 ? 3.293 26 -2.797 1 96.69 99 LEU B O 1
ATOM 2728 N N . LEU B 1 100 ? 2.225 24.297 -1.922 1 95.75 100 LEU B N 1
ATOM 2729 C CA . LEU B 1 100 ? 0.933 24.703 -2.475 1 95.75 100 LEU B CA 1
ATOM 2730 C C . LEU B 1 100 ? 0.198 25.641 -1.519 1 95.75 100 LEU B C 1
ATOM 2732 O O . LEU B 1 100 ? -0.424 26.609 -1.951 1 95.75 100 LEU B O 1
ATOM 2736 N N . SER B 1 101 ? 0.157 25.281 -0.28 1 95.75 101 SER B N 1
ATOM 2737 C CA . SER B 1 101 ? -0.507 26.047 0.762 1 95.75 101 SER B CA 1
ATOM 2738 C C . SER B 1 101 ? 0.093 25.766 2.135 1 95.75 101 SER B C 1
ATOM 2740 O O . SER B 1 101 ? 0.579 24.656 2.385 1 95.75 101 SER B O 1
ATOM 2742 N N . SER B 1 102 ? 0.111 26.781 2.977 1 97.06 102 SER B N 1
ATOM 2743 C CA . SER B 1 102 ? 0.512 26.609 4.371 1 97.06 102 SER B CA 1
ATOM 2744 C C . SER B 1 102 ? -0.021 27.75 5.242 1 97.06 102 SER B C 1
ATOM 2746 O O . SER B 1 102 ? -0.416 28.797 4.73 1 97.06 102 SER B O 1
ATOM 2748 N N . GLY B 1 103 ? -0.091 27.438 6.504 1 97.12 103 GLY B N 1
ATOM 2749 C CA . GLY B 1 103 ? -0.511 28.5 7.406 1 97.12 103 GLY B CA 1
ATOM 2750 C C . GLY B 1 103 ? -0.89 27.984 8.781 1 97.12 103 GLY B C 1
ATOM 2751 O O . GLY B 1 103 ? -0.739 26.797 9.078 1 97.12 103 GLY B O 1
ATOM 2752 N N . LEU B 1 104 ? -1.239 29.016 9.57 1 97.81 104 LEU B N 1
ATOM 2753 C CA . LEU B 1 104 ? -1.739 28.719 10.906 1 97.81 104 LEU B CA 1
ATOM 2754 C C . LEU B 1 104 ? -3.264 28.75 10.938 1 97.81 104 LEU B C 1
ATOM 2756 O O . LEU B 1 104 ? -3.885 29.594 10.289 1 97.81 104 LEU B O 1
ATOM 2760 N N . ARG B 1 105 ? -3.797 27.797 11.625 1 97.25 105 ARG B N 1
ATOM 2761 C CA . ARG B 1 105 ? -5.238 27.75 11.844 1 97.25 105 ARG B CA 1
ATOM 2762 C C . ARG B 1 105 ? -5.574 27 13.125 1 97.25 105 ARG B C 1
ATOM 2764 O O . ARG B 1 105 ? -4.684 26.438 13.781 1 97.25 105 ARG B O 1
ATOM 2771 N N . VAL B 1 106 ? -6.836 27.078 13.539 1 97.12 106 VAL B N 1
ATOM 2772 C CA . VAL B 1 106 ? -7.273 26.281 14.672 1 97.12 106 VAL B CA 1
ATOM 2773 C C . VAL B 1 106 ? -7.516 24.844 14.227 1 97.12 106 VAL B C 1
ATOM 2775 O O . VAL B 1 106 ? -7.895 24.594 13.078 1 97.12 106 VAL B O 1
ATOM 2778 N N . CYS B 1 107 ? -7.312 23.938 15.195 1 96.25 107 CYS B N 1
ATOM 2779 C CA . CYS B 1 107 ? -7.48 22.531 14.859 1 96.25 107 CYS B CA 1
ATOM 2780 C C . CYS B 1 107 ? -8.953 22.172 14.734 1 96.25 107 CYS B C 1
ATOM 2782 O O . CYS B 1 107 ? -9.805 22.797 15.359 1 96.25 107 CYS B O 1
ATOM 2784 N N . THR B 1 108 ? -9.219 21.188 13.906 1 93.38 108 THR B N 1
ATOM 2785 C CA . THR B 1 108 ? -10.539 20.578 13.867 1 93.38 108 THR B CA 1
ATOM 2786 C C . THR B 1 108 ? -10.742 19.656 15.062 1 93.38 108 THR B C 1
ATOM 2788 O O . THR B 1 108 ? -9.789 19.344 15.781 1 93.38 108 THR B O 1
ATOM 2791 N N . LYS B 1 109 ? -11.992 19.266 15.266 1 90.69 109 LYS B N 1
ATOM 2792 C CA . LYS B 1 109 ? -12.297 18.312 16.344 1 90.69 109 LYS B CA 1
ATOM 2793 C C . LYS B 1 109 ? -11.5 17.016 16.172 1 90.69 109 LYS B C 1
ATOM 2795 O O . LYS B 1 109 ? -10.922 16.516 17.141 1 90.69 109 LYS B O 1
ATOM 2800 N N . GLU B 1 110 ? -11.422 16.531 14.969 1 89.81 110 GLU B N 1
ATOM 2801 C CA . GLU B 1 110 ? -10.703 15.297 14.672 1 89.81 110 GLU B CA 1
ATOM 2802 C C . GLU B 1 110 ? -9.211 15.453 14.914 1 89.81 110 GLU B C 1
ATOM 2804 O O . GLU B 1 110 ? -8.578 14.578 15.508 1 89.81 110 GLU B O 1
ATOM 2809 N N . GLU B 1 111 ? -8.727 16.5 14.484 1 93.88 111 GLU B N 1
ATOM 2810 C CA . GLU B 1 111 ? -7.305 16.781 14.68 1 93.88 111 GLU B CA 1
ATOM 2811 C C . GLU B 1 111 ? -6.969 16.875 16.172 1 93.88 111 GLU B C 1
ATOM 2813 O O . GLU B 1 111 ? -5.941 16.359 16.609 1 93.88 111 GLU B O 1
ATOM 2818 N N . ALA B 1 112 ? -7.816 17.547 16.922 1 94.19 112 ALA B N 1
ATOM 2819 C CA . ALA B 1 112 ? -7.602 17.688 18.359 1 94.19 112 ALA B CA 1
ATOM 2820 C C . ALA B 1 112 ? -7.562 16.328 19.031 1 94.19 112 ALA B C 1
ATOM 2822 O O . ALA B 1 112 ? -6.68 16.062 19.859 1 94.19 112 ALA B O 1
ATOM 2823 N N . GLU B 1 113 ? -8.438 15.508 18.688 1 91.75 113 GLU B N 1
ATOM 2824 C CA . GLU B 1 113 ? -8.523 14.172 19.266 1 91.75 113 GLU B CA 1
ATOM 2825 C C . GLU B 1 113 ? -7.285 13.344 18.922 1 91.75 113 GLU B C 1
ATOM 2827 O O . GLU B 1 113 ? -6.715 12.688 19.797 1 91.75 113 GLU B O 1
ATOM 2832 N N . GLN B 1 114 ? -6.824 13.422 17.703 1 92.88 114 GLN B N 1
ATOM 2833 C CA . GLN B 1 114 ? -5.738 12.578 17.234 1 92.88 114 GLN B CA 1
ATOM 2834 C C . GLN B 1 114 ? -4.383 13.086 17.719 1 92.88 114 GLN B C 1
ATOM 2836 O O . GLN B 1 114 ? -3.482 12.297 18 1 92.88 114 GLN B O 1
ATOM 2841 N N . LEU B 1 115 ? -4.309 14.383 17.828 1 96.5 115 LEU B N 1
ATOM 2842 C CA . LEU B 1 115 ? -3.029 14.984 18.188 1 96.5 115 LEU B CA 1
ATOM 2843 C C . LEU B 1 115 ? -2.967 15.273 19.688 1 96.5 115 LEU B C 1
ATOM 2845 O O . LEU B 1 115 ? -1.939 15.734 20.188 1 96.5 115 LEU B O 1
ATOM 2849 N N . GLY B 1 116 ? -3.998 14.977 20.391 1 93.75 116 GLY B N 1
ATOM 2850 C CA . GLY B 1 116 ? -4.035 15.227 21.812 1 93.75 116 GLY B CA 1
ATOM 2851 C C . GLY B 1 116 ? -4.066 16.703 22.172 1 93.75 116 GLY B C 1
ATOM 2852 O O . GLY B 1 116 ? -3.387 17.141 23.094 1 93.75 116 GLY B O 1
ATOM 2853 N N . LEU B 1 117 ? -4.797 17.453 21.375 1 95.88 117 LEU B N 1
ATOM 2854 C CA . LEU B 1 117 ? -4.879 18.906 21.578 1 95.88 117 LEU B CA 1
ATOM 2855 C C . LEU B 1 117 ? -6.195 19.281 22.25 1 95.88 117 LEU B C 1
ATOM 2857 O O . LEU B 1 117 ? -7.125 18.469 22.297 1 95.88 117 LEU B O 1
ATOM 2861 N N . LYS B 1 118 ? -6.188 20.516 22.781 1 94.06 118 LYS B N 1
ATOM 2862 C CA . LYS B 1 118 ? -7.434 21.094 23.281 1 94.06 118 LYS B CA 1
ATOM 2863 C C . LYS B 1 118 ? -8.242 21.719 22.141 1 94.06 118 LYS B C 1
ATOM 2865 O O . LYS B 1 118 ? -7.699 21.969 21.062 1 94.06 118 LYS B O 1
ATOM 2870 N N . LYS B 1 119 ? -9.461 21.953 22.516 1 92.75 119 LYS B N 1
ATOM 2871 C CA . LYS B 1 119 ? -10.344 22.594 21.531 1 92.75 119 LYS B CA 1
ATOM 2872 C C . LYS B 1 119 ? -9.773 23.922 21.062 1 92.75 119 LYS B C 1
ATOM 2874 O O . LYS B 1 119 ? -9.312 24.734 21.875 1 92.75 119 LYS B O 1
ATOM 2879 N N . ALA B 1 120 ? -9.688 24.109 19.75 1 93.38 120 ALA B N 1
ATOM 2880 C CA . ALA B 1 120 ? -9.305 25.359 19.094 1 93.38 120 ALA B CA 1
ATOM 2881 C C . ALA B 1 120 ? -7.816 25.641 19.281 1 93.38 120 ALA B C 1
ATOM 2883 O O . ALA B 1 120 ? -7.363 26.766 19.062 1 93.38 120 ALA B O 1
ATOM 2884 N N . ASP B 1 121 ? -7.035 24.703 19.672 1 96.81 121 ASP B N 1
ATOM 2885 C CA . ASP B 1 121 ? -5.586 24.891 19.688 1 96.81 121 ASP B CA 1
ATOM 2886 C C . ASP B 1 121 ? -5.055 25.172 18.281 1 96.81 121 ASP B C 1
ATOM 2888 O O . ASP B 1 121 ? -5.559 24.625 17.297 1 96.81 121 ASP B O 1
ATOM 2892 N N . PRO B 1 122 ? -4.035 26.016 18.219 1 97.94 122 PRO B N 1
ATOM 2893 C CA . PRO B 1 122 ? -3.473 26.312 16.891 1 97.94 122 PRO B CA 1
ATOM 2894 C C . PRO B 1 122 ? -2.66 25.141 16.328 1 97.94 122 PRO B C 1
ATOM 2896 O O . PRO B 1 122 ? -1.975 24.438 17.078 1 97.94 122 PRO B O 1
ATOM 2899 N N . VAL B 1 123 ? -2.734 24.969 15.055 1 98.5 123 VAL B N 1
ATOM 2900 C CA . VAL B 1 123 ? -1.922 24.016 14.312 1 98.5 123 VAL B CA 1
ATOM 2901 C C . VAL B 1 123 ? -1.305 24.688 13.094 1 98.5 123 VAL B C 1
ATOM 2903 O O . VAL B 1 123 ? -1.807 25.719 12.625 1 98.5 123 VAL B O 1
ATOM 2906 N N . PHE B 1 124 ? -0.199 24.234 12.688 1 98.56 124 PHE B N 1
ATOM 2907 C CA . PHE B 1 124 ? 0.384 24.578 11.391 1 98.56 124 PHE B CA 1
ATOM 2908 C C . PHE B 1 124 ? -0.004 23.547 10.336 1 98.56 124 PHE B C 1
ATOM 2910 O O . PHE B 1 124 ? 0.099 22.344 10.562 1 98.56 124 PHE B O 1
ATOM 2917 N N . PHE B 1 125 ? -0.545 23.984 9.258 1 98.19 125 PHE B N 1
ATOM 2918 C CA . PHE B 1 125 ? -0.883 23.094 8.164 1 98.19 125 PHE B CA 1
ATOM 2919 C C . PHE B 1 125 ? -0.04 23.406 6.934 1 98.19 125 PHE B C 1
ATOM 2921 O O . PHE B 1 125 ? 0.384 24.547 6.734 1 98.19 125 PHE B O 1
ATOM 2928 N N . MET B 1 126 ? 0.229 22.344 6.168 1 97.38 126 MET B N 1
ATOM 2929 C CA . MET B 1 126 ? 1.03 22.5 4.957 1 97.38 126 MET B CA 1
ATOM 2930 C C . MET B 1 126 ? 0.643 21.453 3.912 1 97.38 126 MET B C 1
ATOM 2932 O O . MET B 1 126 ? 0.423 20.297 4.242 1 97.38 126 MET B O 1
ATOM 2936 N N . GLU B 1 127 ? 0.532 21.906 2.643 1 96.75 127 GLU B N 1
ATOM 2937 C CA . GLU B 1 127 ? 0.335 21.047 1.48 1 96.75 127 GLU B CA 1
ATOM 2938 C C . GLU B 1 127 ? 1.464 21.219 0.467 1 96.75 127 GLU B C 1
ATOM 2940 O O . GLU B 1 127 ? 1.822 22.344 0.118 1 96.75 127 GLU B O 1
ATOM 2945 N N . ARG B 1 128 ? 1.96 20.125 0.049 1 96.56 128 ARG B N 1
ATOM 2946 C CA . ARG B 1 128 ? 3.094 20.156 -0.868 1 96.56 128 ARG B CA 1
ATOM 2947 C C . ARG B 1 128 ? 2.967 19.078 -1.942 1 96.56 128 ARG B C 1
ATOM 2949 O O . ARG B 1 128 ? 2.25 18.094 -1.759 1 96.56 128 ARG B O 1
ATOM 2956 N N . ILE B 1 129 ? 3.646 19.375 -2.99 1 96.31 129 ILE B N 1
ATOM 2957 C CA . ILE B 1 129 ? 3.877 18.359 -4.016 1 96.31 129 ILE B CA 1
ATOM 2958 C C . ILE B 1 129 ? 5.363 18.016 -4.078 1 96.31 129 ILE B C 1
ATOM 2960 O O . ILE B 1 129 ? 6.215 18.906 -4.109 1 96.31 129 ILE B O 1
ATOM 2964 N N . TYR B 1 130 ? 5.617 16.75 -4.047 1 93.19 130 TYR B N 1
ATOM 2965 C CA . TYR B 1 130 ? 6.98 16.266 -4.219 1 93.19 130 TYR B CA 1
ATOM 2966 C C . TYR B 1 130 ? 7.23 15.836 -5.656 1 93.19 130 TYR B C 1
ATOM 2968 O O . TYR B 1 130 ? 6.355 15.234 -6.289 1 93.19 130 TYR B O 1
ATOM 2976 N N . PHE B 1 131 ? 8.445 16.141 -6.035 1 91.5 131 PHE B N 1
ATOM 2977 C CA . PHE B 1 131 ? 8.883 15.766 -7.375 1 91.5 131 PHE B CA 1
ATOM 2978 C C . PHE B 1 131 ? 10.125 14.883 -7.312 1 91.5 131 PHE B C 1
ATOM 2980 O O . PHE B 1 131 ? 10.969 15.047 -6.43 1 91.5 131 PHE B O 1
ATOM 2987 N N . ALA B 1 132 ? 10.172 13.922 -8.148 1 86.12 132 ALA B N 1
ATOM 2988 C CA . ALA B 1 132 ? 11.383 13.148 -8.422 1 86.12 132 ALA B CA 1
ATOM 2989 C C . ALA B 1 132 ? 11.828 13.328 -9.867 1 86.12 132 ALA B C 1
ATOM 2991 O O . ALA B 1 132 ? 11.094 12.992 -10.797 1 86.12 132 ALA B O 1
ATOM 2992 N N . ASP B 1 133 ? 12.992 13.852 -10.023 1 84.62 133 ASP B N 1
ATOM 2993 C CA . ASP B 1 133 ? 13.539 14.141 -11.352 1 84.62 133 ASP B CA 1
ATOM 2994 C C . ASP B 1 133 ? 12.57 14.992 -12.164 1 84.62 133 ASP B C 1
ATOM 2996 O O . ASP B 1 133 ? 12.305 14.703 -13.336 1 84.62 133 ASP B O 1
ATOM 3000 N N . GLY B 1 134 ? 11.938 15.891 -11.477 1 88.31 134 GLY B N 1
ATOM 3001 C CA . GLY B 1 134 ? 11.102 16.875 -12.148 1 88.31 134 GLY B CA 1
ATOM 3002 C C . GLY B 1 134 ? 9.68 16.391 -12.375 1 88.31 134 GLY B C 1
ATOM 3003 O O . GLY B 1 134 ? 8.82 17.156 -12.82 1 88.31 134 GLY B O 1
ATOM 3004 N N . SER B 1 135 ? 9.391 15.172 -12.109 1 88.69 135 SER B N 1
ATOM 3005 C CA . SER B 1 135 ? 8.039 14.633 -12.266 1 88.69 135 SER B CA 1
ATOM 3006 C C . SER B 1 135 ? 7.316 14.547 -10.93 1 88.69 135 SER B C 1
ATOM 3008 O O . SER B 1 135 ? 7.895 14.109 -9.93 1 88.69 135 SER B O 1
ATOM 3010 N N . PRO B 1 136 ? 6.031 14.969 -10.992 1 93.12 136 PRO B N 1
ATOM 3011 C CA . PRO B 1 136 ? 5.285 14.867 -9.734 1 93.12 136 PRO B CA 1
ATOM 3012 C C . PRO B 1 136 ? 5.191 13.43 -9.227 1 93.12 136 PRO B C 1
ATOM 3014 O O . PRO B 1 136 ? 5.035 12.492 -10.016 1 93.12 136 PRO B O 1
ATOM 3017 N N . LEU B 1 137 ? 5.289 13.344 -7.926 1 90.81 137 LEU B N 1
ATOM 3018 C CA . LEU B 1 137 ? 5.32 12.016 -7.32 1 90.81 137 LEU B CA 1
ATOM 3019 C C . LEU B 1 137 ? 4.242 11.883 -6.246 1 90.81 137 LEU B C 1
ATOM 3021 O O . LEU B 1 137 ? 3.578 10.852 -6.156 1 90.81 137 LEU B O 1
ATOM 3025 N N . CYS B 1 138 ? 4.09 12.922 -5.488 1 93.81 138 CYS B N 1
ATOM 3026 C CA . CYS B 1 138 ? 3.26 12.773 -4.301 1 93.81 138 CYS B CA 1
ATOM 3027 C C . CYS B 1 138 ? 2.695 14.117 -3.859 1 93.81 138 CYS B C 1
ATOM 3029 O O . CYS B 1 138 ? 3.41 15.125 -3.85 1 93.81 138 CYS B O 1
ATOM 3031 N N . PHE B 1 139 ? 1.427 14.148 -3.564 1 95.56 139 PHE B N 1
ATOM 3032 C CA . PHE B 1 139 ? 0.793 15.25 -2.848 1 95.56 139 PHE B CA 1
ATOM 3033 C C . PHE B 1 139 ? 0.725 14.953 -1.354 1 95.56 139 PHE B C 1
ATOM 3035 O O . PHE B 1 139 ? 0.273 13.883 -0.948 1 95.56 139 PHE B O 1
ATOM 3042 N N . THR B 1 140 ? 1.16 15.891 -0.544 1 95.44 140 THR B N 1
ATOM 3043 C CA . THR B 1 140 ? 1.149 15.68 0.898 1 95.44 140 THR B CA 1
ATOM 3044 C C . THR B 1 140 ? 0.4 16.797 1.605 1 95.44 140 THR B C 1
ATOM 3046 O O . THR B 1 140 ? 0.478 17.969 1.193 1 95.44 140 THR B O 1
ATOM 3049 N N . SER B 1 141 ? -0.302 16.406 2.566 1 96.12 141 SER B N 1
ATOM 3050 C CA . SER B 1 141 ? -0.911 17.312 3.525 1 96.12 141 SER B CA 1
ATOM 3051 C C . SER B 1 141 ? -0.501 16.969 4.953 1 96.12 141 SER B C 1
ATOM 3053 O O . SER B 1 141 ? -0.576 15.812 5.363 1 96.12 141 SER B O 1
ATOM 3055 N N . THR B 1 142 ? -0.095 17.969 5.676 1 97.19 142 THR B N 1
ATOM 3056 C CA . THR B 1 142 ? 0.371 17.719 7.035 1 97.19 142 THR B CA 1
ATOM 3057 C C . THR B 1 142 ? -0.188 18.75 8 1 97.19 142 THR B C 1
ATOM 3059 O O . THR B 1 142 ? -0.387 19.906 7.633 1 97.19 142 THR B O 1
ATOM 3062 N N . VAL B 1 143 ? -0.406 18.312 9.188 1 98.25 143 VAL B N 1
ATOM 3063 C CA . VAL B 1 143 ? -0.837 19.141 10.305 1 98.25 143 VAL B CA 1
ATOM 3064 C C . VAL B 1 143 ? 0.061 18.891 11.516 1 98.25 143 VAL B C 1
ATOM 3066 O O . VAL B 1 143 ? 0.275 17.734 11.906 1 98.25 143 VAL B O 1
ATOM 3069 N N . LEU B 1 144 ? 0.571 19.953 12.047 1 98.5 144 LEU B N 1
ATOM 3070 C CA . LEU B 1 144 ? 1.467 19.891 13.195 1 98.5 144 LEU B CA 1
ATOM 3071 C C . LEU B 1 144 ? 0.914 20.688 14.367 1 98.5 144 LEU B C 1
ATOM 3073 O O . LEU B 1 144 ? 0.397 21.797 14.172 1 98.5 144 LEU B O 1
ATOM 3077 N N . PRO B 1 145 ? 1.065 20.109 15.57 1 98.25 145 PRO B N 1
ATOM 3078 C CA . PRO B 1 145 ? 0.738 20.938 16.734 1 98.25 145 PRO B CA 1
ATOM 3079 C C . PRO B 1 145 ? 1.646 22.172 16.844 1 98.25 145 PRO B C 1
ATOM 3081 O O . PRO B 1 145 ? 2.848 22.031 17.094 1 98.25 145 PRO B O 1
ATOM 3084 N N . TYR B 1 146 ? 1.01 23.297 16.828 1 97.88 146 TYR B N 1
ATOM 3085 C CA . TYR B 1 146 ? 1.825 24.516 16.812 1 97.88 146 TYR B CA 1
ATOM 3086 C C . TYR B 1 146 ? 2.58 24.688 18.125 1 97.88 146 TYR B C 1
ATOM 3088 O O . TYR B 1 146 ? 3.695 25.219 18.141 1 97.88 146 TYR B O 1
ATOM 3096 N N . GLN B 1 147 ? 2.043 24.297 19.203 1 95.75 147 GLN B N 1
ATOM 3097 C CA . GLN B 1 147 ? 2.666 24.438 20.516 1 95.75 147 GLN B CA 1
ATOM 3098 C C . GLN B 1 147 ? 4.008 23.703 20.578 1 95.75 147 GLN B C 1
ATOM 3100 O O . GLN B 1 147 ? 4.926 24.141 21.281 1 95.75 147 GLN B O 1
ATOM 3105 N N . LEU B 1 148 ? 4.172 22.672 19.812 1 95.88 148 LEU B N 1
ATOM 3106 C CA . LEU B 1 148 ? 5.41 21.906 19.797 1 95.88 148 LEU B CA 1
ATOM 3107 C C . LEU B 1 148 ? 6.43 22.531 18.844 1 95.88 148 LEU B C 1
ATOM 3109 O O . LEU B 1 148 ? 7.633 22.312 18.984 1 95.88 148 LEU B O 1
ATOM 3113 N N . PHE B 1 149 ? 5.914 23.281 17.891 1 97.44 149 PHE B N 1
ATOM 3114 C CA . PHE B 1 149 ? 6.781 23.75 16.812 1 97.44 149 PHE B CA 1
ATOM 3115 C C . PHE B 1 149 ? 6.543 25.234 16.562 1 97.44 149 PHE B C 1
ATOM 3117 O O . PHE B 1 149 ? 6.215 25.625 15.438 1 97.44 149 PHE B O 1
ATOM 3124 N N . ARG B 1 150 ? 6.773 26.016 17.531 1 96.75 150 ARG B N 1
ATOM 3125 C CA . ARG B 1 150 ? 6.57 27.453 17.422 1 96.75 150 ARG B CA 1
ATOM 3126 C C . ARG B 1 150 ? 7.484 28.047 16.359 1 96.75 150 ARG B C 1
ATOM 3128 O O . ARG B 1 150 ? 8.656 27.688 16.266 1 96.75 150 ARG B O 1
ATOM 3135 N N . GLU B 1 151 ? 6.898 28.922 15.531 1 97.31 151 GLU B N 1
ATOM 3136 C CA . GLU B 1 151 ? 7.605 29.656 14.492 1 97.31 151 GLU B CA 1
ATOM 3137 C C . GLU B 1 151 ? 8 28.75 13.328 1 97.31 151 GLU B C 1
ATOM 3139 O O . GLU B 1 151 ? 8.844 29.125 12.508 1 97.31 151 GLU B O 1
ATOM 3144 N N . ILE B 1 152 ? 7.422 27.625 13.227 1 97.5 152 ILE B N 1
ATOM 3145 C CA . ILE B 1 152 ? 7.746 26.672 12.172 1 97.5 152 ILE B CA 1
ATOM 3146 C C . ILE B 1 152 ? 7.406 27.281 10.812 1 97.5 152 ILE B C 1
ATOM 3148 O O . ILE B 1 152 ? 8.031 26.938 9.805 1 97.5 152 ILE B O 1
ATOM 3152 N N . GLU B 1 153 ? 6.449 28.188 10.773 1 96.12 153 GLU B N 1
ATOM 3153 C CA . GLU B 1 153 ? 6 28.812 9.531 1 96.12 153 GLU B CA 1
ATOM 3154 C C . GLU B 1 153 ? 7.102 29.672 8.922 1 96.12 153 GLU B C 1
ATOM 3156 O O . GLU B 1 153 ? 7.012 30.078 7.762 1 96.12 153 GLU B O 1
ATOM 3161 N N . THR B 1 154 ? 8.125 29.969 9.609 1 96.25 154 THR B N 1
ATOM 3162 C CA . THR B 1 154 ? 9.203 30.828 9.141 1 96.25 154 THR B CA 1
ATOM 3163 C C . THR B 1 154 ? 10.188 30.047 8.273 1 96.25 154 THR B C 1
ATOM 3165 O O . THR B 1 154 ? 11.008 30.625 7.566 1 96.25 154 THR B O 1
ATOM 3168 N N . TYR B 1 155 ? 10.117 28.797 8.297 1 95.81 155 TYR B N 1
ATOM 3169 C CA . TYR B 1 155 ? 11.023 27.984 7.5 1 95.81 155 TYR B CA 1
ATOM 3170 C C . TYR B 1 155 ? 10.516 27.828 6.07 1 95.81 155 TYR B C 1
ATOM 3172 O O . TYR B 1 155 ? 9.305 27.828 5.832 1 95.81 155 TYR B O 1
ATOM 3180 N N . ASP B 1 156 ? 11.469 27.688 5.137 1 95.12 156 ASP B N 1
ATOM 3181 C CA . ASP B 1 156 ? 11.156 27.453 3.729 1 95.12 156 ASP B CA 1
ATOM 3182 C C . ASP B 1 156 ? 11.016 25.969 3.426 1 95.12 156 ASP B C 1
ATOM 3184 O O . ASP B 1 156 ? 12.008 25.281 3.199 1 95.12 156 ASP B O 1
ATOM 3188 N N . PHE B 1 157 ? 9.82 25.531 3.32 1 93.88 157 PHE B N 1
ATOM 3189 C CA . PHE B 1 157 ? 9.57 24.109 3.176 1 93.88 157 PHE B CA 1
ATOM 3190 C C . PHE B 1 157 ? 9.578 23.703 1.707 1 93.88 157 PHE B C 1
ATOM 3192 O O . PHE B 1 157 ? 9.312 22.547 1.377 1 93.88 157 PHE B O 1
ATOM 3199 N N . GLU B 1 158 ? 9.867 24.578 0.811 1 92.12 158 GLU B N 1
ATOM 3200 C CA . GLU B 1 158 ? 10.195 24.219 -0.563 1 92.12 158 GLU B CA 1
ATOM 3201 C C . GLU B 1 158 ? 11.641 23.734 -0.676 1 92.12 158 GLU B C 1
ATOM 3203 O O . GLU B 1 158 ? 11.984 22.984 -1.599 1 92.12 158 GLU B O 1
ATOM 3208 N N . GLN B 1 159 ? 12.375 24.156 0.305 1 88.5 159 GLN B N 1
ATOM 3209 C CA . GLN B 1 159 ? 13.805 23.859 0.221 1 88.5 159 GLN B CA 1
ATOM 3210 C C . GLN B 1 159 ? 14.242 22.938 1.348 1 88.5 159 GLN B C 1
ATOM 3212 O O . GLN B 1 159 ? 15.32 22.344 1.288 1 88.5 159 GLN B O 1
ATOM 3217 N N . ASN B 1 160 ? 13.406 22.797 2.332 1 87.81 160 ASN B N 1
ATOM 3218 C CA . ASN B 1 160 ? 13.812 22 3.49 1 87.81 160 ASN B CA 1
ATOM 3219 C C . ASN B 1 160 ? 12.859 20.844 3.74 1 87.81 160 ASN B C 1
ATOM 3221 O O . ASN B 1 160 ? 11.656 20.953 3.492 1 87.81 160 ASN B O 1
ATOM 3225 N N . SER B 1 161 ? 13.484 19.797 4.262 1 88.31 161 SER B N 1
ATOM 3226 C CA . SER B 1 161 ? 12.719 18.641 4.723 1 88.31 161 SER B CA 1
ATOM 3227 C C . SER B 1 161 ? 12.055 18.922 6.066 1 88.31 161 SER B C 1
ATOM 3229 O O . SER B 1 161 ? 12.695 19.422 6.996 1 88.31 161 SER B O 1
ATOM 3231 N N . LEU B 1 162 ? 10.789 18.625 6.109 1 93.44 162 LEU B N 1
ATOM 3232 C CA . LEU B 1 162 ? 10.07 18.797 7.371 1 93.44 162 LEU B CA 1
ATOM 3233 C C . LEU B 1 162 ? 10.742 18.016 8.484 1 93.44 162 LEU B C 1
ATOM 3235 O O . LEU B 1 162 ? 11.023 18.547 9.555 1 93.44 162 LEU B O 1
ATOM 3239 N N . TYR B 1 163 ? 11.039 16.797 8.195 1 92 163 TYR B N 1
ATOM 3240 C CA . TYR B 1 163 ? 11.586 15.914 9.227 1 92 163 TYR B CA 1
ATOM 3241 C C . TYR B 1 163 ? 12.977 16.375 9.648 1 92 163 TYR B C 1
ATOM 3243 O O . TYR B 1 163 ? 13.336 16.281 10.828 1 92 163 TYR B O 1
ATOM 3251 N N . GLN B 1 164 ? 13.727 16.859 8.75 1 88.06 164 GLN B N 1
ATOM 3252 C CA . GLN B 1 164 ? 15.039 17.406 9.102 1 88.06 164 GLN B CA 1
ATOM 3253 C C . GLN B 1 164 ? 14.898 18.594 10.055 1 88.06 164 GLN B C 1
ATOM 3255 O O . GLN B 1 164 ? 15.641 18.688 11.031 1 88.06 164 GLN B O 1
ATOM 3260 N N . ILE B 1 165 ? 14 19.453 9.766 1 94.44 165 ILE B N 1
ATOM 3261 C CA . ILE B 1 165 ? 13.781 20.641 10.609 1 94.44 165 ILE B CA 1
ATOM 3262 C C . ILE B 1 165 ? 13.297 20.203 11.984 1 94.44 165 ILE B C 1
ATOM 3264 O O . ILE B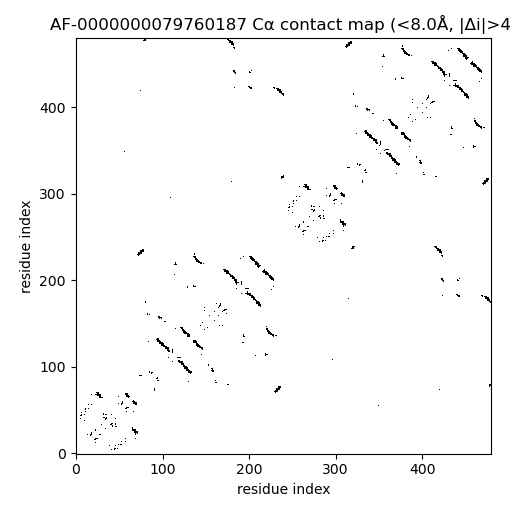 1 165 ? 13.781 20.688 13.008 1 94.44 165 ILE B O 1
ATOM 3268 N N . LEU B 1 166 ? 12.336 19.219 12.039 1 95 166 LEU B N 1
ATOM 3269 C CA . LEU B 1 166 ? 11.812 18.75 13.32 1 95 166 LEU B CA 1
ATOM 3270 C C . LEU B 1 166 ? 12.93 18.172 14.18 1 95 166 LEU B C 1
ATOM 3272 O O . LEU B 1 166 ? 13 18.438 15.383 1 95 166 LEU B O 1
ATOM 3276 N N . GLU B 1 167 ? 13.781 17.453 13.539 1 90.88 167 GLU B N 1
ATOM 3277 C CA . GLU B 1 167 ? 14.844 16.75 14.273 1 90.88 167 GLU B CA 1
ATOM 3278 C C . GLU B 1 167 ? 15.984 17.703 14.617 1 90.88 167 GLU B C 1
ATOM 3280 O O . GLU B 1 167 ? 16.469 17.703 15.75 1 90.88 167 GLU B O 1
ATOM 3285 N N . GLU B 1 168 ? 16.375 18.547 13.75 1 91.19 168 GLU B N 1
ATOM 3286 C CA . GLU B 1 168 ? 17.578 19.359 13.914 1 91.19 168 GLU B CA 1
ATOM 3287 C C . GLU B 1 168 ? 17.297 20.656 14.648 1 91.19 168 GLU B C 1
ATOM 3289 O O . GLU B 1 168 ? 18.109 21.125 15.445 1 91.19 168 GLU B O 1
ATOM 3294 N N . ARG B 1 169 ? 16.172 21.266 14.406 1 94.19 169 ARG B N 1
ATOM 3295 C CA . ARG B 1 169 ? 15.891 22.578 14.961 1 94.19 169 ARG B CA 1
ATOM 3296 C C . ARG B 1 169 ? 15.008 22.469 16.203 1 94.19 169 ARG B C 1
ATOM 3298 O O . ARG B 1 169 ? 15.172 23.234 17.156 1 94.19 169 ARG B O 1
ATOM 3305 N N . TYR B 1 170 ? 14.141 21.531 16.203 1 95.94 170 TYR B N 1
ATOM 3306 C CA . TYR B 1 170 ? 13.234 21.391 17.328 1 95.94 170 TYR B CA 1
ATOM 3307 C C . TYR B 1 170 ? 13.641 20.234 18.234 1 95.94 170 TYR B C 1
ATOM 3309 O O . TYR B 1 170 ? 13.008 19.984 19.266 1 95.94 170 TYR B O 1
ATOM 3317 N N . HIS B 1 171 ? 14.586 19.453 17.797 1 93.19 171 HIS B N 1
ATOM 3318 C CA . HIS B 1 171 ? 15.195 18.391 18.578 1 93.19 171 HIS B CA 1
ATOM 3319 C C . HIS B 1 171 ? 14.172 17.312 18.922 1 93.19 171 HIS B C 1
ATOM 3321 O O . HIS B 1 171 ? 14.141 16.828 20.062 1 93.19 171 HIS B O 1
ATOM 3327 N N . ILE B 1 172 ? 13.32 17.047 17.984 1 94.19 172 ILE B N 1
ATOM 3328 C CA . ILE B 1 172 ? 12.383 15.938 18.109 1 94.19 172 ILE B CA 1
ATOM 3329 C C . ILE B 1 172 ? 13.031 14.656 17.578 1 94.19 172 ILE B C 1
ATOM 3331 O O . ILE B 1 172 ? 13.633 14.656 16.516 1 94.19 172 ILE B O 1
ATOM 3335 N N . GLN B 1 173 ? 12.984 13.617 18.375 1 89.56 173 GLN B N 1
ATOM 3336 C CA . GLN B 1 173 ? 13.328 12.297 17.875 1 89.56 173 GLN B CA 1
ATOM 3337 C C . GLN B 1 173 ? 12.102 11.594 17.297 1 89.56 173 GLN B C 1
ATOM 3339 O O . GLN B 1 173 ? 11.258 11.102 18.047 1 89.56 173 GLN B O 1
ATOM 3344 N N . ILE B 1 174 ? 12 11.555 16.047 1 91.69 174 ILE B N 1
ATOM 3345 C CA . ILE B 1 174 ? 10.883 10.867 15.3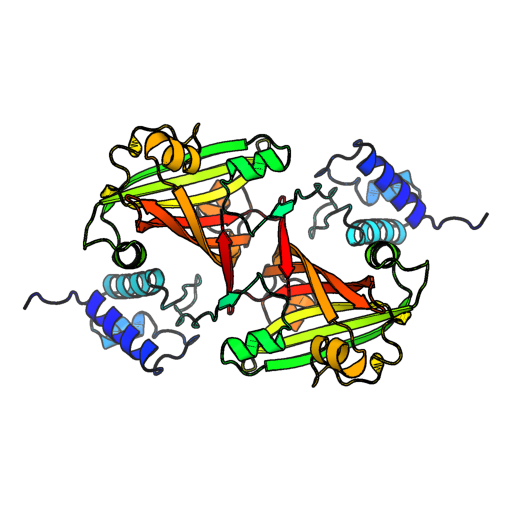98 1 91.69 174 ILE B CA 1
ATOM 3346 C C . ILE B 1 174 ? 10.984 9.367 15.656 1 91.69 174 ILE B C 1
ATOM 3348 O O . ILE B 1 174 ? 12.055 8.781 15.523 1 91.69 174 ILE B O 1
ATOM 3352 N N . THR B 1 175 ? 9.898 8.734 16.031 1 84.06 175 THR B N 1
ATOM 3353 C CA . THR B 1 175 ? 9.969 7.344 16.469 1 84.06 175 THR B CA 1
ATOM 3354 C C . THR B 1 175 ? 9.117 6.445 15.578 1 84.06 175 THR B C 1
ATOM 3356 O O . THR B 1 175 ? 9.648 5.691 14.758 1 84.06 175 THR B O 1
ATOM 3359 N N . THR B 1 176 ? 7.84 6.707 15.617 1 83.94 176 THR B N 1
ATOM 3360 C CA . THR B 1 176 ? 6.93 5.762 14.984 1 83.94 176 THR B CA 1
ATOM 3361 C C . THR B 1 176 ? 5.875 6.492 14.164 1 83.94 176 THR B C 1
ATOM 3363 O O . THR B 1 176 ? 5.531 7.637 14.469 1 83.94 176 THR B O 1
ATOM 3366 N N . THR B 1 177 ? 5.473 5.891 13.125 1 89.12 177 THR B N 1
ATOM 3367 C CA . THR B 1 177 ? 4.32 6.32 12.336 1 89.12 177 THR B CA 1
ATOM 3368 C C . THR B 1 177 ? 3.297 5.191 12.219 1 89.12 177 THR B C 1
ATOM 3370 O O . THR B 1 177 ? 3.65 4.059 11.891 1 89.12 177 THR B O 1
ATOM 3373 N N . SER B 1 178 ? 2.16 5.465 12.617 1 87.06 178 SER B N 1
ATOM 3374 C CA . SER B 1 178 ? 1.029 4.574 12.375 1 87.06 178 SER B CA 1
ATOM 3375 C C . SER B 1 178 ? 0.188 5.055 11.195 1 87.06 178 SER B C 1
ATOM 3377 O O . SER B 1 178 ? -0.288 6.191 11.188 1 87.06 178 SER B O 1
ATOM 3379 N N . LEU B 1 179 ? 0.043 4.184 10.195 1 88.12 179 LEU B N 1
ATOM 3380 C CA . LEU B 1 179 ? -0.667 4.672 9.016 1 88.12 179 LEU B CA 1
ATOM 3381 C C . LEU B 1 179 ? -1.525 3.57 8.406 1 88.12 179 LEU B C 1
ATOM 3383 O O . LEU B 1 179 ? -1.387 2.398 8.766 1 88.12 179 LEU B O 1
ATOM 3387 N N . LYS B 1 180 ? -2.422 3.996 7.629 1 87.44 180 LYS B N 1
ATOM 3388 C CA . LYS B 1 180 ? -3.26 3.127 6.805 1 87.44 180 LYS B CA 1
ATOM 3389 C C . LYS B 1 180 ? -3.068 3.426 5.32 1 87.44 180 LYS B C 1
ATOM 3391 O O . LYS B 1 180 ? -2.74 4.551 4.945 1 87.44 180 LYS B O 1
ATOM 3396 N N . LEU B 1 181 ? -3.287 2.355 4.52 1 90.06 181 LEU B N 1
ATOM 3397 C CA . LEU B 1 181 ? -3.096 2.463 3.078 1 90.06 181 LEU B CA 1
ATOM 3398 C C . LEU B 1 181 ? -4.34 2 2.33 1 90.06 181 LEU B C 1
ATOM 3400 O O . LEU B 1 181 ? -4.992 1.033 2.734 1 90.06 181 LEU B O 1
ATOM 3404 N N . LYS B 1 182 ? -4.57 2.691 1.298 1 91.31 182 LYS B N 1
ATOM 3405 C CA . LYS B 1 182 ? -5.613 2.258 0.372 1 91.31 182 LYS B CA 1
ATOM 3406 C C . LYS B 1 182 ? -5.383 2.832 -1.022 1 91.31 182 LYS B C 1
ATOM 3408 O O . LYS B 1 182 ? -4.613 3.781 -1.19 1 91.31 182 LYS B O 1
ATOM 3413 N N . ALA B 1 183 ? -6.012 2.137 -1.955 1 93.88 183 ALA B N 1
ATOM 3414 C CA . ALA B 1 183 ? -6.02 2.68 -3.311 1 93.88 183 ALA B CA 1
ATOM 3415 C C . ALA B 1 183 ? -7.203 3.623 -3.516 1 93.88 183 ALA B C 1
ATOM 3417 O O . ALA B 1 183 ? -8.32 3.334 -3.078 1 93.88 183 ALA B O 1
ATOM 3418 N N . VAL B 1 184 ? -6.895 4.762 -4.133 1 93.38 184 VAL B N 1
ATOM 3419 C CA . VAL B 1 184 ? -7.945 5.734 -4.414 1 93.38 184 VAL B CA 1
ATOM 3420 C C . VAL B 1 184 ? -7.789 6.27 -5.836 1 93.38 184 VAL B C 1
ATOM 3422 O O . VAL B 1 184 ? -6.75 6.078 -6.465 1 93.38 184 VAL B O 1
ATOM 3425 N N . SER B 1 185 ? -8.875 6.953 -6.312 1 91.94 185 SER B N 1
ATOM 3426 C CA . SER B 1 185 ? -8.82 7.641 -7.598 1 91.94 185 SER B CA 1
ATOM 3427 C C . SER B 1 185 ? -8.43 9.109 -7.422 1 91.94 185 SER B C 1
ATOM 3429 O O . SER B 1 185 ? -8.891 9.773 -6.492 1 91.94 185 SER B O 1
ATOM 3431 N N . ALA B 1 186 ? -7.551 9.516 -8.406 1 92 186 ALA B N 1
ATOM 3432 C CA . ALA B 1 186 ? -7.25 10.945 -8.43 1 92 186 ALA B CA 1
ATOM 3433 C C . ALA B 1 186 ? -8.492 11.766 -8.758 1 92 186 ALA B C 1
ATOM 3435 O O . ALA B 1 186 ? -9.281 11.391 -9.633 1 92 186 ALA B O 1
ATOM 3436 N N . TYR B 1 187 ? -8.602 12.859 -8 1 85.94 187 TYR B N 1
ATOM 3437 C CA . TYR B 1 187 ? -9.758 13.703 -8.258 1 85.94 187 TYR B CA 1
ATOM 3438 C C . TYR B 1 187 ? -9.469 15.156 -7.887 1 85.94 187 TYR B C 1
ATOM 3440 O O . TYR B 1 187 ? -8.578 15.43 -7.078 1 85.94 187 TYR B O 1
ATOM 3448 N N . GLY B 1 188 ? -10.156 16.047 -8.57 1 91.19 188 GLY B N 1
ATOM 3449 C CA . GLY B 1 188 ? -10.125 17.453 -8.227 1 91.19 188 GLY B CA 1
ATOM 3450 C C . GLY B 1 188 ? -8.719 18.031 -8.211 1 91.19 188 GLY B C 1
ATOM 3451 O O . GLY B 1 188 ? -7.973 17.875 -9.18 1 91.19 188 GLY B O 1
ATOM 3452 N N . ASN B 1 189 ? -8.445 18.672 -7.059 1 89.62 189 ASN B N 1
ATOM 3453 C CA . ASN B 1 189 ? -7.176 19.375 -6.918 1 89.62 189 ASN B CA 1
ATOM 3454 C C . ASN B 1 189 ? -6 18.406 -6.902 1 89.62 189 ASN B C 1
ATOM 3456 O O . ASN B 1 189 ? -4.898 18.75 -7.344 1 89.62 189 ASN B O 1
ATOM 3460 N N . ILE B 1 190 ? -6.277 17.234 -6.512 1 92.38 190 ILE B N 1
ATOM 3461 C CA . ILE B 1 190 ? -5.211 16.25 -6.441 1 92.38 190 ILE B CA 1
ATOM 3462 C C . ILE B 1 190 ? -4.773 15.859 -7.852 1 92.38 190 ILE B C 1
ATOM 3464 O O . ILE B 1 190 ? -3.576 15.836 -8.148 1 92.38 190 ILE B O 1
ATOM 3468 N N . SER B 1 191 ? -5.734 15.609 -8.703 1 93.62 191 SER B N 1
ATOM 3469 C CA . SER B 1 191 ? -5.418 15.258 -10.078 1 93.62 191 SER B CA 1
ATOM 3470 C C . SER B 1 191 ? -4.668 16.391 -10.781 1 93.62 191 SER B C 1
ATOM 3472 O O . SER B 1 191 ? -3.693 16.141 -11.492 1 93.62 191 SER B O 1
ATOM 3474 N N . LYS B 1 192 ? -5.086 17.562 -10.562 1 93.19 192 LYS B N 1
ATOM 3475 C CA . LYS B 1 192 ? -4.457 18.734 -11.172 1 93.19 192 LYS B CA 1
ATOM 3476 C C . LYS B 1 192 ? -3.033 18.922 -10.656 1 93.19 192 LYS B C 1
ATOM 3478 O O . LYS B 1 192 ? -2.107 19.141 -11.445 1 93.19 192 LYS B O 1
ATOM 3483 N N . SER B 1 193 ? -2.875 18.812 -9.375 1 92.81 193 SER B N 1
ATOM 3484 C CA . SER B 1 193 ? -1.579 19.031 -8.742 1 92.81 193 SER B CA 1
ATOM 3485 C C . SER B 1 193 ? -0.562 17.984 -9.18 1 92.81 193 SER B C 1
ATOM 3487 O O . SER B 1 193 ? 0.619 18.297 -9.352 1 92.81 193 SER B O 1
ATOM 3489 N N . LEU B 1 194 ? -1.022 16.797 -9.383 1 94.19 194 LEU B N 1
ATOM 3490 C CA . LEU B 1 194 ? -0.138 15.703 -9.773 1 94.19 194 LEU B CA 1
ATOM 3491 C C . LEU B 1 194 ? -0.022 15.617 -11.289 1 94.19 194 LEU B C 1
ATOM 3493 O O . LEU B 1 194 ? 0.729 14.789 -11.812 1 94.19 194 LEU B O 1
ATOM 3497 N N . ASN B 1 195 ? -0.761 16.438 -11.969 1 92.62 195 ASN B N 1
ATOM 3498 C CA . ASN B 1 195 ? -0.759 16.484 -13.43 1 92.62 195 ASN B CA 1
ATOM 3499 C C . ASN B 1 195 ? -1.13 15.141 -14.031 1 92.62 195 ASN B C 1
ATOM 3501 O O . ASN B 1 195 ? -0.406 14.617 -14.883 1 92.62 195 ASN B O 1
ATOM 3505 N N . VAL B 1 196 ? -2.17 14.586 -13.547 1 92.25 196 VAL B N 1
ATOM 3506 C CA . VAL B 1 196 ? -2.682 13.32 -14.07 1 92.25 196 VAL B CA 1
ATOM 3507 C C . VAL B 1 196 ? -4.168 13.461 -14.391 1 92.25 196 VAL B C 1
ATOM 3509 O O . VAL B 1 196 ? -4.82 14.406 -13.953 1 92.25 196 VAL B O 1
ATOM 3512 N N . GLU B 1 197 ? -4.652 12.508 -15.211 1 91 197 GLU B N 1
ATOM 3513 C CA . GLU B 1 197 ? -6.078 12.484 -15.539 1 91 197 GLU B CA 1
ATOM 3514 C C . GLU B 1 197 ? -6.918 12.125 -14.312 1 91 197 GLU B C 1
ATOM 3516 O O . GLU B 1 197 ? -6.441 11.438 -13.406 1 91 197 GLU B O 1
ATOM 3521 N N . GLU B 1 198 ? -8.109 12.555 -14.398 1 91.06 198 GLU B N 1
ATOM 3522 C CA . GLU B 1 198 ? -9.062 12.117 -13.383 1 91.06 198 GLU B CA 1
ATOM 3523 C C . GLU B 1 198 ? -9.203 10.594 -13.375 1 91.06 198 GLU B C 1
ATOM 3525 O O . GLU B 1 198 ? -9.109 9.953 -14.422 1 91.06 198 GLU B O 1
ATOM 3530 N N . ASP B 1 199 ? -9.281 10.031 -12.148 1 89.38 199 ASP B N 1
ATOM 3531 C CA . ASP B 1 199 ? -9.539 8.609 -11.914 1 89.38 199 ASP B CA 1
ATOM 3532 C C . ASP B 1 199 ? -8.25 7.797 -12.023 1 89.38 199 ASP B C 1
ATOM 3534 O O . ASP B 1 199 ? -8.273 6.574 -11.875 1 89.38 199 ASP B O 1
ATOM 3538 N N . THR B 1 200 ? -7.133 8.492 -12.266 1 91.81 200 THR B N 1
ATOM 3539 C CA . THR B 1 200 ? -5.855 7.801 -12.148 1 91.81 200 THR B CA 1
ATOM 3540 C C . THR B 1 200 ? -5.711 7.164 -10.766 1 91.81 200 THR B C 1
ATOM 3542 O O . THR B 1 200 ? -5.992 7.805 -9.75 1 91.81 200 THR B O 1
ATOM 3545 N N . PRO B 1 201 ? -5.371 5.906 -10.75 1 93.81 201 PRO B N 1
ATOM 3546 C CA . PRO B 1 201 ? -5.207 5.273 -9.438 1 93.81 201 PRO B CA 1
ATOM 3547 C C . PRO B 1 201 ? -4.035 5.855 -8.648 1 93.81 201 PRO B C 1
ATOM 3549 O O . PRO B 1 201 ? -2.963 6.09 -9.203 1 93.81 201 PRO B O 1
ATOM 3552 N N . LEU B 1 202 ? -4.258 6.07 -7.379 1 94.75 202 LEU B N 1
ATOM 3553 C CA . LEU B 1 202 ? -3.258 6.574 -6.445 1 94.75 202 LEU B CA 1
ATOM 3554 C C . LEU B 1 202 ? -3.197 5.707 -5.195 1 94.75 202 LEU B C 1
ATOM 3556 O O . LEU B 1 202 ? -4.211 5.148 -4.77 1 94.75 202 LEU B O 1
ATOM 3560 N N . LEU B 1 203 ? -2.047 5.613 -4.652 1 93.75 203 LEU B N 1
ATOM 3561 C CA . LEU B 1 203 ? -1.915 5.07 -3.307 1 93.75 203 LEU B CA 1
ATOM 3562 C C . LEU B 1 203 ? -2.086 6.168 -2.26 1 93.75 203 LEU B C 1
ATOM 3564 O O . LEU B 1 203 ? -1.354 7.16 -2.268 1 93.75 203 LEU B O 1
ATOM 3568 N N . TYR B 1 204 ? -3.074 5.957 -1.481 1 94.06 204 TYR B N 1
ATOM 3569 C CA . TYR B 1 204 ? -3.383 6.922 -0.435 1 94.06 204 TYR B CA 1
ATOM 3570 C C . TYR B 1 204 ? -2.967 6.398 0.934 1 94.06 204 TYR B C 1
ATOM 3572 O O . TYR B 1 204 ? -3.215 5.234 1.262 1 94.06 204 TYR B O 1
ATOM 3580 N N . SER B 1 205 ? -2.289 7.238 1.66 1 92.06 205 SER B N 1
ATOM 3581 C CA . SER B 1 205 ? -1.974 6.91 3.047 1 92.06 205 SER B CA 1
ATOM 3582 C C . SER B 1 205 ? -2.303 8.07 3.979 1 92.06 205 SER B C 1
ATOM 3584 O O . SER B 1 205 ? -2.123 9.234 3.617 1 92.06 205 SER B O 1
ATOM 3586 N N . ASP B 1 206 ? -2.771 7.781 5.09 1 93.25 206 ASP B N 1
ATOM 3587 C CA . ASP B 1 206 ? -2.938 8.758 6.16 1 93.25 206 ASP B CA 1
ATOM 3588 C C . ASP B 1 206 ? -2.564 8.164 7.516 1 93.25 206 ASP B C 1
ATOM 3590 O O . ASP B 1 206 ? -2.629 6.949 7.703 1 93.25 206 ASP B O 1
ATOM 3594 N N . GLY B 1 207 ? -2.051 9.008 8.328 1 93.94 207 GLY B N 1
ATOM 3595 C CA . GLY B 1 207 ? -1.607 8.469 9.602 1 93.94 207 GLY B CA 1
ATOM 3596 C C . GLY B 1 207 ? -1.066 9.523 10.547 1 93.94 207 GLY B C 1
ATOM 3597 O O . GLY B 1 207 ? -1.258 10.719 10.32 1 93.94 207 GLY B O 1
ATOM 3598 N N . ILE B 1 208 ? -0.542 8.969 11.633 1 94 208 ILE B N 1
ATOM 3599 C CA . ILE B 1 208 ? -0.007 9.789 12.711 1 94 208 ILE B CA 1
ATOM 3600 C C . ILE B 1 208 ? 1.45 9.422 12.969 1 94 208 ILE B C 1
ATOM 3602 O O . ILE B 1 208 ? 1.788 8.234 13.062 1 94 208 ILE B O 1
ATOM 3606 N N . THR B 1 209 ? 2.248 10.453 12.984 1 94.5 209 THR B N 1
ATOM 3607 C CA . THR B 1 209 ? 3.646 10.266 13.352 1 94.5 209 THR B CA 1
ATOM 3608 C C . THR B 1 209 ? 3.893 10.711 14.789 1 94.5 209 THR B C 1
ATOM 3610 O O . THR B 1 209 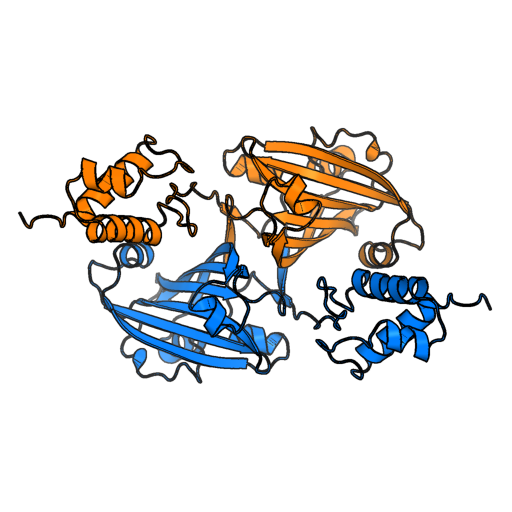? 3.361 11.734 15.227 1 94.5 209 THR B O 1
ATOM 3613 N N . TYR B 1 210 ? 4.707 9.945 15.461 1 91.94 210 TYR B N 1
ATOM 3614 C CA . TYR B 1 210 ? 5.047 10.227 16.844 1 91.94 210 TYR B CA 1
ATOM 3615 C C . TYR B 1 210 ? 6.52 10.594 16.984 1 91.94 210 TYR B C 1
ATOM 3617 O O . TYR B 1 210 ? 7.344 10.203 16.156 1 91.94 210 TYR B O 1
ATOM 3625 N N . GLY B 1 211 ? 6.785 11.344 18 1 91.12 211 GLY B N 1
ATOM 3626 C CA . GLY B 1 211 ? 8.148 11.711 18.359 1 91.12 211 GLY B CA 1
ATOM 3627 C C . GLY B 1 211 ? 8.328 11.93 19.844 1 91.12 211 GLY B C 1
ATOM 3628 O O . GLY B 1 211 ? 7.355 12.031 20.594 1 91.12 211 GLY B O 1
ATOM 3629 N N . ILE B 1 212 ? 9.609 11.898 20.234 1 87.88 212 ILE B N 1
ATOM 3630 C CA . ILE B 1 212 ? 9.945 12.102 21.641 1 87.88 212 ILE B CA 1
ATOM 3631 C C . ILE B 1 212 ? 10.219 13.578 21.891 1 87.88 212 ILE B C 1
ATOM 3633 O O . ILE B 1 212 ? 11.055 14.188 21.219 1 87.88 212 ILE B O 1
ATOM 3637 N N . GLN B 1 213 ? 9.414 14.094 22.734 1 86.44 213 GLN B N 1
ATOM 3638 C CA . GLN B 1 213 ? 9.648 15.43 23.266 1 86.44 213 GLN B CA 1
ATOM 3639 C C . GLN B 1 213 ? 9.703 15.398 24.797 1 86.44 213 GLN B C 1
ATOM 3641 O O . GLN B 1 213 ? 8.766 14.938 25.453 1 86.44 213 GLN B O 1
ATOM 3646 N N . LYS B 1 214 ? 10.781 15.93 25.375 1 85.75 214 LYS B N 1
ATOM 3647 C CA . LYS B 1 214 ? 10.977 15.922 26.812 1 85.75 214 LYS B CA 1
ATOM 3648 C C . LYS B 1 214 ? 10.742 14.523 27.391 1 85.75 214 LYS B C 1
ATOM 3650 O O . LYS B 1 214 ? 9.953 14.359 28.328 1 85.75 214 LYS B O 1
ATOM 3655 N N . ASP B 1 215 ? 11.211 13.508 26.781 1 81.56 215 ASP B N 1
ATOM 3656 C CA . ASP B 1 215 ? 11.281 12.117 27.203 1 81.56 215 ASP B CA 1
ATOM 3657 C C . ASP B 1 215 ? 9.906 11.453 27.141 1 81.56 215 ASP B C 1
ATOM 3659 O O . ASP B 1 215 ? 9.68 10.414 27.766 1 81.56 215 ASP B O 1
ATOM 3663 N N . GLN B 1 216 ? 9.039 12.117 26.547 1 88.19 216 GLN B N 1
ATOM 3664 C CA . GLN B 1 216 ? 7.719 11.531 26.328 1 88.19 216 GLN B CA 1
ATOM 3665 C C . GLN B 1 216 ? 7.402 11.414 24.844 1 88.19 216 GLN B C 1
ATOM 3667 O O . GLN B 1 216 ? 7.723 12.312 24.062 1 88.19 216 GLN B O 1
ATOM 3672 N N . GLU B 1 217 ? 6.812 10.312 24.531 1 90.94 217 GLU B N 1
ATOM 3673 C CA . GLU B 1 217 ? 6.371 10.164 23.141 1 90.94 217 GLU B CA 1
ATOM 3674 C C . GLU B 1 217 ? 5.023 10.836 22.922 1 90.94 217 GLU B C 1
ATOM 3676 O O . GLU B 1 217 ? 4.066 10.586 23.656 1 90.94 217 GLU B O 1
ATOM 3681 N N . VAL B 1 218 ? 4.969 11.703 21.984 1 92.5 218 VAL B N 1
ATOM 3682 C CA . VAL B 1 218 ? 3.744 12.445 21.703 1 92.5 218 VAL B CA 1
ATOM 3683 C C . VAL B 1 218 ? 3.461 12.445 20.203 1 92.5 218 VAL B C 1
ATOM 3685 O O . VAL B 1 218 ? 4.379 12.297 19.391 1 92.5 218 VAL B O 1
ATOM 3688 N N . PRO B 1 219 ? 2.18 12.562 19.844 1 96.38 219 PRO B N 1
ATOM 3689 C CA . PRO B 1 219 ? 1.894 12.758 18.422 1 96.38 219 PRO B CA 1
ATOM 3690 C C . PRO B 1 219 ? 2.416 14.086 17.891 1 96.38 219 PRO B C 1
ATOM 3692 O O . PRO B 1 219 ? 2.209 15.133 18.516 1 96.38 219 PRO B O 1
ATOM 3695 N N . ILE B 1 220 ? 3.029 14.07 16.766 1 96.94 220 ILE B N 1
ATOM 3696 C CA . ILE B 1 220 ? 3.672 15.297 16.312 1 96.94 220 ILE B CA 1
ATOM 3697 C C . ILE B 1 220 ? 3.137 15.688 14.945 1 96.94 220 ILE B C 1
ATOM 3699 O O . ILE B 1 220 ? 3.316 16.828 14.5 1 96.94 220 ILE B O 1
ATOM 3703 N N . GLU B 1 221 ? 2.561 14.789 14.242 1 97.5 221 GLU B N 1
ATOM 3704 C CA . GLU B 1 221 ? 2.146 15.062 12.867 1 97.5 221 GLU B CA 1
ATOM 3705 C C . GLU B 1 221 ? 0.95 14.203 12.469 1 97.5 221 GLU B C 1
ATOM 3707 O O . GLU B 1 221 ? 0.939 13 12.711 1 97.5 221 GLU B O 1
ATOM 3712 N N . LEU B 1 222 ? -0.002 14.836 11.922 1 97.5 222 LEU B N 1
ATOM 3713 C CA . LEU B 1 222 ? -1.019 14.164 11.117 1 97.5 222 LEU B CA 1
ATOM 3714 C C . LEU B 1 222 ? -0.771 14.398 9.633 1 97.5 222 LEU B C 1
ATOM 3716 O O . LEU B 1 222 ? -0.444 15.516 9.219 1 97.5 222 LEU B O 1
ATOM 3720 N N . PHE B 1 223 ? -0.914 13.305 8.875 1 95.88 223 PHE B N 1
ATOM 3721 C CA . PHE B 1 223 ? -0.609 13.516 7.465 1 95.88 223 PHE B CA 1
ATOM 3722 C C . PHE B 1 223 ? -1.572 12.727 6.578 1 95.88 223 PHE B C 1
ATOM 3724 O O . PHE B 1 223 ? -2.217 11.781 7.039 1 95.88 223 PHE B O 1
ATOM 3731 N N . GLN B 1 224 ? -1.693 13.203 5.379 1 95.38 224 GLN B N 1
ATOM 3732 C CA . GLN B 1 224 ? -2.324 12.539 4.242 1 95.38 224 GLN B CA 1
ATOM 3733 C C . GLN B 1 224 ? -1.44 12.609 3 1 95.38 224 GLN B C 1
ATOM 3735 O O . GLN B 1 224 ? -0.939 13.688 2.652 1 95.38 224 GLN B O 1
ATOM 3740 N N . ASN B 1 225 ? -1.267 11.438 2.4 1 94.25 225 ASN B N 1
ATOM 3741 C CA . ASN B 1 225 ? -0.426 11.383 1.21 1 94.25 225 ASN B CA 1
ATOM 3742 C C . ASN B 1 225 ? -1.142 10.695 0.049 1 94.25 225 ASN B C 1
ATOM 3744 O O . ASN B 1 225 ? -1.839 9.695 0.246 1 94.25 225 ASN B O 1
ATOM 3748 N N . TYR B 1 226 ? -1.009 11.312 -1.105 1 94.69 226 TYR B N 1
ATOM 3749 C CA . TYR B 1 226 ? -1.438 10.719 -2.367 1 94.69 226 TYR B CA 1
ATOM 3750 C C . TYR B 1 226 ? -0.247 10.453 -3.281 1 94.69 226 TYR B C 1
ATOM 3752 O O . TYR B 1 226 ? 0.369 11.391 -3.795 1 94.69 226 TYR B O 1
ATOM 3760 N N . TYR B 1 227 ? -0.034 9.18 -3.557 1 92.19 227 TYR B N 1
ATOM 3761 C CA . TYR B 1 227 ? 1.158 8.797 -4.305 1 92.19 227 TYR B CA 1
ATOM 3762 C C . TYR B 1 227 ? 0.793 8.32 -5.707 1 92.19 227 TYR B C 1
ATOM 3764 O O . TYR B 1 227 ? -0.135 7.527 -5.875 1 92.19 227 TYR B O 1
ATOM 3772 N N . LEU B 1 228 ? 1.599 8.867 -6.57 1 90.5 228 LEU B N 1
ATOM 3773 C CA . LEU B 1 228 ? 1.564 8.305 -7.914 1 90.5 228 LEU B CA 1
ATOM 3774 C C . LEU B 1 228 ? 2.459 7.07 -8.008 1 90.5 228 LEU B C 1
ATOM 3776 O O . LEU B 1 228 ? 3.688 7.191 -8.031 1 90.5 228 LEU B O 1
ATOM 3780 N N . THR B 1 229 ? 1.818 5.883 -8.078 1 86.81 229 THR B N 1
ATOM 3781 C CA . THR B 1 229 ? 2.619 4.668 -7.996 1 86.81 229 THR B CA 1
ATOM 3782 C C . THR B 1 229 ? 2.855 4.078 -9.383 1 86.81 229 THR B C 1
ATOM 3784 O O . THR B 1 229 ? 3.363 2.961 -9.508 1 86.81 229 THR B O 1
ATOM 3787 N N . SER B 1 230 ? 2.408 4.797 -10.336 1 78.75 230 SER B N 1
ATOM 3788 C CA . SER B 1 230 ? 2.723 4.367 -11.695 1 78.75 230 SER B CA 1
ATOM 3789 C C . SER B 1 230 ? 4.211 4.516 -11.984 1 78.75 230 SER B C 1
ATOM 3791 O O . SER B 1 230 ? 4.754 3.814 -12.844 1 78.75 230 SER B O 1
ATOM 3793 N N . ARG B 1 231 ? 4.863 5.391 -11.203 1 68.12 231 ARG B N 1
ATOM 3794 C CA . ARG B 1 231 ? 6.273 5.68 -11.445 1 68.12 231 ARG B CA 1
ATOM 3795 C C . ARG B 1 231 ? 7.145 5.168 -10.297 1 68.12 231 ARG B C 1
ATOM 3797 O O . ARG B 1 231 ? 8.352 4.996 -10.461 1 68.12 231 ARG B O 1
ATOM 3804 N N . PHE B 1 232 ? 6.484 4.977 -9.227 1 72.25 232 PHE B N 1
ATOM 3805 C CA . PHE B 1 232 ? 7.16 4.523 -8.016 1 72.25 232 PHE B CA 1
ATOM 3806 C C . PHE B 1 232 ? 6.324 3.477 -7.285 1 72.25 232 PHE B C 1
ATOM 3808 O O . PHE B 1 232 ? 5.117 3.656 -7.105 1 72.25 232 PHE B O 1
ATOM 3815 N N . GLU B 1 233 ? 7.055 2.398 -7.008 1 79.75 233 GLU B N 1
ATOM 3816 C CA . GLU B 1 233 ? 6.363 1.379 -6.223 1 79.75 233 GLU B CA 1
ATOM 3817 C C . GLU B 1 233 ? 6.938 1.287 -4.812 1 79.75 233 GLU B C 1
ATOM 3819 O O . GLU B 1 233 ? 8.078 1.683 -4.57 1 79.75 233 GLU B O 1
ATOM 3824 N N . TYR B 1 234 ? 6.059 0.855 -4.023 1 82.19 234 TYR B N 1
ATOM 3825 C CA . TYR B 1 234 ? 6.5 0.65 -2.648 1 82.19 234 TYR B CA 1
ATOM 3826 C C . TYR B 1 234 ? 6.891 -0.804 -2.412 1 82.19 234 TYR B C 1
ATOM 3828 O O . TYR B 1 234 ? 6.262 -1.718 -2.953 1 82.19 234 TYR B O 1
ATOM 3836 N N . SER B 1 235 ? 7.957 -0.931 -1.696 1 81.25 235 SER B N 1
ATOM 3837 C CA . SER B 1 235 ? 8.391 -2.285 -1.372 1 81.25 235 SER B CA 1
ATOM 3838 C C . SER B 1 235 ? 8.297 -2.551 0.127 1 81.25 235 SER B C 1
ATOM 3840 O O . SER B 1 235 ? 8.398 -1.626 0.935 1 81.25 235 SER B O 1
ATOM 3842 N N . LEU B 1 236 ? 8.07 -3.844 0.378 1 79.56 236 LEU B N 1
ATOM 3843 C CA . LEU B 1 236 ? 7.934 -4.266 1.768 1 79.56 236 LEU B CA 1
ATOM 3844 C C . LEU B 1 236 ? 8.453 -5.688 1.956 1 79.56 236 LEU B C 1
ATOM 3846 O O . LEU B 1 236 ? 8.297 -6.531 1.067 1 79.56 236 LEU B O 1
ATOM 3850 N N . ILE B 1 237 ? 9.133 -5.809 3.082 1 74.81 237 ILE B N 1
ATOM 3851 C CA . ILE B 1 237 ? 9.484 -7.152 3.527 1 74.81 237 ILE B CA 1
ATOM 3852 C C . ILE B 1 237 ? 8.617 -7.539 4.727 1 74.81 237 ILE B C 1
ATOM 3854 O O . ILE B 1 237 ? 8.562 -6.805 5.719 1 74.81 237 ILE B O 1
ATOM 3858 N N . GLN B 1 238 ? 7.871 -8.586 4.496 1 75.12 238 GLN B N 1
ATOM 3859 C CA . GLN B 1 238 ? 7.07 -9.125 5.59 1 75.12 238 GLN B CA 1
ATOM 3860 C C . GLN B 1 238 ? 7.746 -10.336 6.223 1 75.12 238 GLN B C 1
ATOM 3862 O O . GLN B 1 238 ? 8.414 -11.109 5.531 1 75.12 238 GLN B O 1
ATOM 3867 N N . ARG B 1 239 ? 7.637 -10.367 7.52 1 71.12 239 ARG B N 1
ATOM 3868 C CA . ARG B 1 239 ? 8.203 -11.492 8.25 1 71.12 239 ARG B CA 1
ATOM 3869 C C . ARG B 1 239 ? 7.125 -12.227 9.039 1 71.12 239 ARG B C 1
ATOM 3871 O O . ARG B 1 239 ? 6.199 -11.609 9.562 1 71.12 239 ARG B O 1
ATOM 3878 N N . ARG B 1 240 ? 7.152 -13.609 9.016 1 74.19 240 ARG B N 1
ATOM 3879 C CA . ARG B 1 240 ? 6.168 -14.438 9.719 1 74.19 240 ARG B CA 1
ATOM 3880 C C . ARG B 1 240 ? 6.48 -14.516 11.203 1 74.19 240 ARG B C 1
ATOM 3882 O O . ARG B 1 240 ? 7.641 -14.672 11.594 1 74.19 240 ARG B O 1
#

pLDDT: mean 85.06, std 12.19, range [35.66, 98.56]

InterPro domains:
  IPR000524 Transcription regulator HTH, GntR [PF00392] (6-68)
  IPR000524 Transcription regulator HTH, GntR [PR00035] (29-43)
  IPR000524 Transcription regulator HTH, GntR [PR00035] (43-59)
  IPR000524 Transcription regulator HTH, GntR [PS50949] (4-72)
  IPR000524 Transcription regulator HTH, GntR [SM00345] (10-69)
  IPR000524 Transcription regulator HTH, GntR [cd07377] (5-70)
  IPR011663 UbiC transcription regulator-associated [PF07702] (91-232)
  IPR011663 UbiC transcription regulator-associated [SM00866] (90-233)
  IPR028978 Chorismate pyruvate-lyase/UbiC transcription regulator-associated domain superfamily [G3DSA:3.40.1410.10] (75-240)
  IPR028978 Chorismate pyruvate-lyase/UbiC transcription regulator-associated domain superfamily [SSF64288] (57-237)
  IPR036388 Winged helix-like DNA-binding domain superfamily [G3DSA:1.10.10.10] (1-74)
  IPR036390 Winged helix DNA-binding domain superfamily [SSF46785] (2-71)
  IPR050679 Bacterial HTH-type transcriptional regulator [PTHR44846] (2-236)

Sequence (480 aa):
MKKTPKYAQIEAELIAQIESGKLAPGAELPSESDLIECYDVSRVTVRRAIDELYHQGYVEKMQGKRACVKEKVKLQELTSVSSYTEEIIRQGMTPSRELLSSGLRVCTKEEAEQLGLKKADPVFFMERIYFADGSPLCFTSTVLPYQLFREIETYDFEQNSLYQILEERYHIQITTTSLKLKAVSAYGNISKSLNVEEDTPLLYSDGITYGIQKDQEVPIELFQNYYLTSRFEYSLIQRRMKKTPKYAQIEAELIAQIESGKLAPGAELPSESDLIECYDVSRVTVRRAIDELYHQGYVEKMQGKRACVKEKVKLQELTSVSSYTEEIIRQGMTPSRELLSSGLRVCTKEEAEQLGLKKADPVFFMERIYFADGSPLCFTSTVLPYQLFREIETYDFEQNSLYQILEERYHIQITTTSLKLKAVSAYGNISKSLNVEEDTPLLYSDGITYGIQKDQEVPIELFQNYYLTSRFEYSLIQRR

Solvent-accessible surface area (backbone atoms only — not comparable to full-atom values): 24889 Å² total; per-residue (Å²): 126,86,77,73,53,68,32,56,52,53,36,52,52,51,48,50,32,40,74,71,48,79,40,36,62,59,34,65,47,74,48,68,70,52,49,24,67,75,66,70,49,52,69,67,40,51,48,50,21,51,49,50,35,36,74,71,56,47,29,41,78,47,93,98,47,66,41,20,27,33,49,76,51,44,68,39,66,66,54,47,57,68,50,68,58,57,49,34,41,74,55,72,41,50,61,47,46,44,70,76,47,69,46,78,44,64,41,50,74,66,51,16,66,72,49,73,48,57,91,64,35,54,23,37,36,40,30,35,37,34,23,47,70,83,37,64,36,32,42,38,37,39,38,30,55,27,87,82,43,74,71,55,83,75,57,62,66,50,79,42,57,67,64,56,46,41,36,72,75,64,59,34,48,66,44,37,31,45,34,37,38,31,24,34,57,29,47,72,69,55,11,61,73,52,70,47,59,74,49,40,34,18,32,31,35,39,36,42,32,29,21,33,54,95,90,34,80,40,59,49,34,39,39,38,36,42,29,45,25,86,60,34,28,36,22,44,72,19,47,89,126,84,76,72,52,67,32,56,51,53,36,52,51,51,48,50,31,41,73,70,47,79,40,37,61,60,34,67,47,75,47,70,69,52,49,24,65,74,67,70,49,51,70,68,42,51,49,50,21,51,48,48,35,36,74,72,56,49,28,42,79,46,93,97,48,67,41,19,27,34,51,78,54,45,68,38,66,66,55,49,57,67,51,68,57,57,52,34,42,75,59,71,39,49,62,48,47,44,71,76,46,70,47,77,43,61,41,50,75,67,50,16,67,72,48,71,48,56,90,62,37,54,22,36,38,41,30,35,38,33,22,48,70,84,37,64,36,32,43,38,36,38,39,29,54,28,87,81,44,72,72,56,83,76,57,60,65,50,82,42,57,68,62,55,46,41,36,70,74,64,58,33,47,66,43,37,31,45,35,38,37,32,24,34,59,29,45,70,70,56,11,60,73,51,70,49,58,74,50,40,36,17,32,31,36,41,37,41,33,30,22,34,53,95,91,35,80,40,59,51,34,40,41,40,36,42,29,46,26,88,62,34,29,34,22,44,73,17,47,90

Nearest PDB structures (foldseek):
  4zs8-assembly1_A  TM=7.104E-01  e=1.274E-20  Streptomyces coelicolor A3(2)
  4u0w-assembly1_A  TM=7.121E-01  e=4.076E-19  Bacillus subtilis subsp. subtilis str. 168
  4zsk-assembly1_B  TM=9.217E-01  e=6.021E-15  Streptomyces coelicolor A3(2)
  2ikk-assembly1_B  TM=8.866E-01  e=9.415E-11  Bacillus subtilis
  2ikk-assembly1_A  TM=8.871E-01  e=1.055E-10  Bacillus subtilis